Protein AF-A0A9D5TMD5-F1 (afdb_monomer)

Foldseek 3Di:
DDDDDDDPPVVVVVVVPPPPDDDDDDDDDDDDDDDDALPDPELVSQDWDDDQQFTAQQFDFPAFAQAAHPLRVVLQDDCRHPVNLLPWFADQALQCLCVTPSLVSVLCSQQVQQPDQAAQVRLLQLQLGLQNDNNRSQWGAAQLPRDIDGSDDPVQQFKDWAQLFDPVLAPNPRSSRQSLRIGIHGPVLRVVQPNWADDDDPRHDDSDLRCLLVSLLSLVLCCRNVVSSPQPDPRSHRYPDLVSSVVSCQSHPQGSSQSSSQSRSCSRRSGGRVCNQPVQSSQSSRVHQQPLPRRHNHNVSVPQPVLVLPAWDWDWAPAAQPGWIWTFIARPSRRDGPDIDIHDHPHFDDDPQAGPRPRDGNPPPDDDQAKWWKDLQVVQKTWFQDWDWDQDPVRDIEIFTAIFHWDAAPVRATDGPDPGGFIFRWDDDPQKIWGAGPVGWTFFDPQGYTHTDNDDDLRRIWGWDDDVPATWTWRDRDADVRPAIKTWFQDPRTIHIDGDDPVPCSRRGIHIHHHDDPPPDHDPDDDDDDDDDDDDDDDDDPDDFDWDADAVVQKTWFPDWDWDQDPVPRDIDIDTDIFGWHADPVRDIDGPDPGGRD

Radius of gyration: 32.37 Å; Cα contacts (8 Å, |Δi|>4): 1133; chains: 1; bounding box: 96×105×74 Å

pLDDT: mean 80.37, std 19.24, range [28.81, 98.75]

Mean predicted aligned error: 20.3 Å

Sequence (598 aa):
MKFSRTLSLLLVVAMLLTMLTGLSMTTSAASDITTPPTGYDDASDVAYKTYNGYTANWGARGEDCTFLSKYATSFYTGSYTYDTLSQKNGGSSQSNAHSSALYSSLKSLMSSKHNYETGYKETRDLYRITDCLKNDTNHISSFYSGTTLNGAWDGGSTWNREHTWPNSKGLGGADENDIMMLRPTSVSENSDRGNTAYGEASGYYDPGVSVRGDCARIVLYVYTRWGNTSYMWGKSGVMESMSILLKWMEEDPVDTWEMGRNDAVQSITGTRNVYVDYPEYAWLLFGKDIPSNMTTPSGEANGGNACAHTSTREERVEPTCTQDGSVTTICNTCGKSLNTTNLPAIGHNYVDGTCINCGNADINGGSSEVYYAIFNDANGKVMTTEVSEYTSSSGVTKKQLGSAPASLNSENKLQTSATNVALFKIETKNGVTSFITPEGKRLSCDGTDLTFVNYATDYTEFVLEEADGGYYIRLANYLYNNNKEQYLEFYRDIFTCYGLVESNAAIYTFSFREVAAPGETPSVEPTTESNAPETEEPTIPEEGYSAIFNAANGKVMTTEVSEYTSSSTGITKKQFVSAPASLNADGKLVTEASNVAL

Solvent-accessible surface area (backbone atoms only — not comparable to full-atom values): 34272 Å² total; per-residue (Å²): 136,85,88,75,100,79,75,78,66,70,69,62,60,67,76,70,71,78,82,83,82,88,78,84,89,74,93,72,78,94,74,78,90,78,73,78,78,89,77,60,85,44,49,87,59,57,77,80,44,72,56,97,79,23,37,23,5,52,25,45,83,90,42,74,26,67,44,52,42,66,60,53,58,71,68,44,52,81,86,51,24,66,81,55,44,74,73,34,53,29,8,92,35,89,92,40,20,87,76,16,60,27,35,52,50,54,20,47,52,37,50,76,37,47,78,45,86,50,49,71,78,51,49,54,68,47,36,22,26,37,36,13,52,57,51,35,49,62,32,18,39,21,61,64,81,58,47,81,37,73,24,68,81,69,87,54,72,67,40,39,79,32,48,77,62,32,68,98,63,54,82,84,53,75,66,76,25,37,63,86,44,44,39,49,21,39,49,64,60,42,63,73,50,62,70,56,8,33,33,86,56,95,85,39,41,67,68,46,74,92,38,35,13,58,53,36,38,41,48,50,38,44,35,45,57,73,54,52,63,90,34,41,54,31,78,89,11,50,28,50,38,71,67,58,37,54,49,26,43,64,76,22,50,48,21,28,28,57,52,21,22,38,45,13,41,22,56,67,21,51,26,60,52,62,43,58,51,40,45,58,51,58,29,40,30,44,57,41,83,60,55,59,79,44,71,32,17,65,55,74,37,44,62,70,65,82,63,82,63,83,48,66,45,76,49,73,45,78,44,37,50,86,41,61,15,33,43,30,36,23,23,71,85,76,66,47,75,76,47,74,46,79,35,73,40,69,42,78,51,68,57,97,59,26,19,79,85,75,66,50,62,64,87,61,88,83,72,81,92,68,53,27,28,52,27,28,73,81,76,32,35,28,40,25,70,48,79,46,79,49,67,46,100,87,72,51,72,33,39,21,23,29,52,38,68,35,46,68,50,100,84,62,25,34,45,58,88,64,90,48,60,36,44,21,39,74,48,73,58,95,74,38,31,34,44,28,30,93,89,57,29,25,47,29,43,78,64,58,35,23,51,77,39,81,53,91,50,57,38,29,32,23,30,76,40,87,45,92,88,31,23,35,44,27,48,61,70,52,42,46,95,78,76,34,62,32,21,46,30,52,59,95,76,28,35,37,50,42,62,86,52,76,98,54,44,61,42,33,32,31,35,78,31,40,70,57,64,95,83,77,69,85,84,73,87,78,85,82,89,81,93,80,80,88,81,78,78,91,75,82,80,94,77,82,80,64,64,59,64,43,81,94,78,31,35,27,44,26,70,50,75,44,78,48,63,40,89,88,75,70,50,71,43,80,43,68,40,72,40,67,32,47,65,49,99,85,71,46,82,46,62,88,63,92,50,62,38,85

Structure (mmCIF, N/CA/C/O backbone):
data_AF-A0A9D5TMD5-F1
#
_entry.id   AF-A0A9D5TMD5-F1
#
loop_
_atom_site.group_PDB
_atom_site.id
_atom_site.type_symbol
_atom_site.label_atom_id
_atom_site.label_alt_id
_atom_site.label_comp_id
_atom_site.label_asym_id
_atom_site.label_entity_id
_atom_site.label_seq_id
_atom_site.pdbx_PDB_ins_code
_atom_site.Cartn_x
_atom_site.Cartn_y
_atom_site.Cartn_z
_atom_site.occupancy
_atom_site.B_iso_or_equiv
_atom_site.auth_seq_id
_atom_site.auth_comp_id
_atom_site.auth_asym_id
_atom_site.auth_atom_id
_atom_site.pdbx_PDB_model_num
ATOM 1 N N . MET A 1 1 ? 41.448 -67.414 9.317 1.00 36.06 1 MET A N 1
ATOM 2 C CA . MET A 1 1 ? 41.815 -66.830 8.005 1.00 36.06 1 MET A CA 1
ATOM 3 C C . MET A 1 1 ? 40.581 -66.171 7.399 1.00 36.06 1 MET A C 1
ATOM 5 O O . MET A 1 1 ? 39.484 -66.630 7.669 1.00 36.06 1 MET A O 1
ATOM 9 N N . LYS A 1 2 ? 40.781 -65.053 6.692 1.00 43.84 2 LYS A N 1
ATOM 10 C CA . LYS A 1 2 ? 39.782 -64.115 6.143 1.00 43.84 2 LYS A CA 1
ATOM 11 C C . LYS A 1 2 ? 38.891 -64.696 5.016 1.00 43.84 2 LYS A C 1
ATOM 13 O O . LYS A 1 2 ? 39.281 -65.677 4.398 1.00 43.84 2 LYS A O 1
ATOM 18 N N . PHE A 1 3 ? 37.846 -63.913 4.684 1.00 38.66 3 PHE A N 1
ATOM 19 C CA . PHE A 1 3 ? 36.964 -63.884 3.486 1.00 38.66 3 PHE A CA 1
ATOM 20 C C . PHE A 1 3 ? 35.768 -64.858 3.485 1.00 38.66 3 PHE A C 1
ATOM 22 O O . PHE A 1 3 ? 35.914 -65.997 3.889 1.00 38.66 3 PHE A O 1
ATOM 29 N N . SER A 1 4 ? 34.559 -64.540 2.998 1.00 43.06 4 SER A N 1
ATOM 30 C CA . SER A 1 4 ? 33.894 -63.310 2.512 1.00 43.06 4 SER A CA 1
ATOM 31 C C . SER A 1 4 ? 32.466 -63.709 2.086 1.00 43.06 4 SER A C 1
ATOM 33 O O . SER A 1 4 ? 32.302 -64.584 1.243 1.00 43.06 4 SER A O 1
ATOM 35 N N . ARG A 1 5 ? 31.402 -63.211 2.727 1.00 50.31 5 ARG A N 1
ATOM 36 C CA . ARG A 1 5 ? 30.449 -62.219 2.171 1.00 50.31 5 ARG A CA 1
ATOM 37 C C . ARG A 1 5 ? 30.285 -62.228 0.635 1.00 50.31 5 ARG A C 1
ATOM 39 O O . ARG A 1 5 ? 30.556 -61.231 -0.017 1.00 50.31 5 ARG A O 1
ATOM 46 N N . THR A 1 6 ? 29.797 -63.327 0.056 1.00 51.22 6 THR A N 1
ATOM 47 C CA . THR A 1 6 ? 29.466 -63.413 -1.389 1.00 51.22 6 THR A CA 1
ATOM 48 C C . THR A 1 6 ? 28.178 -64.194 -1.697 1.00 51.22 6 THR A C 1
ATOM 50 O O . THR A 1 6 ? 28.057 -64.772 -2.769 1.00 51.22 6 THR A O 1
ATOM 53 N N . LEU A 1 7 ? 27.177 -64.202 -0.800 1.00 43.53 7 LEU A N 1
ATOM 54 C CA . LEU A 1 7 ? 25.905 -64.904 -1.075 1.00 43.53 7 LEU A CA 1
ATOM 55 C C . LEU A 1 7 ? 24.610 -64.104 -0.839 1.00 43.53 7 LEU A C 1
ATOM 57 O O . LEU A 1 7 ? 23.541 -64.581 -1.196 1.00 43.53 7 LEU A O 1
ATOM 61 N N . SER A 1 8 ? 24.670 -62.867 -0.334 1.00 48.75 8 SER A N 1
ATOM 62 C CA . SER A 1 8 ? 23.459 -62.041 -0.123 1.00 48.75 8 SER A CA 1
ATOM 63 C C . SER A 1 8 ? 23.203 -60.988 -1.208 1.00 48.75 8 SER A C 1
ATOM 65 O O . SER A 1 8 ? 22.207 -60.280 -1.129 1.00 48.75 8 SER A O 1
ATOM 67 N N . LEU A 1 9 ? 24.058 -60.887 -2.235 1.00 43.31 9 LEU A N 1
ATOM 68 C CA . LEU A 1 9 ? 23.882 -59.914 -3.325 1.00 43.31 9 LEU A CA 1
ATOM 69 C C . LEU A 1 9 ? 23.043 -60.463 -4.496 1.00 43.31 9 LEU A C 1
ATOM 71 O O . LEU A 1 9 ? 22.473 -59.689 -5.256 1.00 43.31 9 LEU A O 1
ATOM 75 N N . LEU A 1 10 ? 22.915 -61.789 -4.629 1.00 43.91 10 LEU A N 1
ATOM 76 C CA . LEU A 1 10 ? 22.222 -62.407 -5.768 1.00 43.91 10 LEU A CA 1
ATOM 77 C C . LEU A 1 10 ? 20.689 -62.427 -5.647 1.00 43.91 10 LEU A C 1
ATOM 79 O O . LEU A 1 10 ? 20.019 -62.540 -6.667 1.00 43.91 10 LEU A O 1
ATOM 83 N N . LEU A 1 11 ? 20.121 -62.258 -4.445 1.00 40.03 11 LEU A N 1
ATOM 84 C CA . LEU A 1 11 ? 18.661 -62.171 -4.279 1.00 40.03 11 LEU A CA 1
ATOM 85 C C . LEU A 1 11 ? 18.113 -60.743 -4.451 1.00 40.03 11 LEU A C 1
ATOM 87 O O . LEU A 1 11 ? 16.931 -60.574 -4.728 1.00 40.03 11 LEU A O 1
ATOM 91 N N . VAL A 1 12 ? 18.964 -59.718 -4.329 1.00 47.16 12 VAL A N 1
ATOM 92 C CA . VAL A 1 12 ? 18.551 -58.304 -4.431 1.00 47.16 12 VAL A CA 1
ATOM 93 C C . VAL A 1 12 ? 18.555 -57.814 -5.886 1.00 47.16 12 VAL A C 1
ATOM 95 O O . VAL A 1 12 ? 17.782 -56.932 -6.243 1.00 47.16 12 VAL A O 1
ATOM 98 N N . VAL A 1 13 ? 19.342 -58.439 -6.769 1.00 46.19 13 VAL A N 1
ATOM 99 C CA . VAL A 1 13 ? 19.405 -58.075 -8.199 1.00 46.19 13 VAL A CA 1
ATOM 100 C C . VAL A 1 13 ? 18.239 -58.669 -9.014 1.00 46.19 13 VAL A C 1
ATOM 102 O O . VAL A 1 13 ? 17.863 -58.110 -10.039 1.00 46.19 13 VAL A O 1
ATOM 105 N N . ALA A 1 14 ? 17.589 -59.739 -8.541 1.00 38.81 14 ALA A N 1
ATOM 106 C CA . ALA A 1 14 ? 16.466 -60.368 -9.249 1.00 38.81 14 ALA A CA 1
ATOM 107 C C . ALA A 1 14 ? 15.102 -59.675 -9.030 1.00 38.81 14 ALA A C 1
ATOM 109 O O . ALA A 1 14 ? 14.199 -59.863 -9.839 1.00 38.81 14 ALA A O 1
ATOM 110 N N . MET A 1 15 ? 14.947 -58.842 -7.991 1.00 36.41 15 MET A N 1
ATOM 111 C CA . MET A 1 15 ? 13.719 -58.052 -7.764 1.00 36.41 15 MET A CA 1
ATOM 112 C C . MET A 1 15 ? 13.726 -56.678 -8.454 1.00 36.41 15 MET A C 1
ATOM 114 O O . MET A 1 15 ? 12.694 -56.018 -8.502 1.00 36.41 15 MET A O 1
ATOM 118 N N . LEU A 1 16 ? 14.857 -56.258 -9.032 1.00 38.88 16 LEU A N 1
ATOM 119 C CA . LEU A 1 16 ? 14.994 -54.972 -9.728 1.00 38.88 16 LEU A CA 1
ATOM 120 C C . LEU A 1 16 ? 14.844 -55.067 -11.257 1.00 38.88 16 LEU A C 1
ATOM 122 O O . LEU A 1 16 ? 14.857 -54.038 -11.925 1.00 38.88 16 LEU A O 1
ATOM 126 N N . LEU A 1 17 ? 14.668 -56.271 -11.821 1.00 36.75 17 LEU A N 1
ATOM 127 C CA . LEU A 1 17 ? 14.680 -56.486 -13.277 1.00 36.75 17 LEU A CA 1
ATOM 128 C C . LEU A 1 17 ? 13.325 -56.846 -13.918 1.00 36.75 17 LEU A C 1
ATOM 130 O O . LEU A 1 17 ? 13.292 -57.169 -15.101 1.00 36.75 17 LEU A O 1
ATOM 134 N N . THR A 1 18 ? 12.204 -56.762 -13.194 1.00 40.75 18 THR A N 1
ATOM 135 C CA . THR A 1 18 ? 10.853 -57.029 -13.746 1.00 40.75 18 THR A CA 1
ATOM 136 C C . THR A 1 18 ? 9.917 -55.816 -13.776 1.00 40.75 18 THR A C 1
ATOM 138 O O . THR A 1 18 ? 8.745 -55.965 -14.101 1.00 40.75 18 THR A O 1
ATOM 141 N N . MET A 1 19 ? 10.419 -54.601 -13.529 1.00 38.34 19 MET A N 1
ATOM 142 C CA . MET A 1 19 ? 9.623 -53.358 -13.609 1.00 38.34 19 MET A CA 1
ATOM 143 C C . MET A 1 19 ? 9.899 -52.518 -14.876 1.00 38.34 19 MET A C 1
ATOM 145 O O . MET A 1 19 ? 9.379 -51.417 -15.008 1.00 38.34 19 MET A O 1
ATOM 149 N N . LEU A 1 20 ? 10.685 -53.025 -15.835 1.00 42.03 20 LEU A N 1
ATOM 150 C CA . LEU A 1 20 ? 10.984 -52.348 -17.106 1.00 42.03 20 LEU A CA 1
ATOM 151 C C . LEU A 1 20 ? 10.480 -53.156 -18.307 1.00 42.03 20 LEU A C 1
ATOM 153 O O . LEU A 1 20 ? 11.270 -53.730 -19.040 1.00 42.03 20 LEU A O 1
ATOM 157 N N . THR A 1 21 ? 9.168 -53.197 -18.533 1.00 41.62 21 THR A N 1
ATOM 158 C CA . THR A 1 21 ? 8.599 -53.365 -19.886 1.00 41.62 21 THR A CA 1
ATOM 159 C C . THR A 1 21 ? 7.170 -52.831 -19.891 1.00 41.62 21 THR A C 1
ATOM 161 O O . THR A 1 21 ? 6.244 -53.512 -19.469 1.00 41.62 21 THR A O 1
ATOM 164 N N . GLY A 1 22 ? 6.981 -51.594 -20.351 1.00 39.34 22 GLY A N 1
ATOM 165 C CA . GLY A 1 22 ? 5.629 -51.070 -20.525 1.00 39.34 22 GLY A CA 1
ATOM 166 C C . GLY A 1 22 ? 5.486 -49.559 -20.587 1.00 39.34 22 GLY A C 1
ATOM 167 O O . GLY A 1 22 ? 4.570 -49.049 -19.966 1.00 39.34 22 GLY A O 1
ATOM 168 N N . LEU A 1 23 ? 6.333 -48.837 -21.325 1.00 30.22 23 LEU A N 1
ATOM 169 C CA . LEU A 1 23 ? 5.943 -47.517 -21.832 1.00 30.22 23 LEU A CA 1
ATOM 170 C C . LEU A 1 23 ? 6.516 -47.311 -23.234 1.00 30.22 23 LEU A C 1
ATOM 172 O O . LEU A 1 23 ? 7.715 -47.130 -23.433 1.00 30.22 23 LEU A O 1
ATOM 176 N N . SER A 1 24 ? 5.622 -47.387 -24.215 1.00 34.31 24 SER A N 1
ATOM 177 C CA . SER A 1 24 ? 5.832 -46.899 -25.571 1.00 34.31 24 SER A CA 1
ATOM 178 C C . SER A 1 24 ? 6.042 -45.388 -25.539 1.00 34.31 24 SER A C 1
ATOM 180 O O . SER A 1 24 ? 5.225 -44.657 -24.981 1.00 34.31 24 SER A O 1
ATOM 182 N N . MET A 1 25 ? 7.126 -44.932 -26.160 1.00 35.03 25 MET A N 1
ATOM 183 C CA . MET A 1 25 ? 7.393 -43.519 -26.385 1.00 35.03 25 MET A CA 1
ATOM 184 C C . MET A 1 25 ? 6.433 -42.978 -27.447 1.00 35.03 25 MET A C 1
ATOM 186 O O . MET A 1 25 ? 6.465 -43.412 -28.597 1.00 35.03 25 MET A O 1
ATOM 190 N N . THR A 1 26 ? 5.634 -41.986 -27.074 1.00 31.91 26 THR A N 1
ATOM 191 C CA . THR A 1 26 ? 5.136 -40.972 -28.004 1.00 31.91 26 THR A CA 1
ATOM 192 C C . THR A 1 26 ? 5.624 -39.629 -27.494 1.00 31.91 26 THR A C 1
ATOM 194 O O . THR A 1 26 ? 5.330 -39.236 -26.370 1.00 31.91 26 THR A O 1
ATOM 197 N N . THR A 1 27 ? 6.429 -38.959 -28.308 1.00 37.72 27 THR A N 1
ATOM 198 C CA . THR A 1 27 ? 6.916 -37.604 -28.074 1.00 37.72 27 THR A CA 1
ATOM 199 C C . THR A 1 27 ? 5.747 -36.622 -28.088 1.00 37.72 27 THR A C 1
ATOM 201 O O . THR A 1 27 ? 5.111 -36.451 -29.128 1.00 37.72 27 THR A O 1
ATOM 204 N N . SER A 1 28 ? 5.501 -35.950 -26.967 1.00 28.81 28 SER A N 1
ATOM 205 C CA . SER A 1 28 ? 4.741 -34.701 -26.907 1.00 28.81 28 SER A CA 1
ATOM 206 C C . SER A 1 28 ? 5.637 -33.623 -26.304 1.00 28.81 28 SER A C 1
ATOM 208 O O . SER A 1 28 ? 6.394 -33.886 -25.371 1.00 28.81 28 SER A O 1
ATOM 210 N N . ALA A 1 29 ? 5.595 -32.442 -26.914 1.00 29.73 29 ALA A N 1
ATOM 211 C CA . ALA A 1 29 ? 6.354 -31.261 -26.533 1.00 29.73 29 ALA A CA 1
ATOM 212 C C . ALA A 1 29 ? 6.173 -30.903 -25.048 1.00 29.73 29 ALA A C 1
ATOM 214 O O . ALA A 1 29 ? 5.156 -31.236 -24.443 1.00 29.73 29 ALA A O 1
ATOM 215 N N . ALA A 1 30 ? 7.176 -30.223 -24.490 1.00 35.22 30 ALA A N 1
ATOM 216 C CA . ALA A 1 30 ? 7.135 -29.652 -23.153 1.00 35.22 30 ALA A CA 1
ATOM 217 C C . ALA A 1 30 ? 5.871 -28.794 -22.979 1.00 35.22 30 ALA A C 1
ATOM 219 O O . ALA A 1 30 ? 5.704 -27.798 -23.678 1.00 35.22 30 ALA A O 1
ATOM 220 N N . SER A 1 31 ? 4.992 -29.205 -22.069 1.00 29.52 31 SER A N 1
ATOM 221 C CA . SER A 1 31 ? 3.858 -28.418 -21.599 1.00 29.52 31 SER A CA 1
ATOM 222 C C . SER A 1 31 ? 4.066 -28.108 -20.121 1.00 29.52 31 SER A C 1
ATOM 224 O O . SER A 1 31 ? 4.099 -29.025 -19.301 1.00 29.52 31 SER A O 1
ATOM 226 N N . ASP A 1 32 ? 4.272 -26.819 -19.871 1.00 30.58 32 ASP A N 1
ATOM 227 C CA . ASP A 1 32 ? 3.933 -26.015 -18.698 1.00 30.58 32 ASP A CA 1
ATOM 228 C C . ASP A 1 32 ? 3.805 -26.665 -17.318 1.00 30.58 32 ASP A C 1
ATOM 230 O O . ASP A 1 32 ? 2.976 -27.537 -17.054 1.00 30.58 32 ASP A O 1
ATOM 234 N N . ILE A 1 33 ? 4.567 -26.087 -16.388 1.00 30.92 33 ILE A N 1
ATOM 235 C CA . ILE A 1 33 ? 4.318 -26.150 -14.951 1.00 30.92 33 ILE A CA 1
ATOM 236 C C . ILE A 1 33 ? 2.988 -25.436 -14.682 1.00 30.92 33 ILE A C 1
ATOM 238 O O . ILE A 1 33 ? 2.906 -24.217 -14.613 1.00 30.92 33 ILE A O 1
ATOM 242 N N . THR A 1 34 ? 1.925 -26.217 -14.526 1.00 30.00 34 THR A N 1
ATOM 243 C CA . THR A 1 34 ? 0.647 -25.755 -13.987 1.00 30.00 34 THR A CA 1
ATOM 244 C C . THR A 1 34 ? 0.749 -25.692 -12.462 1.00 30.00 34 THR A C 1
ATOM 246 O O . THR A 1 34 ? 0.551 -26.701 -11.776 1.00 30.00 34 THR A O 1
ATOM 249 N N . THR A 1 35 ? 1.063 -24.525 -11.900 1.00 37.62 35 THR A N 1
ATOM 250 C CA . THR A 1 35 ? 0.639 -24.214 -10.528 1.00 37.62 35 THR A CA 1
ATOM 251 C C . THR A 1 35 ? -0.890 -24.149 -10.496 1.00 37.62 35 THR A C 1
ATOM 253 O O . THR A 1 35 ? -1.482 -23.604 -11.425 1.00 37.62 35 THR A O 1
ATOM 256 N N . PRO A 1 36 ? -1.562 -24.714 -9.475 1.00 33.06 36 PRO A N 1
ATOM 257 C CA . PRO A 1 36 ? -3.014 -24.634 -9.398 1.00 33.06 36 PRO A CA 1
ATOM 258 C C . PRO A 1 36 ? -3.427 -23.158 -9.262 1.00 33.06 36 PRO A C 1
ATOM 260 O O . PRO A 1 36 ? -2.766 -22.446 -8.483 1.00 33.06 36 PRO A O 1
ATOM 263 N N . PRO A 1 37 ? -4.479 -22.715 -9.985 1.00 44.62 37 PRO A N 1
ATOM 264 C CA . PRO A 1 37 ? -5.016 -21.368 -9.837 1.00 44.62 37 PRO A CA 1
ATOM 265 C C . PRO A 1 37 ? -5.343 -21.146 -8.365 1.00 44.62 37 PRO A C 1
ATOM 267 O O . PRO A 1 37 ? -5.791 -22.063 -7.666 1.00 44.62 37 PRO A O 1
ATOM 270 N N . THR A 1 38 ? -5.033 -19.959 -7.862 1.00 53.62 38 THR A N 1
ATOM 271 C CA . THR A 1 38 ? -5.362 -19.587 -6.482 1.00 53.62 38 THR A CA 1
ATOM 272 C C . THR A 1 38 ? -6.867 -19.601 -6.230 1.00 53.62 38 THR A C 1
ATOM 274 O O . THR A 1 38 ? -7.275 -19.781 -5.084 1.00 53.62 38 THR A O 1
ATOM 277 N N . GLY A 1 39 ? -7.665 -19.518 -7.302 1.00 55.19 39 GLY A N 1
ATOM 278 C CA . GLY A 1 39 ? -9.122 -19.489 -7.246 1.00 55.19 39 GLY A CA 1
ATOM 279 C C . GLY A 1 39 ? -9.651 -18.132 -6.794 1.00 55.19 39 GLY A C 1
ATOM 280 O O . GLY A 1 39 ? -10.757 -18.082 -6.269 1.00 55.19 39 GLY A O 1
ATOM 281 N N . TYR A 1 40 ? -8.847 -17.070 -6.930 1.00 64.25 40 TYR A N 1
ATOM 282 C CA . TYR A 1 40 ? -9.257 -15.704 -6.626 1.00 64.25 40 TYR A CA 1
ATOM 283 C C . TYR A 1 40 ? -9.793 -15.050 -7.897 1.00 64.25 40 TYR A C 1
ATOM 285 O O . TYR A 1 40 ? -9.012 -14.664 -8.766 1.00 64.25 40 TYR A O 1
ATOM 293 N N . ASP A 1 41 ? -11.114 -14.933 -7.993 1.00 64.31 41 ASP A N 1
ATOM 294 C CA . ASP A 1 41 ? -11.767 -14.210 -9.085 1.00 64.31 41 ASP A CA 1
ATOM 295 C C . ASP A 1 41 ? -12.002 -12.735 -8.694 1.00 64.31 41 ASP A C 1
ATOM 297 O O . ASP A 1 41 ? -12.084 -11.864 -9.564 1.00 64.31 41 ASP A O 1
ATOM 301 N N . ASP A 1 42 ? -12.058 -12.441 -7.386 1.00 68.19 42 ASP A N 1
ATOM 302 C CA . ASP A 1 42 ? -12.269 -11.108 -6.819 1.00 68.19 42 ASP A CA 1
ATOM 303 C C . ASP A 1 42 ? -11.403 -10.827 -5.568 1.00 68.19 42 ASP A C 1
ATOM 305 O O . ASP A 1 42 ? -10.892 -11.721 -4.887 1.00 68.19 42 ASP A O 1
ATOM 309 N N . ALA A 1 43 ? -11.277 -9.545 -5.209 1.00 66.69 43 ALA A N 1
ATOM 310 C CA . ALA A 1 43 ? -10.571 -9.086 -4.014 1.00 66.69 43 ALA A CA 1
ATOM 311 C C . ALA A 1 43 ? -11.097 -9.692 -2.700 1.00 66.69 43 ALA A C 1
ATOM 313 O O . ALA A 1 43 ? -10.336 -9.823 -1.736 1.00 66.69 43 ALA A O 1
ATOM 314 N N . SER A 1 44 ? -12.389 -10.021 -2.644 1.00 66.69 44 SER A N 1
ATOM 315 C CA . SER A 1 44 ? -13.038 -10.659 -1.495 1.00 66.69 44 SER A CA 1
ATOM 316 C C . SER A 1 44 ? -12.634 -12.123 -1.301 1.00 66.69 44 SER A C 1
ATOM 318 O O . SER A 1 44 ? -12.664 -12.607 -0.167 1.00 66.69 44 SER A O 1
ATOM 320 N N . ASP A 1 45 ? -12.165 -12.794 -2.355 1.00 69.69 45 ASP A N 1
ATOM 321 C CA . ASP A 1 45 ? -11.725 -14.190 -2.291 1.00 69.69 45 ASP A CA 1
ATOM 322 C C . ASP A 1 45 ? -10.330 -14.331 -1.660 1.00 69.69 45 ASP A C 1
ATOM 324 O O . ASP A 1 45 ? -9.941 -15.415 -1.217 1.00 69.69 45 ASP A O 1
ATOM 328 N N . VAL A 1 46 ? -9.561 -13.237 -1.586 1.00 77.06 46 VAL A N 1
ATOM 329 C CA . VAL A 1 46 ? -8.159 -13.262 -1.158 1.00 77.06 46 VAL A CA 1
ATOM 330 C C . VAL A 1 46 ? -8.020 -13.651 0.318 1.00 77.06 46 VAL A C 1
ATOM 332 O O . VAL A 1 46 ? -8.369 -12.908 1.241 1.00 77.06 46 VAL A O 1
ATOM 335 N N . ALA A 1 47 ? -7.379 -14.797 0.560 1.00 80.00 47 ALA A N 1
ATOM 336 C CA . ALA A 1 47 ? -7.072 -15.291 1.898 1.00 80.00 47 ALA A CA 1
ATOM 337 C C . ALA A 1 47 ? -5.803 -14.636 2.477 1.00 80.00 47 ALA A C 1
ATOM 339 O O . ALA A 1 47 ? -4.718 -15.229 2.513 1.00 80.00 47 ALA A O 1
ATOM 340 N N . TYR A 1 48 ? -5.945 -13.402 2.958 1.00 84.00 48 TYR A N 1
ATOM 341 C CA . TYR A 1 48 ? -4.870 -12.665 3.621 1.00 84.00 48 TYR A CA 1
ATOM 342 C C . TYR A 1 48 ? -4.388 -13.369 4.896 1.00 84.00 48 TYR A C 1
ATOM 344 O O . TYR A 1 48 ? -5.173 -13.619 5.813 1.00 84.00 48 TYR A O 1
ATOM 352 N N . LYS A 1 49 ? -3.078 -13.619 5.001 1.00 85.06 49 LYS A N 1
ATOM 353 C CA . LYS A 1 49 ? -2.438 -14.022 6.260 1.00 85.06 49 LYS A CA 1
ATOM 354 C C . LYS A 1 49 ? -1.457 -12.961 6.717 1.00 85.06 49 LYS A C 1
ATOM 356 O O . LYS A 1 49 ? -0.826 -12.288 5.905 1.00 85.06 49 LYS A O 1
ATOM 361 N N . THR A 1 50 ? -1.312 -12.839 8.031 1.00 83.69 50 THR A N 1
ATOM 362 C CA . THR A 1 50 ? -0.358 -11.913 8.631 1.00 83.69 50 THR A CA 1
ATOM 363 C C . THR A 1 50 ? 0.808 -12.647 9.276 1.00 83.69 50 THR A C 1
ATOM 365 O O . THR A 1 50 ? 0.669 -13.743 9.820 1.00 83.69 50 THR A O 1
ATOM 368 N N . TYR A 1 51 ? 1.981 -12.029 9.211 1.00 79.81 51 TYR A N 1
ATOM 369 C CA . TYR A 1 51 ? 3.200 -12.477 9.862 1.00 79.81 51 TYR A CA 1
ATOM 370 C C . TYR A 1 51 ? 3.935 -11.255 10.411 1.00 79.81 51 TYR A C 1
ATOM 372 O O . TYR A 1 51 ? 4.193 -10.303 9.679 1.00 79.81 51 TYR A O 1
ATOM 380 N N . ASN A 1 52 ? 4.237 -11.261 11.712 1.00 80.44 52 ASN A N 1
ATOM 381 C CA . ASN A 1 52 ? 4.804 -10.110 12.427 1.00 80.44 52 ASN A CA 1
ATOM 382 C C . ASN A 1 52 ? 4.017 -8.799 12.212 1.00 80.44 52 ASN A C 1
ATOM 384 O O . ASN A 1 52 ? 4.606 -7.734 12.077 1.00 80.44 52 ASN A O 1
ATOM 388 N N . GLY A 1 53 ? 2.682 -8.879 12.149 1.00 79.62 53 GLY A N 1
ATOM 389 C CA . GLY A 1 53 ? 1.812 -7.713 11.937 1.00 79.62 53 GLY A CA 1
ATOM 390 C C . GLY A 1 53 ? 1.701 -7.237 10.483 1.00 79.62 53 GLY A C 1
ATOM 391 O O . GLY A 1 53 ? 0.867 -6.383 10.198 1.00 79.62 53 GLY A O 1
ATOM 392 N N . TYR A 1 54 ? 2.465 -7.822 9.560 1.00 90.06 54 TYR A N 1
ATOM 393 C CA . TYR A 1 54 ? 2.447 -7.488 8.137 1.00 90.06 54 TYR A CA 1
ATOM 394 C C . TYR A 1 54 ? 1.691 -8.526 7.321 1.00 90.06 54 TYR A C 1
ATOM 396 O O . TYR A 1 54 ? 1.621 -9.691 7.701 1.00 90.06 54 TYR A O 1
ATOM 404 N N . THR A 1 55 ? 1.134 -8.114 6.188 1.00 91.25 55 THR A N 1
ATOM 405 C CA . THR A 1 55 ? 0.452 -9.025 5.262 1.00 91.25 55 THR A CA 1
ATOM 406 C C . THR A 1 55 ? 1.481 -9.802 4.461 1.00 91.25 55 THR A C 1
ATOM 408 O O . THR A 1 55 ? 2.343 -9.206 3.826 1.00 91.25 55 THR A O 1
ATOM 411 N N . ALA A 1 56 ? 1.406 -11.129 4.500 1.00 93.75 56 ALA A N 1
ATOM 412 C CA . ALA A 1 56 ? 2.250 -11.991 3.688 1.00 93.75 56 ALA A CA 1
ATOM 413 C C . ALA A 1 56 ? 1.775 -11.986 2.227 1.00 93.75 56 ALA A C 1
ATOM 415 O O . ALA A 1 56 ? 0.584 -11.826 1.952 1.00 93.75 56 ALA A O 1
ATOM 416 N N . ASN A 1 57 ? 2.705 -12.168 1.290 1.00 97.00 57 ASN A N 1
ATOM 417 C CA . ASN A 1 57 ? 2.376 -12.298 -0.121 1.00 97.00 57 ASN A CA 1
ATOM 418 C C . ASN A 1 57 ? 1.478 -13.525 -0.339 1.00 97.00 57 ASN A C 1
ATOM 420 O O . ASN A 1 57 ? 1.881 -14.670 -0.123 1.00 97.00 57 ASN A O 1
ATOM 424 N N . TRP A 1 58 ? 0.245 -13.264 -0.753 1.00 93.81 58 TRP A N 1
ATOM 425 C CA . TRP A 1 58 ? -0.801 -14.262 -0.943 1.00 93.81 58 TRP A CA 1
ATOM 426 C C . TRP A 1 58 ? -0.843 -14.836 -2.365 1.00 93.81 58 TRP A C 1
ATOM 428 O O . TRP A 1 58 ? -1.507 -15.851 -2.585 1.00 93.81 58 TRP A O 1
ATOM 438 N N . GLY A 1 59 ? -0.154 -14.197 -3.310 1.00 90.75 59 GLY A N 1
ATOM 439 C CA . GLY A 1 59 ? -0.285 -14.445 -4.740 1.00 90.75 59 GLY A CA 1
ATOM 440 C C . GLY A 1 59 ? 0.516 -15.626 -5.282 1.00 90.75 59 GLY A C 1
ATOM 441 O O . GLY A 1 59 ? 1.306 -16.267 -4.580 1.00 90.75 59 GLY A O 1
ATOM 442 N N . ALA A 1 60 ? 0.310 -15.900 -6.569 1.00 87.06 60 ALA A N 1
ATOM 443 C CA . ALA A 1 60 ? 0.992 -16.930 -7.344 1.00 87.06 60 ALA A CA 1
ATOM 444 C C . ALA A 1 60 ? 1.602 -16.344 -8.614 1.00 87.06 60 ALA A C 1
ATOM 446 O O . ALA A 1 60 ? 1.027 -15.452 -9.231 1.00 87.06 60 ALA A O 1
ATOM 447 N N . ARG A 1 61 ? 2.766 -16.864 -9.013 1.00 85.38 61 ARG A N 1
ATOM 448 C CA . ARG A 1 61 ? 3.401 -16.433 -10.259 1.00 85.38 61 ARG A CA 1
ATOM 449 C C . ARG A 1 61 ? 2.635 -16.942 -11.474 1.00 85.38 61 ARG A C 1
ATOM 451 O O . ARG A 1 61 ? 2.200 -18.095 -11.466 1.00 85.38 61 ARG A O 1
ATOM 458 N N . GLY A 1 62 ? 2.550 -16.111 -12.510 1.00 84.06 62 GLY A N 1
ATOM 459 C CA . GLY A 1 62 ? 1.988 -16.471 -13.816 1.00 84.06 62 GLY A CA 1
ATOM 460 C C . GLY A 1 62 ? 0.465 -16.627 -13.846 1.00 84.06 62 GLY A C 1
ATOM 461 O O . GLY A 1 62 ? -0.073 -17.150 -14.818 1.00 84.06 62 GLY A O 1
ATOM 462 N N . GLU A 1 63 ? -0.230 -16.214 -12.786 1.00 88.00 63 GLU A N 1
ATOM 463 C CA . GLU A 1 63 ? -1.689 -16.099 -12.761 1.00 88.00 63 GLU A CA 1
ATOM 464 C C . GLU A 1 63 ? -2.049 -14.621 -12.894 1.00 88.00 63 GLU A C 1
ATOM 466 O O . GLU A 1 63 ? -1.892 -13.880 -11.923 1.00 88.00 63 GLU A O 1
ATOM 471 N N . ASP A 1 64 ? -2.490 -14.202 -14.084 1.00 88.75 64 ASP A N 1
ATOM 472 C CA . ASP A 1 64 ? -2.893 -12.821 -14.368 1.00 88.75 64 ASP A CA 1
ATOM 473 C C . ASP A 1 64 ? -3.858 -12.292 -13.297 1.00 88.75 64 ASP A C 1
ATOM 475 O O . ASP A 1 64 ? -4.846 -12.933 -12.937 1.00 88.75 64 ASP A O 1
ATOM 479 N N . CYS A 1 65 ? -3.583 -11.093 -12.796 1.00 91.00 65 CYS A N 1
ATOM 480 C CA . CYS A 1 65 ? -4.422 -10.410 -11.829 1.00 91.00 65 CYS A CA 1
ATOM 481 C C . CYS A 1 65 ? -5.424 -9.513 -12.560 1.00 91.00 65 CYS A C 1
ATOM 483 O O . CYS A 1 65 ? -5.048 -8.539 -13.215 1.00 91.00 65 CYS A O 1
ATOM 485 N N . THR A 1 66 ? -6.711 -9.822 -12.417 1.00 86.12 66 THR A N 1
ATOM 486 C CA . THR A 1 66 ? -7.816 -9.108 -13.080 1.00 86.12 66 THR A CA 1
ATOM 487 C C . THR A 1 66 ? -8.682 -8.297 -12.116 1.00 86.12 66 THR A C 1
ATOM 489 O O . THR A 1 66 ? -9.781 -7.886 -12.482 1.00 86.12 66 THR A O 1
ATOM 492 N N . PHE A 1 67 ? -8.212 -8.080 -10.884 1.00 83.31 67 PHE A N 1
ATOM 493 C CA . PHE A 1 67 ? -8.915 -7.301 -9.866 1.00 83.31 67 PHE A CA 1
ATOM 494 C C . PHE A 1 67 ? -7.945 -6.464 -9.021 1.00 83.31 67 PHE A C 1
ATOM 496 O O . PHE A 1 67 ? -6.808 -6.852 -8.752 1.00 83.31 67 PHE A O 1
ATOM 503 N N . LEU A 1 68 ? -8.407 -5.316 -8.528 1.00 88.50 68 LEU A N 1
ATOM 504 C CA . LEU A 1 68 ? -7.676 -4.544 -7.525 1.00 88.50 68 LEU A CA 1
ATOM 505 C C . LEU A 1 68 ? -7.868 -5.163 -6.146 1.00 88.50 68 LEU A C 1
ATOM 507 O O . LEU A 1 68 ? -8.994 -5.369 -5.706 1.00 88.50 68 LEU A O 1
ATOM 511 N N . SER A 1 69 ? -6.778 -5.377 -5.412 1.00 90.81 69 SER A N 1
ATOM 512 C CA . SER A 1 69 ? -6.867 -5.823 -4.021 1.00 90.81 69 SER A CA 1
ATOM 513 C C . SER A 1 69 ? -7.574 -4.784 -3.132 1.00 90.81 69 SER A C 1
ATOM 515 O O . SER A 1 69 ? -7.654 -3.591 -3.458 1.00 90.81 69 SER A O 1
ATOM 517 N N . LYS A 1 70 ? -8.035 -5.189 -1.939 1.00 86.00 70 LYS A N 1
ATOM 518 C CA . LYS A 1 70 ? -8.602 -4.234 -0.960 1.00 86.00 70 LYS A CA 1
ATOM 519 C C . LYS A 1 70 ? -7.590 -3.155 -0.552 1.00 86.00 70 LYS A C 1
ATOM 521 O O . LYS A 1 70 ? -7.947 -2.002 -0.307 1.00 86.00 70 LYS A O 1
ATOM 526 N N . TYR A 1 71 ? -6.313 -3.530 -0.516 1.00 90.75 71 TYR A N 1
ATOM 527 C CA . TYR A 1 71 ? -5.199 -2.642 -0.216 1.00 90.75 71 TYR A CA 1
ATOM 528 C C . TYR A 1 71 ? -5.013 -1.603 -1.320 1.00 90.75 71 TYR A C 1
ATOM 530 O O . TYR A 1 71 ? -4.970 -0.410 -1.012 1.00 90.75 71 TYR A O 1
ATOM 538 N N . ALA A 1 72 ? -5.000 -2.039 -2.585 1.00 93.31 72 ALA A N 1
ATOM 539 C CA . ALA A 1 72 ? -4.976 -1.148 -3.736 1.00 93.31 72 ALA A CA 1
ATOM 540 C C . ALA A 1 72 ? -6.177 -0.197 -3.696 1.00 93.31 72 ALA A C 1
ATOM 542 O O . ALA A 1 72 ? -5.987 1.011 -3.638 1.00 93.31 72 ALA A O 1
ATOM 543 N N . THR A 1 73 ? -7.404 -0.708 -3.590 1.00 86.56 73 THR A N 1
ATOM 544 C CA . THR A 1 73 ? -8.626 0.117 -3.566 1.00 86.56 73 THR A CA 1
ATOM 545 C C . THR A 1 73 ? -8.587 1.198 -2.476 1.00 86.56 73 THR A C 1
ATOM 547 O O . THR A 1 73 ? -8.880 2.362 -2.737 1.00 86.56 73 THR A O 1
ATOM 550 N N . SER A 1 74 ? -8.132 0.857 -1.265 1.00 85.31 74 SER A N 1
ATOM 551 C CA . SER A 1 74 ? -8.013 1.814 -0.151 1.00 85.31 74 SER A CA 1
ATOM 552 C C . SER A 1 74 ? -6.902 2.866 -0.318 1.00 85.31 74 SER A C 1
ATOM 554 O O . SER A 1 74 ? -6.904 3.900 0.357 1.00 85.31 74 SER A O 1
ATOM 556 N N . PHE A 1 75 ? -5.930 2.617 -1.199 1.00 92.06 75 PHE A N 1
ATOM 557 C CA . PHE A 1 75 ? -4.784 3.496 -1.417 1.00 92.06 75 PHE A CA 1
ATOM 558 C C . PHE A 1 75 ? -5.151 4.742 -2.241 1.00 92.06 75 PHE A C 1
ATOM 560 O O . PHE A 1 75 ? -4.629 5.831 -1.974 1.00 92.06 75 PHE A O 1
ATOM 567 N N . TYR A 1 76 ? -6.078 4.599 -3.195 1.00 89.50 76 TYR A N 1
ATOM 568 C CA . TYR A 1 76 ? -6.468 5.634 -4.159 1.00 89.50 76 TYR A CA 1
ATOM 569 C C . TYR A 1 76 ? -7.747 6.353 -3.727 1.00 89.50 76 TYR A C 1
ATOM 571 O O . TYR A 1 76 ? -8.857 5.961 -4.075 1.00 89.50 76 TYR A O 1
ATOM 579 N N . THR A 1 77 ? -7.597 7.448 -2.980 1.00 82.69 77 THR A N 1
ATOM 580 C CA . THR A 1 77 ? -8.731 8.237 -2.473 1.00 82.69 77 THR A CA 1
ATOM 581 C C . THR A 1 77 ? -8.629 9.716 -2.843 1.00 82.69 77 THR A C 1
ATOM 583 O O . THR A 1 77 ? -7.554 10.236 -3.158 1.00 82.69 77 THR A O 1
ATOM 586 N N . GLY A 1 78 ? -9.764 10.421 -2.812 1.00 85.88 78 GLY A N 1
ATOM 587 C CA . GLY A 1 78 ? -9.825 11.864 -3.057 1.00 85.88 78 GLY A CA 1
ATOM 588 C C . GLY A 1 78 ? -9.278 12.253 -4.433 1.00 85.88 78 GLY A C 1
ATOM 589 O O . GLY A 1 78 ? -9.707 11.732 -5.454 1.00 85.88 78 GLY A O 1
ATOM 590 N N . SER A 1 79 ? -8.296 13.157 -4.475 1.00 86.81 79 SER A N 1
ATOM 591 C CA . SER A 1 79 ? -7.676 13.616 -5.730 1.00 86.81 79 SER A CA 1
ATOM 592 C C . SER A 1 79 ? -6.765 12.584 -6.412 1.00 86.81 79 SER A C 1
ATOM 594 O O . SER A 1 79 ? -6.121 12.905 -7.412 1.00 86.81 79 SER A O 1
ATOM 596 N N . TYR A 1 80 ? -6.640 11.389 -5.834 1.00 90.75 80 TYR A N 1
ATOM 597 C CA . TYR A 1 80 ? -5.794 10.308 -6.328 1.00 90.75 80 TYR A CA 1
ATOM 598 C C . TYR A 1 80 ? -6.601 9.112 -6.839 1.00 90.75 80 TYR A C 1
ATOM 600 O O . TYR A 1 80 ? -6.028 8.048 -7.033 1.00 90.75 80 TYR A O 1
ATOM 608 N N . THR A 1 81 ? -7.911 9.256 -7.062 1.00 88.06 81 THR A N 1
ATOM 609 C CA . THR A 1 81 ? -8.699 8.218 -7.745 1.00 88.06 81 THR A CA 1
ATOM 610 C C . THR A 1 81 ? -8.223 8.018 -9.183 1.00 88.06 81 THR A C 1
ATOM 612 O O . THR A 1 81 ? -7.644 8.933 -9.781 1.00 88.06 81 THR A O 1
ATOM 615 N N . TYR A 1 82 ? -8.517 6.846 -9.758 1.00 86.94 82 TYR A N 1
ATOM 616 C CA . TYR A 1 82 ? -8.209 6.560 -11.159 1.00 86.94 82 TYR A CA 1
ATOM 617 C C . TYR A 1 82 ? -8.790 7.612 -12.102 1.00 86.94 82 TYR A C 1
ATOM 619 O O . TYR A 1 82 ? -8.039 8.207 -12.867 1.00 86.94 82 TYR A O 1
ATOM 627 N N . ASP A 1 83 ? -10.079 7.933 -11.972 1.00 82.19 83 ASP A N 1
ATOM 628 C CA . ASP A 1 83 ? -10.755 8.948 -12.793 1.00 82.19 83 ASP A CA 1
ATOM 629 C C . ASP A 1 83 ? -10.058 10.314 -12.752 1.00 82.19 83 ASP A C 1
ATOM 631 O O . ASP A 1 83 ? -10.034 11.041 -13.744 1.00 82.19 83 ASP A O 1
ATOM 635 N N . THR A 1 84 ? -9.465 10.672 -11.610 1.00 85.19 84 THR A N 1
ATOM 636 C CA . THR A 1 84 ? -8.742 11.941 -11.465 1.00 85.19 84 THR A CA 1
ATOM 637 C C . THR A 1 84 ? -7.343 11.868 -12.067 1.00 85.19 84 THR A C 1
ATOM 639 O O . THR A 1 84 ? -6.868 12.839 -12.662 1.00 85.19 84 THR A O 1
ATOM 642 N N . LEU A 1 85 ? -6.636 10.756 -11.863 1.00 91.75 85 LEU A N 1
ATOM 643 C CA . LEU A 1 85 ? -5.260 10.583 -12.319 1.00 91.75 85 LEU A CA 1
ATOM 644 C C . LEU A 1 85 ? -5.195 10.339 -13.827 1.00 91.75 85 LEU A C 1
ATOM 646 O O . LEU A 1 85 ? -4.376 10.970 -14.491 1.00 91.75 85 LEU A O 1
ATOM 650 N N . SER A 1 86 ? -6.082 9.513 -14.378 1.00 90.06 86 SER A N 1
ATOM 651 C CA . SER A 1 86 ? -6.112 9.159 -15.803 1.00 90.06 86 SER A CA 1
ATOM 652 C C . SER A 1 86 ? -6.359 10.363 -16.720 1.00 90.06 86 SER A C 1
ATOM 654 O O . SER A 1 86 ? -5.885 10.390 -17.852 1.00 90.06 86 SER A O 1
ATOM 656 N N . GLN A 1 87 ? -7.020 11.409 -16.215 1.00 85.88 87 GLN A N 1
ATOM 657 C CA . GLN A 1 87 ? -7.245 12.668 -16.936 1.00 85.88 87 GLN A CA 1
ATOM 658 C C . GLN A 1 87 ? -6.030 13.607 -16.950 1.00 85.88 87 GLN A C 1
ATOM 660 O O . GLN A 1 87 ? -6.039 14.634 -17.634 1.00 85.88 87 GLN A O 1
ATOM 665 N N . LYS A 1 88 ? -4.981 13.323 -16.170 1.00 88.25 88 LYS A N 1
ATOM 666 C CA . LYS A 1 88 ? -3.801 14.188 -16.117 1.00 88.25 88 LYS A CA 1
ATOM 667 C C . LYS A 1 88 ? -2.906 13.930 -17.318 1.00 88.25 88 LYS A C 1
ATOM 669 O O . LYS A 1 88 ? -2.552 12.799 -17.625 1.00 88.25 88 LYS A O 1
ATOM 674 N N . ASN A 1 89 ? -2.447 15.017 -17.929 1.00 89.56 89 ASN A N 1
ATOM 675 C CA . ASN A 1 89 ? -1.518 14.937 -19.048 1.00 89.56 89 ASN A CA 1
ATOM 676 C C . ASN A 1 89 ? -0.198 14.275 -18.624 1.00 89.56 89 ASN A C 1
ATOM 678 O O . ASN A 1 89 ? 0.446 14.721 -17.662 1.00 89.56 89 ASN A O 1
ATOM 682 N N . GLY A 1 90 ? 0.208 13.257 -19.383 1.00 94.38 90 GLY A N 1
ATOM 683 C CA . GLY A 1 90 ? 1.563 12.718 -19.391 1.00 94.38 90 GLY A CA 1
ATOM 684 C C . GLY A 1 90 ? 2.538 13.559 -20.215 1.00 94.38 90 GLY A C 1
ATOM 685 O O . GLY A 1 90 ? 2.252 14.691 -20.614 1.00 94.38 90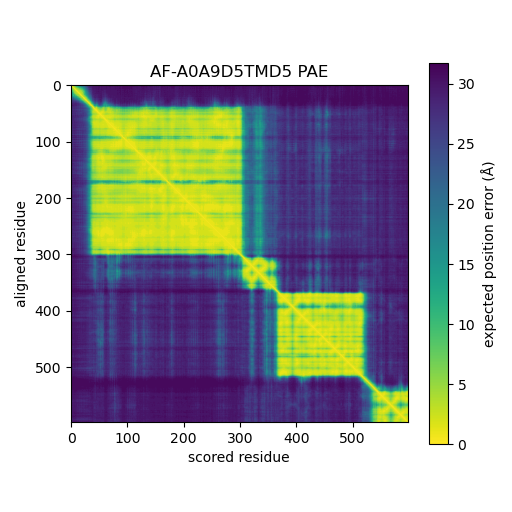 GLY A O 1
ATOM 686 N N . GLY A 1 91 ? 3.730 13.010 -20.442 1.00 90.25 91 GLY A N 1
ATOM 687 C CA . GLY A 1 91 ? 4.724 13.591 -21.339 1.00 90.25 91 GLY A CA 1
ATOM 688 C C . GLY A 1 91 ? 4.373 13.367 -22.808 1.00 90.25 91 GLY A C 1
ATOM 689 O O . GLY A 1 91 ? 3.698 12.409 -23.158 1.00 90.25 91 GLY A O 1
ATOM 690 N N . SER A 1 92 ? 4.876 14.229 -23.690 1.00 82.69 92 SER A N 1
ATOM 691 C CA . SER A 1 92 ? 4.798 14.031 -25.146 1.00 82.69 92 SER A CA 1
ATOM 692 C C . SER A 1 92 ? 5.972 13.223 -25.717 1.00 82.69 92 SER A C 1
ATOM 694 O O . SER A 1 92 ? 5.996 12.910 -26.908 1.00 82.69 92 SER A O 1
ATOM 696 N N . SER A 1 93 ? 6.970 12.894 -24.892 1.00 81.00 93 SER A N 1
ATOM 697 C CA . SER A 1 93 ? 8.120 12.075 -25.262 1.00 81.00 93 SER A CA 1
ATOM 698 C C . SER A 1 93 ? 8.756 11.390 -24.047 1.00 81.00 93 SER A C 1
ATOM 700 O O . SER A 1 93 ? 8.555 11.769 -22.891 1.00 81.00 93 SER A O 1
ATOM 702 N N . GLN A 1 94 ? 9.632 10.420 -24.318 1.00 86.31 94 GLN A N 1
ATOM 703 C CA . GLN A 1 94 ? 10.468 9.770 -23.304 1.00 86.31 94 GLN A CA 1
ATOM 704 C C . GLN A 1 94 ? 11.249 10.779 -22.433 1.00 86.31 94 GLN A C 1
ATOM 706 O O . GLN A 1 94 ? 11.466 10.550 -21.243 1.00 86.31 94 GLN A O 1
ATOM 711 N N . SER A 1 95 ? 11.684 11.901 -23.016 1.00 84.00 95 SER A N 1
ATOM 712 C CA . SER A 1 95 ? 12.542 12.880 -22.344 1.00 84.00 95 SER A CA 1
ATOM 713 C C . SER A 1 95 ? 11.786 13.876 -21.467 1.00 84.00 95 SER A C 1
ATOM 715 O O . SER A 1 95 ? 12.441 14.608 -20.737 1.00 84.00 95 SER A O 1
ATOM 717 N N . ASN A 1 96 ? 10.451 13.945 -21.524 1.00 87.75 96 ASN A N 1
ATOM 718 C CA . ASN A 1 96 ? 9.670 14.906 -20.733 1.00 87.75 96 ASN A CA 1
ATOM 719 C C . ASN A 1 96 ? 8.586 14.278 -19.844 1.00 87.75 96 ASN A C 1
ATOM 721 O O . ASN A 1 96 ? 7.940 15.008 -19.094 1.00 87.75 96 ASN A O 1
ATOM 725 N N . ALA A 1 97 ? 8.425 12.951 -19.856 1.00 93.62 97 ALA A N 1
ATOM 726 C CA . ALA A 1 97 ? 7.472 12.245 -18.996 1.00 93.62 97 ALA A CA 1
ATOM 727 C C . ALA A 1 97 ? 7.603 12.623 -17.507 1.00 93.62 97 ALA A C 1
ATOM 729 O O . ALA A 1 97 ? 6.599 12.907 -16.855 1.00 93.62 97 ALA A O 1
ATOM 730 N N . HIS A 1 98 ? 8.831 12.756 -16.995 1.00 94.31 98 HIS A N 1
ATOM 731 C CA . HIS A 1 98 ? 9.117 13.169 -15.613 1.00 94.31 98 HIS A CA 1
ATOM 732 C C . HIS A 1 98 ? 8.750 14.618 -15.256 1.00 94.31 98 HIS A C 1
ATOM 734 O O . HIS A 1 98 ? 8.841 15.007 -14.096 1.00 94.31 98 HIS A O 1
ATOM 740 N N . SER A 1 99 ? 8.379 15.438 -16.238 1.00 94.81 99 SER A N 1
ATOM 741 C CA . SER A 1 99 ? 7.928 16.820 -16.024 1.00 94.81 99 SER A CA 1
ATOM 742 C C . SER A 1 99 ? 6.406 16.963 -16.152 1.00 94.81 99 SER A C 1
ATOM 744 O O . SER A 1 99 ? 5.885 18.075 -16.130 1.00 94.81 99 SER A O 1
ATOM 746 N N . SER A 1 100 ? 5.685 15.853 -16.328 1.00 96.56 100 SER A N 1
ATOM 747 C CA . SER A 1 100 ? 4.244 15.859 -16.579 1.00 96.56 100 SER A CA 1
ATOM 748 C C . SER A 1 100 ? 3.399 16.028 -15.308 1.00 96.56 100 SER A C 1
ATOM 750 O O . SER A 1 100 ? 3.855 15.814 -14.176 1.00 96.56 100 SER A O 1
ATOM 752 N N . ALA A 1 101 ? 2.129 16.403 -15.498 1.00 96.19 101 ALA A N 1
ATOM 753 C CA . ALA A 1 101 ? 1.168 16.550 -14.406 1.00 96.19 101 ALA A CA 1
ATOM 754 C C . ALA A 1 101 ? 0.818 15.194 -13.775 1.00 96.19 101 ALA A C 1
ATOM 756 O O . ALA A 1 101 ? 0.691 15.096 -12.548 1.00 96.19 101 ALA A O 1
ATOM 757 N N . LEU A 1 102 ? 0.699 14.151 -14.607 1.00 97.62 102 LEU A N 1
ATOM 758 C CA . LEU A 1 102 ? 0.483 12.783 -14.147 1.00 97.62 102 LEU A CA 1
ATOM 759 C C . LEU A 1 102 ? 1.665 12.300 -13.305 1.00 97.62 102 LEU A C 1
ATOM 761 O O . LEU A 1 102 ? 1.464 11.914 -12.156 1.00 97.62 102 LEU A O 1
ATOM 765 N N . TYR A 1 103 ? 2.897 12.429 -13.812 1.00 98.25 103 TYR A N 1
ATOM 766 C CA . TYR A 1 103 ? 4.105 12.065 -13.065 1.00 98.25 103 TYR A CA 1
ATOM 767 C C . TYR A 1 103 ? 4.157 12.729 -11.689 1.00 98.25 103 TYR A C 1
ATOM 769 O O . TYR A 1 103 ? 4.377 12.059 -10.682 1.00 98.25 103 TYR A O 1
ATOM 777 N N . SER A 1 104 ? 3.924 14.044 -11.641 1.00 97.88 104 SER A N 1
ATOM 778 C CA . SER A 1 104 ? 3.974 14.809 -10.393 1.00 97.88 104 SER A CA 1
ATOM 779 C C . SER A 1 104 ? 2.935 14.302 -9.390 1.00 97.88 104 SER A C 1
ATOM 781 O O . SER A 1 104 ? 3.244 14.141 -8.214 1.00 97.88 104 SER A O 1
ATOM 783 N N . SER A 1 105 ? 1.728 13.975 -9.860 1.00 98.12 105 SER A N 1
ATOM 784 C CA . SER A 1 105 ? 0.646 13.473 -9.005 1.00 98.12 105 SER A CA 1
ATOM 785 C C . SER A 1 105 ? 0.910 12.052 -8.503 1.00 98.12 105 SER A C 1
ATOM 787 O O . SER A 1 105 ? 0.726 11.793 -7.316 1.00 98.12 105 SER A O 1
ATOM 789 N N . LEU A 1 106 ? 1.405 11.153 -9.362 1.00 98.44 106 LEU A N 1
ATOM 790 C CA . LEU A 1 106 ? 1.796 9.792 -8.969 1.00 98.44 106 LEU A CA 1
ATOM 791 C C . LEU A 1 106 ? 2.964 9.814 -7.975 1.00 98.44 106 LEU A C 1
ATOM 793 O O . LEU A 1 106 ? 2.937 9.116 -6.960 1.00 98.44 106 LEU A O 1
ATOM 797 N N . LYS A 1 107 ? 3.970 10.665 -8.216 1.00 97.94 107 LYS A N 1
ATOM 798 C CA . LYS A 1 107 ? 5.091 10.863 -7.290 1.00 97.94 107 LYS A CA 1
ATOM 799 C C . LYS A 1 107 ? 4.616 11.386 -5.936 1.00 97.94 107 LYS A C 1
ATOM 801 O O . LYS A 1 107 ? 5.077 10.881 -4.913 1.00 97.94 107 LYS A O 1
ATOM 806 N N . SER A 1 108 ? 3.711 12.365 -5.914 1.00 97.81 108 SER A N 1
ATOM 807 C CA . SER A 1 108 ? 3.130 12.898 -4.678 1.00 97.81 108 SER A CA 1
ATOM 808 C C . SER A 1 108 ? 2.315 11.849 -3.926 1.00 97.81 108 SER A C 1
ATOM 810 O O . SER A 1 108 ? 2.509 11.709 -2.720 1.00 97.81 108 SER A O 1
ATOM 812 N N . LEU A 1 109 ? 1.478 11.067 -4.615 1.00 98.00 109 LEU A N 1
ATOM 813 C CA . LEU A 1 109 ? 0.726 9.962 -4.018 1.00 98.00 109 LEU A CA 1
ATOM 814 C C . LEU A 1 109 ? 1.668 8.978 -3.315 1.00 98.00 109 LEU A C 1
ATOM 816 O O . LEU A 1 109 ? 1.591 8.814 -2.099 1.00 98.00 109 LEU A O 1
ATOM 820 N N . MET A 1 110 ? 2.609 8.391 -4.059 1.00 97.81 110 MET A N 1
ATOM 821 C CA . MET A 1 110 ? 3.507 7.374 -3.513 1.00 97.81 110 MET A CA 1
ATOM 822 C C . MET A 1 110 ? 4.441 7.933 -2.431 1.00 97.81 110 MET A C 1
ATOM 824 O O . MET A 1 110 ? 4.746 7.227 -1.475 1.00 97.81 110 MET A O 1
ATOM 828 N N . SER A 1 111 ? 4.894 9.187 -2.552 1.00 95.19 111 SER A N 1
ATOM 829 C CA . SER A 1 111 ? 5.734 9.836 -1.531 1.00 95.19 111 SER A CA 1
ATOM 830 C C . SER A 1 111 ? 4.961 10.149 -0.253 1.00 95.19 111 SER A C 1
ATOM 832 O O . SER A 1 111 ? 5.470 9.894 0.828 1.00 95.19 111 SER A O 1
ATOM 834 N N . SER A 1 112 ? 3.731 10.663 -0.359 1.00 94.69 112 SER A N 1
ATOM 835 C CA . SER A 1 112 ? 2.922 11.054 0.808 1.00 94.69 112 SER A CA 1
ATOM 836 C C . SER A 1 112 ? 2.456 9.872 1.658 1.00 94.69 112 SER A C 1
ATOM 838 O O . SER A 1 112 ? 2.180 10.038 2.843 1.00 94.69 112 SER A O 1
ATOM 840 N N . LYS A 1 113 ? 2.359 8.684 1.055 1.00 93.25 113 LYS A N 1
ATOM 841 C CA . LYS A 1 113 ? 1.935 7.448 1.721 1.00 93.25 113 LYS A CA 1
ATOM 842 C C . LYS A 1 113 ? 3.109 6.606 2.231 1.00 93.25 113 LYS A C 1
ATOM 844 O O . LYS A 1 113 ? 2.891 5.710 3.036 1.00 93.25 113 LYS A O 1
ATOM 849 N N . HIS A 1 114 ? 4.333 6.889 1.782 1.00 92.56 114 HIS A N 1
ATOM 850 C CA . HIS A 1 114 ? 5.533 6.192 2.238 1.00 92.56 114 HIS A CA 1
ATOM 851 C C . HIS A 1 114 ? 5.890 6.690 3.641 1.00 92.56 114 HIS A C 1
ATOM 853 O O . HIS A 1 114 ? 6.470 7.762 3.798 1.00 92.56 114 HIS A O 1
ATOM 859 N N . ASN A 1 115 ? 5.502 5.929 4.659 1.00 90.50 115 ASN A N 1
ATOM 860 C CA . ASN A 1 115 ? 5.651 6.305 6.064 1.00 90.50 115 ASN A CA 1
ATOM 861 C C . ASN A 1 115 ? 6.772 5.536 6.781 1.00 90.50 115 ASN A C 1
ATOM 863 O O . ASN A 1 115 ? 7.110 5.894 7.908 1.00 90.50 115 ASN A O 1
ATOM 867 N N . TYR A 1 116 ? 7.365 4.531 6.129 1.00 86.94 116 TYR A N 1
ATOM 868 C CA . TYR A 1 116 ? 8.475 3.756 6.672 1.00 86.94 116 TYR A CA 1
ATOM 869 C C . TYR A 1 116 ? 9.483 3.341 5.592 1.00 86.94 116 TYR A C 1
ATOM 871 O O . TYR A 1 116 ? 9.136 2.601 4.674 1.00 86.94 116 TYR A O 1
ATOM 879 N N . GLU A 1 117 ? 10.734 3.794 5.730 1.00 84.19 117 GLU A N 1
ATOM 880 C CA . GLU A 1 117 ? 11.862 3.387 4.883 1.00 84.19 117 GLU A CA 1
ATOM 881 C C . GLU A 1 117 ? 12.594 2.197 5.522 1.00 84.19 117 GLU A C 1
ATOM 883 O O . GLU A 1 117 ? 13.165 2.315 6.608 1.00 84.19 117 GLU A O 1
ATOM 888 N N . THR A 1 118 ? 12.594 1.047 4.845 1.00 88.44 118 THR A N 1
ATOM 889 C CA . THR A 1 118 ? 13.218 -0.185 5.352 1.00 88.44 118 THR A CA 1
ATOM 890 C C . THR A 1 118 ? 14.740 -0.102 5.366 1.00 88.44 118 THR A C 1
ATOM 892 O O . THR A 1 118 ? 15.356 0.424 4.448 1.00 88.44 118 THR A O 1
ATOM 895 N N . GLY A 1 119 ? 15.405 -0.700 6.351 1.00 86.94 119 GLY A N 1
ATOM 896 C CA . GLY A 1 119 ? 16.866 -0.801 6.322 1.00 86.94 119 GLY A CA 1
ATOM 897 C C . GLY A 1 119 ? 17.364 -1.885 5.355 1.00 86.94 119 GLY A C 1
ATOM 898 O O . GLY A 1 119 ? 16.862 -3.006 5.364 1.00 86.94 119 GLY A O 1
ATOM 899 N N . TYR A 1 120 ? 18.464 -1.661 4.623 1.00 81.62 120 TYR A N 1
ATOM 900 C CA . TYR A 1 120 ? 19.069 -2.695 3.754 1.00 81.62 120 TYR A CA 1
ATOM 901 C C . TYR A 1 120 ? 19.350 -4.043 4.457 1.00 81.62 120 TYR A C 1
ATOM 903 O O . TYR A 1 120 ? 19.344 -5.119 3.851 1.00 81.62 120 TYR A O 1
ATOM 911 N N . LYS A 1 121 ? 19.647 -4.011 5.761 1.00 86.31 121 LYS A N 1
ATOM 912 C CA . LYS A 1 121 ? 19.836 -5.213 6.590 1.00 86.31 121 LYS A CA 1
ATOM 913 C C . LYS A 1 121 ? 18.519 -5.846 7.029 1.00 86.31 121 LYS A C 1
ATOM 915 O O . LYS A 1 121 ? 18.506 -7.055 7.236 1.00 86.31 121 LYS A O 1
ATOM 920 N N . GLU A 1 122 ? 17.481 -5.053 7.193 1.00 89.88 122 GLU A N 1
ATOM 921 C CA . GLU A 1 122 ? 16.156 -5.478 7.627 1.00 89.88 122 GLU A CA 1
ATOM 922 C C . GLU A 1 122 ? 15.413 -6.217 6.510 1.00 89.88 122 GLU A C 1
ATOM 924 O O . GLU A 1 122 ? 14.772 -7.231 6.767 1.00 89.88 122 GLU A O 1
ATOM 929 N N . THR A 1 123 ? 15.588 -5.794 5.251 1.00 90.44 123 THR A N 1
ATOM 930 C CA . THR A 1 123 ? 14.897 -6.399 4.095 1.00 90.44 123 THR A CA 1
ATOM 931 C C . THR A 1 123 ? 15.082 -7.910 3.975 1.00 90.44 123 THR A C 1
ATOM 933 O O . THR A 1 123 ? 14.198 -8.598 3.479 1.00 90.44 123 THR A O 1
ATOM 936 N N . ARG A 1 124 ? 16.187 -8.455 4.500 1.00 91.50 124 ARG A N 1
ATOM 937 C CA . ARG A 1 124 ? 16.434 -9.905 4.551 1.00 91.50 124 ARG A CA 1
ATOM 938 C C . ARG A 1 124 ? 15.348 -10.665 5.308 1.00 91.50 124 ARG A C 1
ATOM 940 O O . ARG A 1 124 ? 14.961 -11.743 4.876 1.00 91.50 124 ARG A O 1
ATOM 947 N N . ASP A 1 125 ? 14.880 -10.109 6.419 1.00 91.62 125 ASP A N 1
ATOM 948 C CA . ASP A 1 125 ? 13.845 -10.737 7.235 1.00 91.62 125 ASP A CA 1
ATOM 949 C C . ASP A 1 125 ? 12.456 -10.481 6.634 1.00 91.62 125 ASP A C 1
ATOM 951 O O . ASP A 1 125 ? 11.584 -11.349 6.687 1.00 91.62 125 ASP A O 1
ATOM 955 N N . LEU A 1 126 ? 12.276 -9.325 5.987 1.00 95.88 126 LEU A N 1
ATOM 956 C CA . LEU A 1 126 ? 11.020 -8.924 5.355 1.00 95.88 126 LEU A CA 1
ATOM 957 C C . LEU A 1 126 ? 10.704 -9.685 4.058 1.00 95.88 126 LEU A C 1
ATOM 959 O O . LEU A 1 126 ? 9.532 -9.812 3.717 1.00 95.88 126 LEU A O 1
ATOM 963 N N . TYR A 1 127 ? 11.682 -10.276 3.365 1.00 97.12 127 TYR A N 1
ATOM 964 C CA . TYR A 1 127 ? 11.393 -11.116 2.189 1.00 97.12 127 TYR A CA 1
ATOM 965 C C . TYR A 1 127 ? 10.572 -12.360 2.504 1.00 97.12 127 TYR A C 1
ATOM 967 O O . TYR A 1 127 ? 9.833 -12.841 1.649 1.00 97.12 127 TYR A O 1
ATOM 975 N N . ARG A 1 128 ? 10.619 -12.835 3.751 1.00 95.56 128 ARG A N 1
ATOM 976 C CA . ARG A 1 128 ? 9.720 -13.885 4.248 1.00 95.56 128 ARG A CA 1
ATOM 977 C C . ARG A 1 128 ? 8.255 -13.450 4.285 1.00 95.56 128 ARG A C 1
ATOM 979 O O . ARG A 1 128 ? 7.392 -14.280 4.533 1.00 95.56 128 ARG A O 1
ATOM 986 N N . ILE A 1 129 ? 7.983 -12.168 4.072 1.00 97.06 129 ILE A N 1
ATOM 987 C CA . ILE A 1 129 ? 6.652 -11.576 3.986 1.00 97.06 129 ILE A CA 1
ATOM 988 C C . ILE A 1 129 ? 6.387 -11.184 2.528 1.00 97.06 129 ILE A C 1
ATOM 990 O O . ILE A 1 129 ? 5.438 -11.682 1.931 1.00 97.06 129 ILE A O 1
ATOM 994 N N . THR A 1 130 ? 7.241 -10.348 1.928 1.00 97.44 130 THR A N 1
ATOM 995 C CA . THR A 1 130 ? 6.994 -9.751 0.602 1.00 97.44 130 THR A CA 1
ATOM 996 C C . THR A 1 130 ? 7.182 -10.718 -0.561 1.00 97.44 130 THR A C 1
ATOM 998 O O . THR A 1 130 ? 6.520 -10.590 -1.586 1.00 97.44 130 THR A O 1
ATOM 1001 N N . ASP A 1 131 ? 8.065 -11.701 -0.419 1.00 97.62 131 ASP A N 1
ATOM 1002 C CA . ASP A 1 131 ? 8.465 -12.601 -1.500 1.00 97.62 131 ASP A CA 1
ATOM 1003 C C . ASP A 1 131 ? 8.212 -14.072 -1.125 1.00 97.62 131 ASP A C 1
ATOM 1005 O O . ASP A 1 131 ? 8.816 -14.975 -1.702 1.00 97.62 131 ASP A O 1
ATOM 1009 N N . CYS A 1 132 ? 7.325 -14.317 -0.152 1.00 94.81 132 CYS A N 1
ATOM 1010 C CA . CYS A 1 132 ? 6.955 -15.652 0.309 1.00 94.81 132 CYS A CA 1
ATOM 1011 C C . CYS A 1 132 ? 5.948 -16.358 -0.606 1.00 94.81 132 CYS A C 1
ATOM 1013 O O . CYS A 1 132 ? 5.132 -15.718 -1.264 1.00 94.81 132 CYS A O 1
ATOM 1015 N N . LEU A 1 133 ? 5.994 -17.691 -0.647 1.00 91.12 133 LEU A N 1
ATOM 1016 C CA . LEU A 1 133 ? 5.132 -18.483 -1.526 1.00 91.12 133 LEU A CA 1
ATOM 1017 C C . LEU A 1 133 ? 3.728 -18.664 -0.941 1.00 91.12 133 LEU A C 1
ATOM 1019 O O . LEU A 1 133 ? 3.561 -19.465 -0.028 1.00 91.12 133 LEU A O 1
ATOM 1023 N N . LYS A 1 134 ? 2.706 -17.985 -1.484 1.00 86.38 134 LYS A N 1
ATOM 1024 C CA . LYS A 1 134 ? 1.287 -18.165 -1.094 1.00 86.38 134 LYS A CA 1
ATOM 1025 C C . LYS A 1 134 ? 1.088 -18.186 0.432 1.00 86.38 134 LYS A C 1
ATOM 1027 O O . LYS A 1 134 ? 0.506 -19.116 0.996 1.00 86.38 134 LYS A O 1
ATOM 1032 N N . ASN A 1 135 ? 1.576 -17.149 1.108 1.00 86.00 135 ASN A N 1
ATOM 1033 C CA . ASN A 1 135 ? 1.600 -16.984 2.562 1.00 86.00 135 ASN A CA 1
ATOM 1034 C C . ASN A 1 135 ? 2.531 -17.938 3.351 1.00 86.00 135 ASN A C 1
ATOM 1036 O O . ASN A 1 135 ? 2.493 -17.935 4.585 1.00 86.00 135 ASN A O 1
ATOM 1040 N N . ASP A 1 136 ? 3.355 -18.765 2.700 1.00 89.56 136 ASP A N 1
ATOM 1041 C CA . ASP A 1 136 ? 4.352 -19.609 3.371 1.00 89.56 136 ASP A CA 1
ATOM 1042 C C . ASP A 1 136 ? 5.655 -18.846 3.624 1.00 89.56 136 ASP A C 1
ATOM 1044 O O . ASP A 1 136 ? 6.562 -18.809 2.793 1.00 89.56 136 ASP A O 1
ATOM 1048 N N . THR A 1 137 ? 5.785 -18.285 4.825 1.00 89.94 137 THR A N 1
ATOM 1049 C CA . THR A 1 137 ? 6.934 -17.454 5.219 1.00 89.94 137 THR A CA 1
ATOM 1050 C C . THR A 1 137 ? 8.244 -18.226 5.423 1.00 89.94 137 THR A C 1
ATOM 1052 O O . THR A 1 137 ? 9.270 -17.629 5.770 1.00 89.94 137 THR A O 1
ATOM 1055 N N . ASN A 1 138 ? 8.251 -19.549 5.229 1.00 91.94 138 ASN A N 1
ATOM 1056 C CA . ASN A 1 138 ? 9.474 -20.356 5.251 1.00 91.94 138 ASN A CA 1
ATOM 1057 C C . ASN A 1 138 ? 10.140 -20.457 3.880 1.00 91.94 138 ASN A C 1
ATOM 1059 O O . ASN A 1 138 ? 11.326 -20.784 3.807 1.00 91.94 138 ASN A O 1
ATOM 1063 N N . HIS A 1 139 ? 9.404 -20.163 2.810 1.00 93.81 139 HIS A N 1
ATOM 1064 C CA . HIS A 1 139 ? 9.876 -20.304 1.442 1.00 93.81 139 HIS A CA 1
ATOM 1065 C C . HIS A 1 139 ? 9.670 -19.003 0.681 1.00 93.81 139 HIS A C 1
ATOM 1067 O O . HIS A 1 139 ? 8.561 -18.478 0.628 1.00 93.81 139 HIS A O 1
ATOM 1073 N N . ILE A 1 140 ? 10.740 -18.498 0.073 1.00 96.88 140 ILE A N 1
ATOM 1074 C CA . ILE A 1 140 ? 10.699 -17.294 -0.760 1.00 96.88 140 ILE A CA 1
ATOM 1075 C C . ILE A 1 140 ? 10.968 -17.646 -2.222 1.00 96.88 140 ILE A C 1
ATOM 1077 O O . ILE A 1 140 ? 11.617 -18.650 -2.516 1.00 96.88 140 ILE A O 1
ATOM 1081 N N . SER A 1 141 ? 10.478 -16.830 -3.148 1.00 95.38 141 SER A N 1
ATOM 1082 C CA . SER A 1 141 ? 10.774 -16.968 -4.574 1.00 95.38 141 SER A CA 1
ATOM 1083 C C . SER A 1 141 ? 12.037 -16.191 -4.932 1.00 95.38 141 SER A C 1
ATOM 1085 O O . SER A 1 141 ? 12.110 -14.992 -4.680 1.00 95.38 141 SER A O 1
ATOM 1087 N N . SER A 1 142 ? 12.987 -16.823 -5.625 1.00 96.38 142 SER A N 1
ATOM 1088 C CA . SER A 1 142 ? 14.014 -16.082 -6.367 1.00 96.38 142 SER A CA 1
ATOM 1089 C C . SER A 1 142 ? 13.331 -15.190 -7.401 1.00 96.38 142 SER A C 1
ATOM 1091 O O . SER A 1 142 ? 12.369 -15.625 -8.046 1.00 96.38 142 SER A O 1
ATOM 1093 N N . PHE A 1 143 ? 13.772 -13.939 -7.531 1.00 97.31 143 PHE A N 1
ATOM 1094 C CA . PHE A 1 143 ? 13.045 -12.941 -8.308 1.00 97.31 143 PHE A CA 1
ATOM 1095 C C . PHE A 1 143 ? 12.957 -13.283 -9.793 1.00 97.31 143 PHE A C 1
ATOM 1097 O O . PHE A 1 143 ? 11.850 -13.265 -10.320 1.00 97.31 143 PHE A O 1
ATOM 1104 N N . TYR A 1 144 ? 14.080 -13.624 -10.431 1.00 95.56 144 TYR A N 1
ATOM 1105 C CA . TYR A 1 144 ? 14.123 -13.859 -11.875 1.00 95.56 144 TYR A CA 1
ATOM 1106 C C . TYR A 1 144 ? 13.637 -15.257 -12.253 1.00 95.56 144 TYR A C 1
ATOM 1108 O O . TYR A 1 144 ? 12.796 -15.406 -13.130 1.00 95.56 144 TYR A O 1
ATOM 1116 N N . SER A 1 145 ? 14.142 -16.296 -11.581 1.00 93.25 145 SER A N 1
ATOM 1117 C CA . SER A 1 145 ? 13.832 -17.681 -11.962 1.00 93.25 145 SER A CA 1
ATOM 1118 C C . SER A 1 145 ? 12.538 -18.234 -11.370 1.00 93.25 145 SER A C 1
ATOM 1120 O O . SER A 1 145 ? 12.113 -19.320 -11.757 1.00 93.25 145 SER A O 1
ATOM 1122 N N . GLY A 1 146 ? 11.954 -17.574 -10.365 1.00 92.69 146 GLY A N 1
ATOM 1123 C CA . GLY A 1 146 ? 10.845 -18.146 -9.599 1.00 92.69 146 GLY A CA 1
ATOM 1124 C C . GLY A 1 146 ? 11.249 -19.316 -8.688 1.00 92.69 146 GLY A C 1
ATOM 1125 O O . GLY A 1 146 ? 10.399 -19.881 -8.002 1.00 92.69 146 GLY A O 1
ATOM 1126 N N . THR A 1 147 ? 12.534 -19.696 -8.660 1.00 92.38 147 THR A N 1
ATOM 1127 C CA . THR A 1 147 ? 13.012 -20.855 -7.895 1.00 92.38 147 THR A CA 1
ATOM 1128 C C . THR A 1 147 ? 12.708 -20.680 -6.413 1.00 92.38 147 THR A C 1
ATOM 1130 O O . THR A 1 147 ? 12.995 -19.635 -5.832 1.00 92.38 147 THR A O 1
ATOM 1133 N N . THR A 1 148 ? 12.165 -21.720 -5.784 1.00 95.81 148 THR A N 1
ATOM 1134 C CA . THR A 1 148 ? 11.924 -21.736 -4.342 1.00 95.81 148 THR A CA 1
ATOM 1135 C C . THR A 1 148 ? 13.238 -21.761 -3.565 1.00 95.81 148 THR A C 1
ATOM 1137 O O . THR A 1 148 ? 14.074 -22.645 -3.748 1.00 95.81 148 THR A O 1
ATOM 1140 N N . LEU A 1 149 ? 13.393 -20.809 -2.653 1.00 94.69 149 LEU A N 1
ATOM 1141 C CA . LEU A 1 149 ? 14.533 -20.652 -1.759 1.00 94.69 149 LEU A CA 1
ATOM 1142 C C . LEU A 1 149 ? 14.064 -20.765 -0.305 1.00 94.69 149 LEU A C 1
ATOM 1144 O O . LEU A 1 149 ? 12.914 -20.469 0.020 1.00 94.69 149 LEU A O 1
ATOM 1148 N N . ASN A 1 150 ? 14.970 -21.152 0.594 1.00 95.31 150 ASN A N 1
ATOM 1149 C CA . ASN A 1 150 ? 14.702 -21.055 2.026 1.00 95.31 150 ASN A CA 1
ATOM 1150 C C . ASN A 1 150 ? 14.626 -19.574 2.431 1.00 95.31 150 ASN A C 1
ATOM 1152 O O . ASN A 1 150 ? 15.542 -18.805 2.140 1.00 95.31 150 ASN A O 1
ATOM 1156 N N . GLY A 1 151 ? 13.545 -19.180 3.101 1.00 91.75 151 GLY A N 1
ATOM 1157 C CA . GLY A 1 151 ? 13.311 -17.800 3.516 1.00 91.75 151 GLY A CA 1
ATOM 1158 C C . GLY A 1 151 ? 14.216 -17.321 4.651 1.00 91.75 151 GLY A C 1
ATOM 1159 O O . GLY A 1 151 ? 14.395 -16.118 4.822 1.00 91.75 151 GLY A O 1
ATOM 1160 N N . ALA A 1 152 ? 14.803 -18.227 5.436 1.00 92.31 152 ALA A N 1
ATOM 1161 C CA . ALA A 1 152 ? 15.739 -17.852 6.487 1.00 92.31 152 ALA A CA 1
ATOM 1162 C C . ALA A 1 152 ? 17.050 -17.318 5.889 1.00 92.31 152 ALA A C 1
ATOM 1164 O O . ALA A 1 152 ? 17.641 -17.926 4.995 1.00 92.31 152 ALA A O 1
ATOM 1165 N N . TRP A 1 153 ? 17.531 -16.190 6.415 1.00 93.62 153 TRP A N 1
ATOM 1166 C CA . TRP A 1 153 ? 18.814 -15.629 6.005 1.00 93.62 153 TRP A CA 1
ATOM 1167 C C . TRP A 1 153 ? 19.977 -16.517 6.463 1.00 93.62 153 TRP A C 1
ATOM 1169 O O . TRP A 1 153 ? 20.189 -16.723 7.657 1.00 93.62 153 TRP A O 1
ATOM 1179 N N . ASP A 1 154 ? 20.783 -16.980 5.512 1.00 93.38 154 ASP A N 1
ATOM 1180 C CA . ASP A 1 154 ? 21.890 -17.921 5.730 1.00 93.38 154 ASP A CA 1
ATOM 1181 C C . ASP A 1 154 ? 23.279 -17.267 5.601 1.00 93.38 154 ASP A C 1
ATOM 1183 O O . ASP A 1 154 ? 24.280 -17.918 5.288 1.00 93.38 154 ASP A O 1
ATOM 1187 N N . GLY A 1 155 ? 23.347 -15.948 5.800 1.00 93.50 155 GLY A N 1
ATOM 1188 C CA . GLY A 1 155 ? 24.579 -15.184 5.604 1.00 93.50 155 GLY A CA 1
ATOM 1189 C C . GLY A 1 155 ? 24.854 -14.787 4.152 1.00 93.50 155 GLY A C 1
ATOM 1190 O O . GLY A 1 155 ? 25.882 -14.163 3.903 1.00 93.50 155 GLY A O 1
ATOM 1191 N N . GLY A 1 156 ? 23.939 -15.071 3.222 1.00 93.88 156 GLY A N 1
ATOM 1192 C CA . GLY A 1 156 ? 24.100 -14.746 1.806 1.00 93.88 156 GLY A CA 1
ATOM 1193 C C . GLY A 1 156 ? 24.721 -15.881 1.003 1.00 93.88 156 GLY A C 1
ATOM 1194 O O . GLY A 1 156 ? 25.373 -15.626 -0.007 1.00 93.88 156 GLY A O 1
ATOM 1195 N N . SER A 1 157 ? 24.577 -17.113 1.495 1.00 94.81 157 SER A N 1
ATOM 1196 C CA . SER A 1 157 ? 25.174 -18.307 0.903 1.00 94.81 157 SER A CA 1
ATOM 1197 C C . SER A 1 157 ? 24.316 -18.828 -0.249 1.00 94.81 157 SER A C 1
ATOM 1199 O O . SER A 1 157 ? 24.844 -19.137 -1.314 1.00 94.81 157 SER A O 1
ATOM 1201 N N . THR A 1 158 ? 22.998 -18.898 -0.048 1.00 94.50 158 THR A N 1
ATOM 1202 C CA . THR A 1 158 ? 22.050 -19.412 -1.051 1.00 94.50 158 THR A CA 1
ATOM 1203 C C . THR A 1 158 ? 21.427 -18.290 -1.870 1.00 94.50 158 THR A C 1
ATOM 1205 O O . THR A 1 158 ? 21.265 -18.410 -3.086 1.00 94.50 158 THR A O 1
ATOM 1208 N N . TRP A 1 159 ? 21.098 -17.176 -1.221 1.00 97.44 159 TRP A N 1
ATOM 1209 C CA . TRP A 1 159 ? 20.442 -16.043 -1.858 1.00 97.44 159 TRP A CA 1
ATOM 1210 C C . TRP A 1 159 ? 20.977 -14.721 -1.330 1.00 97.44 159 TRP A C 1
ATOM 1212 O O . TRP A 1 159 ? 21.499 -14.634 -0.222 1.00 97.44 159 TRP A O 1
ATOM 1222 N N . ASN A 1 160 ? 20.863 -13.671 -2.129 1.00 96.00 160 ASN A N 1
ATOM 1223 C CA . ASN A 1 160 ? 21.240 -12.319 -1.749 1.00 96.00 160 ASN A CA 1
ATOM 1224 C C . ASN A 1 160 ? 20.193 -11.309 -2.257 1.00 96.00 160 ASN A C 1
ATOM 1226 O O . ASN A 1 160 ? 19.109 -11.675 -2.708 1.00 96.00 160 ASN A O 1
ATOM 1230 N N . ARG A 1 161 ? 20.485 -10.017 -2.082 1.00 93.69 161 ARG A N 1
ATOM 1231 C CA . ARG A 1 161 ? 19.580 -8.919 -2.438 1.00 93.69 161 ARG A CA 1
ATOM 1232 C C . ARG A 1 161 ? 19.953 -8.397 -3.810 1.00 93.69 161 ARG A C 1
ATOM 1234 O O . ARG A 1 161 ? 21.046 -7.853 -3.978 1.00 93.69 161 ARG A O 1
ATOM 1241 N N . GLU A 1 162 ? 19.038 -8.542 -4.748 1.00 95.06 162 GLU A N 1
ATOM 1242 C CA . GLU A 1 162 ? 19.112 -7.888 -6.038 1.00 95.06 162 GLU A CA 1
ATOM 1243 C C . GLU A 1 162 ? 18.591 -6.456 -5.930 1.00 95.06 162 GLU A C 1
ATOM 1245 O O . GLU A 1 162 ? 17.530 -6.198 -5.360 1.00 95.06 162 GLU A O 1
ATOM 1250 N N . HIS A 1 163 ? 19.347 -5.532 -6.511 1.00 94.06 163 HIS A N 1
ATOM 1251 C CA . HIS A 1 163 ? 18.920 -4.162 -6.740 1.00 94.06 163 HIS A CA 1
ATOM 1252 C C . HIS A 1 163 ? 18.384 -4.067 -8.165 1.00 94.06 163 HIS A C 1
ATOM 1254 O O . HIS A 1 163 ? 19.141 -3.805 -9.104 1.00 94.06 163 HIS A O 1
ATOM 1260 N N . THR A 1 164 ? 17.076 -4.260 -8.347 1.00 94.81 164 THR A N 1
ATOM 1261 C CA . THR A 1 164 ? 16.461 -4.207 -9.689 1.00 94.81 164 THR A CA 1
ATOM 1262 C C . THR A 1 164 ? 16.747 -2.880 -10.396 1.00 94.81 164 THR A C 1
ATOM 1264 O O . THR A 1 164 ? 16.994 -2.872 -11.600 1.00 94.81 164 THR A O 1
ATOM 1267 N N . TRP A 1 165 ? 16.865 -1.786 -9.642 1.00 94.62 165 TRP A N 1
ATOM 1268 C CA . TRP A 1 165 ? 17.610 -0.597 -10.040 1.00 94.62 165 TRP A CA 1
ATOM 1269 C C . TRP A 1 165 ? 19.026 -0.639 -9.438 1.00 94.62 165 TRP A C 1
ATOM 1271 O O . TRP A 1 165 ? 19.155 -0.437 -8.231 1.00 94.62 165 TRP A O 1
ATOM 1281 N N . PRO A 1 166 ? 20.102 -0.890 -10.216 1.00 93.06 166 PRO A N 1
ATOM 1282 C CA . PRO A 1 166 ? 21.440 -1.091 -9.663 1.00 93.06 166 PRO A CA 1
ATOM 1283 C C . PRO A 1 166 ? 21.912 0.099 -8.830 1.00 93.06 166 PRO A C 1
ATOM 1285 O O . PRO A 1 166 ? 21.823 1.239 -9.284 1.00 93.06 166 PRO A O 1
ATOM 1288 N N . ASN A 1 167 ? 22.533 -0.171 -7.679 1.00 90.25 167 ASN A N 1
ATOM 1289 C CA . ASN A 1 167 ? 23.086 0.868 -6.804 1.00 90.25 167 ASN A CA 1
ATOM 1290 C C . ASN A 1 167 ? 24.045 1.818 -7.561 1.00 90.25 167 ASN A C 1
ATOM 1292 O O . ASN A 1 167 ? 23.935 3.035 -7.469 1.00 90.25 167 ASN A O 1
ATOM 1296 N N . SER A 1 168 ? 24.892 1.293 -8.457 1.00 91.00 168 SER A N 1
ATOM 1297 C CA . SER A 1 168 ? 25.792 2.121 -9.283 1.00 91.00 168 SER A CA 1
ATOM 1298 C C . SER A 1 168 ? 25.082 3.149 -10.188 1.00 91.00 168 SER A C 1
ATOM 1300 O O . SER A 1 168 ? 25.753 3.941 -10.845 1.00 91.00 168 SER A O 1
ATOM 1302 N N . LYS A 1 169 ? 23.750 3.081 -10.292 1.00 90.94 169 LYS A N 1
ATOM 1303 C CA . LYS A 1 169 ? 22.862 3.950 -11.074 1.00 90.94 169 LYS A CA 1
ATOM 1304 C C . LYS A 1 169 ? 21.785 4.617 -10.192 1.00 90.94 169 LYS A C 1
ATOM 1306 O O . LYS A 1 169 ? 20.894 5.271 -10.732 1.00 90.94 169 LYS A O 1
ATOM 1311 N N . GLY A 1 170 ? 21.816 4.414 -8.873 1.00 83.94 170 GLY A N 1
ATOM 1312 C CA . GLY A 1 170 ? 20.847 4.920 -7.892 1.00 83.94 170 GLY A CA 1
ATOM 1313 C C . GLY A 1 170 ? 21.014 6.408 -7.559 1.00 83.94 170 GLY A C 1
ATOM 1314 O O . GLY A 1 170 ? 21.780 7.123 -8.208 1.00 83.94 170 GLY A O 1
ATOM 1315 N N . LEU A 1 171 ? 20.303 6.876 -6.531 1.00 81.06 171 LEU A N 1
ATOM 1316 C CA . LEU A 1 171 ? 20.379 8.244 -5.999 1.00 81.06 171 LEU A CA 1
ATOM 1317 C C . LEU A 1 171 ? 21.311 8.374 -4.781 1.00 81.06 171 LEU A C 1
ATOM 1319 O O . LEU A 1 171 ? 21.278 9.390 -4.087 1.00 81.06 171 LEU A O 1
ATOM 1323 N N . GLY A 1 172 ? 22.178 7.386 -4.546 1.00 74.50 172 GLY A N 1
ATOM 1324 C CA . GLY A 1 172 ? 23.221 7.452 -3.522 1.00 74.50 172 GLY A CA 1
ATOM 1325 C C . GLY A 1 172 ? 22.702 7.318 -2.089 1.00 74.50 172 GLY A C 1
ATOM 1326 O O . GLY A 1 172 ? 23.287 7.918 -1.183 1.00 74.50 172 GLY A O 1
ATOM 1327 N N . GLY A 1 173 ? 21.608 6.576 -1.879 1.00 75.06 173 GLY A N 1
ATOM 1328 C CA . GLY A 1 173 ? 21.285 6.038 -0.557 1.00 75.06 173 GLY A CA 1
ATOM 1329 C C . GLY A 1 173 ? 19.814 5.697 -0.321 1.00 75.06 173 GLY A C 1
ATOM 1330 O O . GLY A 1 173 ? 19.501 4.561 0.015 1.00 75.06 173 GLY A O 1
ATOM 1331 N N . ALA A 1 174 ? 18.905 6.671 -0.427 1.00 72.25 174 ALA A N 1
ATOM 1332 C CA . ALA A 1 174 ? 17.523 6.495 0.051 1.00 72.25 174 ALA A CA 1
ATOM 1333 C C . ALA A 1 174 ? 16.719 5.480 -0.783 1.00 72.25 174 ALA A C 1
ATOM 1335 O O . ALA A 1 174 ? 15.999 4.653 -0.232 1.00 72.25 174 ALA A O 1
ATOM 1336 N N . ASP A 1 175 ? 16.901 5.489 -2.103 1.00 78.19 175 ASP A N 1
ATOM 1337 C CA . ASP A 1 175 ? 16.302 4.511 -3.010 1.00 78.19 175 ASP A CA 1
ATOM 1338 C C . ASP A 1 175 ? 16.850 3.095 -2.776 1.00 78.19 175 ASP A C 1
ATOM 1340 O O . ASP A 1 175 ? 16.102 2.129 -2.872 1.00 78.19 175 ASP A O 1
ATOM 1344 N N . GLU A 1 176 ? 18.118 2.967 -2.369 1.00 80.44 176 GLU A N 1
ATOM 1345 C CA . GLU A 1 176 ? 18.807 1.690 -2.094 1.00 80.44 176 GLU A CA 1
ATOM 1346 C C . GLU A 1 176 ? 18.218 0.900 -0.920 1.00 80.44 176 GLU A C 1
ATOM 1348 O O . GLU A 1 176 ? 18.518 -0.279 -0.749 1.00 80.44 176 GLU A O 1
ATOM 1353 N N . ASN A 1 177 ? 17.388 1.548 -0.112 1.00 86.50 177 ASN A N 1
ATOM 1354 C CA . ASN A 1 177 ? 16.722 0.975 1.045 1.00 86.50 177 ASN A CA 1
ATOM 1355 C C . ASN A 1 177 ? 15.267 0.575 0.752 1.00 86.50 177 ASN A C 1
ATOM 1357 O O . ASN A 1 177 ? 14.628 -0.028 1.606 1.00 86.50 177 ASN A O 1
ATOM 1361 N N . ASP A 1 178 ? 14.735 0.864 -0.438 1.00 92.00 178 ASP A N 1
ATOM 1362 C CA . ASP A 1 178 ? 13.331 0.621 -0.767 1.00 92.00 178 ASP A CA 1
ATOM 1363 C C . ASP A 1 178 ? 13.068 -0.856 -1.114 1.00 92.00 178 ASP A C 1
ATOM 1365 O O . ASP A 1 178 ? 13.442 -1.361 -2.180 1.00 92.00 178 ASP A O 1
ATOM 1369 N N . ILE A 1 179 ? 12.370 -1.564 -0.221 1.00 95.31 179 ILE A N 1
ATOM 1370 C CA . ILE A 1 179 ? 11.997 -2.972 -0.411 1.00 95.31 179 ILE A CA 1
ATOM 1371 C C . ILE A 1 179 ? 11.105 -3.216 -1.642 1.00 95.31 179 ILE A C 1
ATOM 1373 O O . ILE A 1 179 ? 10.997 -4.349 -2.111 1.00 95.31 179 ILE A O 1
ATOM 1377 N N . MET A 1 180 ? 10.489 -2.183 -2.226 1.00 94.88 180 MET A N 1
ATOM 1378 C CA . MET A 1 180 ? 9.777 -2.330 -3.494 1.00 94.88 180 MET A CA 1
ATOM 1379 C C . MET A 1 180 ? 10.728 -2.749 -4.623 1.00 94.88 180 MET A C 1
ATOM 1381 O O . MET A 1 180 ? 10.385 -3.635 -5.411 1.00 94.88 180 MET A O 1
ATOM 1385 N N . MET A 1 181 ? 11.926 -2.150 -4.672 1.00 93.00 181 MET A N 1
ATOM 1386 C CA . MET A 1 181 ? 12.928 -2.413 -5.710 1.00 93.00 181 MET A CA 1
ATOM 1387 C C . MET A 1 181 ? 13.952 -3.483 -5.325 1.00 93.00 181 MET A C 1
ATOM 1389 O O . MET A 1 181 ? 14.563 -4.093 -6.207 1.00 93.00 181 MET A O 1
ATOM 1393 N N . LEU A 1 182 ? 14.163 -3.709 -4.029 1.00 95.19 182 LEU A N 1
ATOM 1394 C CA . LEU A 1 182 ? 15.033 -4.776 -3.560 1.00 95.19 182 LEU A CA 1
ATOM 1395 C C . LEU A 1 182 ? 14.292 -6.114 -3.625 1.00 95.19 182 LEU A C 1
ATOM 1397 O O . LEU A 1 182 ? 13.179 -6.243 -3.114 1.00 95.19 182 LEU A O 1
ATOM 1401 N N . ARG A 1 183 ? 14.904 -7.114 -4.261 1.00 96.38 183 ARG A N 1
ATOM 1402 C CA . ARG A 1 183 ? 14.301 -8.442 -4.440 1.00 96.38 183 ARG A CA 1
ATOM 1403 C C . ARG A 1 183 ? 15.260 -9.546 -3.983 1.00 96.38 183 ARG A C 1
ATOM 1405 O O . ARG A 1 183 ? 16.473 -9.391 -4.145 1.00 96.38 183 ARG A O 1
ATOM 1412 N N . PRO A 1 184 ? 14.784 -10.664 -3.415 1.00 97.44 184 PRO A N 1
ATOM 1413 C CA . PRO A 1 184 ? 15.640 -11.815 -3.158 1.00 97.44 184 PRO A CA 1
ATOM 1414 C C . PRO A 1 184 ? 15.961 -12.541 -4.469 1.00 97.44 184 PRO A C 1
ATOM 1416 O O . PRO A 1 184 ? 15.088 -12.759 -5.305 1.00 97.44 184 PRO A O 1
ATOM 1419 N N . THR A 1 185 ? 17.215 -12.940 -4.657 1.00 97.75 185 THR A N 1
ATOM 1420 C CA . THR A 1 185 ? 17.646 -13.759 -5.805 1.00 97.75 185 THR A CA 1
ATOM 1421 C C . THR A 1 185 ? 18.653 -14.806 -5.369 1.00 97.75 185 THR A C 1
ATOM 1423 O O . THR A 1 185 ? 19.369 -14.605 -4.385 1.00 97.75 185 THR A O 1
ATOM 1426 N N . SER A 1 186 ? 18.756 -15.910 -6.108 1.00 97.12 186 SER A N 1
ATOM 1427 C CA . SER A 1 186 ? 19.916 -16.789 -5.987 1.00 97.12 186 SER A CA 1
ATOM 1428 C C . SER A 1 186 ? 21.200 -15.988 -6.240 1.00 97.12 186 SER A C 1
ATOM 1430 O O . SER A 1 186 ? 21.230 -15.050 -7.042 1.00 97.12 186 SER A O 1
ATOM 1432 N N . VAL A 1 187 ? 22.284 -16.342 -5.544 1.00 97.38 187 VAL A N 1
ATOM 1433 C CA . VAL A 1 187 ? 23.553 -15.596 -5.651 1.00 97.38 187 VAL A CA 1
ATOM 1434 C C . VAL A 1 187 ? 24.072 -15.561 -7.096 1.00 97.38 187 VAL A C 1
ATOM 1436 O O . VAL A 1 187 ? 24.631 -14.547 -7.519 1.00 97.38 187 VAL A O 1
ATOM 1439 N N . SER A 1 188 ? 23.862 -16.642 -7.854 1.00 96.25 188 SER A N 1
ATOM 1440 C CA . SER A 1 188 ? 24.230 -16.735 -9.269 1.00 96.25 188 SER A CA 1
ATOM 1441 C C . SER A 1 188 ? 23.422 -15.784 -10.144 1.00 96.25 188 SER A C 1
ATOM 1443 O O . SER A 1 188 ? 24.018 -15.046 -10.914 1.00 96.25 188 SER A O 1
ATOM 1445 N N . GLU A 1 189 ? 22.097 -15.730 -9.979 1.00 96.19 189 GLU A N 1
ATOM 1446 C CA . GLU A 1 189 ? 21.236 -14.844 -10.774 1.00 96.19 189 GLU A CA 1
ATOM 1447 C C . GLU A 1 189 ? 21.618 -13.371 -10.601 1.00 96.19 189 GLU A C 1
ATOM 1449 O O . GLU A 1 189 ? 21.745 -12.638 -11.582 1.00 96.19 189 GLU A O 1
ATOM 1454 N N . ASN A 1 190 ? 21.867 -12.947 -9.359 1.00 96.38 190 ASN A N 1
ATOM 1455 C CA . ASN A 1 190 ? 22.328 -11.589 -9.080 1.00 96.38 190 ASN A CA 1
ATOM 1456 C C . ASN A 1 190 ? 23.688 -11.308 -9.736 1.00 96.38 190 ASN A C 1
ATOM 1458 O O . ASN A 1 190 ? 23.882 -10.283 -10.389 1.00 96.38 190 ASN A O 1
ATOM 1462 N N . SER A 1 191 ? 24.636 -12.242 -9.598 1.00 95.50 191 SER A N 1
ATOM 1463 C CA . SER A 1 191 ? 25.967 -12.102 -10.194 1.00 95.50 191 SER A CA 1
ATOM 1464 C C . SER A 1 191 ? 25.916 -12.034 -11.722 1.00 95.50 191 SER A C 1
ATOM 1466 O O . SER A 1 191 ? 26.660 -11.254 -12.314 1.00 95.50 191 SER A O 1
ATOM 1468 N N . ASP A 1 192 ? 25.058 -12.838 -12.351 1.00 95.12 192 ASP A N 1
ATOM 1469 C CA . ASP A 1 192 ? 24.901 -12.898 -13.804 1.00 95.12 192 ASP A CA 1
ATOM 1470 C C . ASP A 1 192 ? 24.284 -11.607 -14.352 1.00 95.12 192 ASP A C 1
ATOM 1472 O O . ASP A 1 192 ? 24.693 -11.112 -15.405 1.00 95.12 192 ASP A O 1
ATOM 1476 N N . ARG A 1 193 ? 23.333 -11.018 -13.618 1.00 95.06 193 ARG A N 1
ATOM 1477 C CA . ARG A 1 193 ? 22.724 -9.735 -13.978 1.00 95.06 193 ARG A CA 1
ATOM 1478 C C . ARG A 1 193 ? 23.715 -8.580 -13.816 1.00 95.06 193 ARG A C 1
ATOM 1480 O O . ARG A 1 193 ? 23.863 -7.738 -14.715 1.00 95.06 193 ARG A O 1
ATOM 1487 N N . GLY A 1 194 ? 24.380 -8.507 -12.662 1.00 94.56 194 GLY A N 1
ATOM 1488 C CA . GLY A 1 194 ? 25.280 -7.415 -12.303 1.00 94.56 194 GLY A CA 1
ATOM 1489 C C . GLY A 1 194 ? 24.568 -6.058 -12.318 1.00 94.56 194 GLY A C 1
ATOM 1490 O O . GLY A 1 194 ? 23.582 -5.850 -11.621 1.00 94.56 194 GLY A O 1
ATOM 1491 N N . ASN A 1 195 ? 25.059 -5.111 -13.121 1.00 95.25 195 ASN A N 1
ATOM 1492 C CA . ASN A 1 195 ? 24.398 -3.818 -13.329 1.00 95.25 195 ASN A CA 1
ATOM 1493 C C . ASN A 1 195 ? 23.925 -3.608 -14.774 1.00 95.25 195 ASN A C 1
ATOM 1495 O O . ASN A 1 195 ? 23.679 -2.465 -15.170 1.00 95.25 195 ASN A O 1
ATOM 1499 N N . THR A 1 196 ? 23.833 -4.673 -15.570 1.00 97.00 196 THR A N 1
ATOM 1500 C CA . THR A 1 196 ? 23.460 -4.592 -16.986 1.00 97.00 196 THR A CA 1
ATOM 1501 C C . THR A 1 196 ? 22.042 -4.035 -17.127 1.00 97.00 196 THR A C 1
ATOM 1503 O O . THR A 1 196 ? 21.143 -4.399 -16.369 1.00 97.00 196 THR A O 1
ATOM 1506 N N . ALA A 1 197 ? 21.849 -3.106 -18.069 1.00 97.88 197 ALA A N 1
ATOM 1507 C CA . ALA A 1 197 ? 20.529 -2.552 -18.359 1.00 97.88 197 ALA A CA 1
ATOM 1508 C C . ALA A 1 197 ? 19.598 -3.656 -18.875 1.00 97.88 197 ALA A C 1
ATOM 1510 O O . ALA A 1 197 ? 20.028 -4.491 -19.673 1.00 97.88 197 ALA A O 1
ATOM 1511 N N . TYR A 1 198 ? 18.336 -3.635 -18.462 1.00 98.56 198 TYR A N 1
ATOM 1512 C CA . TYR A 1 198 ? 17.327 -4.540 -18.992 1.00 98.56 198 TYR A CA 1
ATOM 1513 C C . TYR A 1 198 ? 17.032 -4.244 -20.462 1.00 98.56 198 TYR A C 1
ATOM 1515 O O . TYR A 1 198 ? 17.028 -3.080 -20.870 1.00 98.56 198 TYR A O 1
ATOM 1523 N N . GLY A 1 199 ? 16.787 -5.281 -21.254 1.00 97.94 199 GLY A N 1
ATOM 1524 C CA . GLY 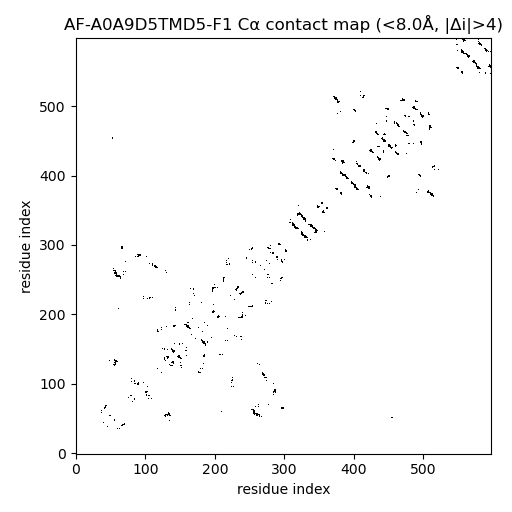A 1 199 ? 16.464 -5.149 -22.672 1.00 97.94 199 GLY A CA 1
ATOM 1525 C C . GLY A 1 199 ? 16.633 -6.452 -23.436 1.00 97.94 199 GLY A C 1
ATOM 1526 O O . GLY A 1 199 ? 17.084 -7.452 -22.886 1.00 97.94 199 GLY A O 1
ATOM 1527 N N . GLU A 1 200 ? 16.289 -6.427 -24.717 1.00 97.12 200 GLU A N 1
ATOM 1528 C CA . GLU A 1 200 ? 16.303 -7.609 -25.590 1.00 97.12 200 GLU A CA 1
ATOM 1529 C C . GLU A 1 200 ? 17.489 -7.601 -26.557 1.00 97.12 200 GLU A C 1
ATOM 1531 O O . GLU A 1 200 ? 17.906 -8.644 -27.066 1.00 97.12 200 GLU A O 1
ATOM 1536 N N . ALA A 1 201 ? 18.044 -6.421 -26.848 1.00 96.69 201 ALA A N 1
ATOM 1537 C CA . ALA A 1 201 ? 19.153 -6.309 -27.780 1.00 96.69 201 ALA A CA 1
ATOM 1538 C C . ALA A 1 201 ? 20.473 -6.845 -27.192 1.00 96.69 201 ALA A C 1
ATOM 1540 O O . ALA A 1 201 ? 20.690 -6.927 -25.983 1.00 96.69 201 ALA A O 1
ATOM 1541 N N . SER A 1 202 ? 21.434 -7.144 -28.071 1.00 95.62 202 SER A N 1
ATOM 1542 C CA . SER A 1 202 ? 22.767 -7.592 -27.652 1.00 95.62 202 SER A CA 1
ATOM 1543 C C . SER A 1 202 ? 23.447 -6.585 -26.710 1.00 95.62 202 SER A C 1
ATOM 1545 O O . SER A 1 202 ? 23.700 -5.424 -27.067 1.00 95.62 202 SER A O 1
ATOM 1547 N N . GLY A 1 203 ? 23.849 -7.072 -25.534 1.00 93.88 203 GLY A N 1
ATOM 1548 C CA . GLY A 1 203 ? 24.481 -6.277 -24.476 1.00 93.88 203 GLY A CA 1
ATOM 1549 C C . GLY A 1 203 ? 23.504 -5.688 -23.455 1.00 93.88 203 GLY A C 1
ATOM 1550 O O . GLY A 1 203 ? 23.932 -4.871 -22.642 1.00 93.88 203 GLY A O 1
ATOM 1551 N N . TYR A 1 204 ? 22.235 -6.087 -23.510 1.00 98.06 204 TYR A N 1
ATOM 1552 C CA . TYR A 1 204 ? 21.249 -5.900 -22.451 1.00 98.06 204 TYR A CA 1
ATOM 1553 C C . TYR A 1 204 ? 20.974 -7.232 -21.738 1.00 98.06 204 TYR A C 1
ATOM 1555 O O . TYR A 1 204 ? 21.371 -8.294 -22.222 1.00 98.06 204 TYR A O 1
ATOM 1563 N N . TYR A 1 205 ? 20.341 -7.158 -20.569 1.00 97.94 205 TYR A N 1
ATOM 1564 C CA . TYR A 1 205 ? 19.934 -8.309 -19.772 1.00 97.94 205 TYR A CA 1
ATOM 1565 C C . TYR A 1 205 ? 18.437 -8.564 -19.950 1.00 97.94 205 TYR A C 1
ATOM 1567 O O . TYR A 1 205 ? 17.610 -7.732 -19.575 1.00 97.94 205 TYR A O 1
ATOM 1575 N N . ASP A 1 206 ? 18.096 -9.720 -20.503 1.00 96.56 206 ASP A N 1
ATOM 1576 C CA . ASP A 1 206 ? 16.720 -10.195 -20.591 1.00 96.56 206 ASP A CA 1
ATOM 1577 C C . ASP A 1 206 ? 16.466 -11.158 -19.422 1.00 96.56 206 ASP A C 1
ATOM 1579 O O . ASP A 1 206 ? 17.086 -12.225 -19.382 1.00 96.56 206 ASP A O 1
ATOM 1583 N N . PRO A 1 207 ? 15.608 -10.795 -18.454 1.00 94.12 207 PRO A N 1
ATOM 1584 C CA . PRO A 1 207 ? 15.376 -11.608 -17.266 1.00 94.12 207 PRO A CA 1
ATOM 1585 C C . PRO A 1 207 ? 14.525 -12.859 -17.550 1.00 94.12 207 PRO A C 1
ATOM 1587 O O . PRO A 1 207 ? 14.420 -13.725 -16.685 1.00 94.12 207 PRO A O 1
ATOM 1590 N N . GLY A 1 208 ? 13.949 -12.978 -18.753 1.00 91.00 208 GLY A N 1
ATOM 1591 C CA . GLY A 1 208 ? 13.025 -14.044 -19.127 1.00 91.00 208 GLY A CA 1
ATOM 1592 C C . GLY A 1 208 ? 11.577 -13.561 -19.176 1.00 91.00 208 GLY A C 1
ATOM 1593 O O . GLY A 1 208 ? 11.170 -12.684 -18.421 1.00 91.00 208 GLY A O 1
ATOM 1594 N N . VAL A 1 209 ? 10.795 -14.143 -20.090 1.00 89.19 209 VAL A N 1
ATOM 1595 C CA . VAL A 1 209 ? 9.464 -13.639 -20.483 1.00 89.19 209 VAL A CA 1
ATOM 1596 C C . VAL A 1 209 ? 8.457 -13.504 -19.340 1.00 89.19 209 VAL A C 1
ATOM 1598 O O . VAL A 1 209 ? 7.599 -12.644 -19.430 1.00 89.19 209 VAL A O 1
ATOM 1601 N N . SER A 1 210 ? 8.583 -14.305 -18.282 1.00 88.06 210 SER A N 1
ATOM 1602 C CA . SER A 1 210 ? 7.645 -14.362 -17.152 1.00 88.06 210 SER A CA 1
ATOM 1603 C C . SER A 1 210 ? 7.917 -13.348 -16.032 1.00 88.06 210 SER A C 1
ATOM 1605 O O . SER A 1 210 ? 7.342 -13.478 -14.958 1.00 88.06 210 SER A O 1
ATOM 1607 N N . VAL A 1 211 ? 8.913 -12.472 -16.198 1.00 93.88 211 VAL A N 1
ATOM 1608 C CA . VAL A 1 211 ? 9.285 -11.436 -15.207 1.00 93.88 211 VAL A CA 1
ATOM 1609 C C . VAL A 1 211 ? 9.677 -10.107 -15.868 1.00 93.88 211 VAL A C 1
ATOM 1611 O O . VAL A 1 211 ? 10.204 -9.194 -15.224 1.00 93.88 211 VAL A O 1
ATOM 1614 N N . ARG A 1 212 ? 9.483 -9.989 -17.184 1.00 95.94 212 ARG A N 1
ATOM 1615 C CA . ARG A 1 212 ? 9.806 -8.779 -17.951 1.00 95.94 212 ARG A CA 1
ATOM 1616 C C . ARG A 1 212 ? 8.927 -7.614 -17.503 1.00 95.94 212 ARG A C 1
ATOM 1618 O O . ARG A 1 212 ? 9.431 -6.505 -17.298 1.00 95.94 212 ARG A O 1
ATOM 1625 N N . GLY A 1 213 ? 7.641 -7.874 -17.316 1.00 97.88 213 GLY A N 1
ATOM 1626 C CA . GLY A 1 213 ? 6.650 -6.941 -16.809 1.00 97.88 213 GLY A CA 1
ATOM 1627 C C . GLY A 1 213 ? 6.984 -6.505 -15.388 1.00 97.88 213 GLY A C 1
ATOM 1628 O O . GLY A 1 213 ? 7.037 -5.298 -15.136 1.00 97.88 213 GLY A O 1
ATOM 1629 N N . ASP A 1 214 ? 7.331 -7.449 -14.504 1.00 98.19 214 ASP A N 1
ATOM 1630 C CA . ASP A 1 214 ? 7.775 -7.160 -13.134 1.00 98.19 214 ASP A CA 1
ATOM 1631 C C . ASP A 1 214 ? 8.936 -6.164 -13.137 1.00 98.19 214 ASP A C 1
ATOM 1633 O O . ASP A 1 214 ? 8.896 -5.112 -12.490 1.00 98.19 214 ASP A O 1
ATOM 1637 N N . CYS A 1 215 ? 9.991 -6.474 -13.900 1.00 98.38 215 CYS A N 1
ATOM 1638 C CA . CYS A 1 215 ? 11.164 -5.619 -14.023 1.00 98.38 215 CYS A CA 1
ATOM 1639 C C . CYS A 1 215 ? 10.786 -4.225 -14.535 1.00 98.38 215 CYS A C 1
ATOM 1641 O O . CYS A 1 215 ? 11.214 -3.228 -13.947 1.00 98.38 215 CYS A O 1
ATOM 1643 N N . ALA A 1 216 ? 9.970 -4.149 -15.590 1.00 98.69 216 ALA A N 1
ATOM 1644 C CA . ALA A 1 216 ? 9.511 -2.901 -16.191 1.00 98.69 216 ALA A CA 1
ATOM 1645 C C . ALA A 1 216 ? 8.718 -2.028 -15.199 1.00 98.69 216 ALA A C 1
ATOM 1647 O O . ALA A 1 216 ? 9.015 -0.837 -15.045 1.00 98.69 216 ALA A O 1
ATOM 1648 N N . ARG A 1 217 ? 7.769 -2.622 -14.467 1.00 98.75 217 ARG A N 1
ATOM 1649 C CA . ARG A 1 217 ? 6.954 -1.945 -13.447 1.00 98.75 217 ARG A CA 1
ATOM 1650 C C . ARG A 1 217 ? 7.796 -1.446 -12.279 1.00 98.75 217 ARG A C 1
ATOM 1652 O O . ARG A 1 217 ? 7.568 -0.336 -11.794 1.00 98.75 217 ARG A O 1
ATOM 1659 N N . ILE A 1 218 ? 8.783 -2.221 -11.825 1.00 98.12 218 ILE A N 1
ATOM 1660 C CA . ILE A 1 218 ? 9.663 -1.820 -10.717 1.00 98.12 218 ILE A CA 1
ATOM 1661 C C . ILE A 1 218 ? 10.579 -0.661 -11.128 1.00 98.12 218 ILE A C 1
ATOM 1663 O O . ILE A 1 218 ? 10.697 0.318 -10.388 1.00 98.12 218 ILE A O 1
ATOM 1667 N N . VAL A 1 219 ? 11.208 -0.710 -12.310 1.00 97.38 219 VAL A N 1
ATOM 1668 C CA . VAL A 1 219 ? 12.071 0.404 -12.742 1.00 97.38 219 VAL A CA 1
ATOM 1669 C C . VAL A 1 219 ? 11.261 1.672 -13.012 1.00 97.38 219 VAL A C 1
ATOM 1671 O O . VAL A 1 219 ? 11.730 2.767 -12.699 1.00 97.38 219 VAL A O 1
ATOM 1674 N N . LEU A 1 220 ? 10.024 1.552 -13.510 1.00 98.19 220 LEU A N 1
ATOM 1675 C CA . LEU A 1 220 ? 9.140 2.704 -13.688 1.00 98.19 220 LEU A CA 1
ATOM 1676 C C . LEU A 1 220 ? 8.680 3.292 -12.345 1.00 98.19 220 LEU A C 1
ATOM 1678 O O . LEU A 1 220 ? 8.610 4.514 -12.195 1.00 98.19 220 LEU A O 1
ATOM 1682 N N . TYR A 1 221 ? 8.452 2.447 -11.337 1.00 98.19 221 TYR A N 1
ATOM 1683 C CA . TYR A 1 221 ? 8.232 2.897 -9.964 1.00 98.19 221 TYR A CA 1
ATOM 1684 C C . TYR A 1 221 ? 9.405 3.731 -9.450 1.00 98.19 221 TYR A C 1
ATOM 1686 O O . TYR A 1 221 ? 9.190 4.854 -8.996 1.00 98.19 221 TYR A O 1
ATOM 1694 N N . VAL A 1 222 ? 10.646 3.249 -9.577 1.00 95.81 222 VAL A N 1
ATOM 1695 C CA . VAL A 1 222 ? 11.833 3.995 -9.120 1.00 95.81 222 VAL A CA 1
ATOM 1696 C C . VAL A 1 222 ? 12.002 5.303 -9.904 1.00 95.81 222 VAL A C 1
ATOM 1698 O O . VAL A 1 222 ? 12.243 6.359 -9.308 1.00 95.81 222 VAL A O 1
ATOM 1701 N N . TYR A 1 223 ? 11.779 5.270 -11.223 1.00 95.88 223 TYR A N 1
ATOM 1702 C CA . TYR A 1 223 ? 11.759 6.461 -12.075 1.00 95.88 223 TYR A CA 1
ATOM 1703 C C . TYR A 1 223 ? 10.802 7.533 -11.539 1.00 95.88 223 TYR A C 1
ATOM 1705 O O . TYR A 1 223 ? 11.171 8.705 -11.482 1.00 95.88 223 TYR A O 1
ATOM 1713 N N . THR A 1 224 ? 9.599 7.150 -11.100 1.00 97.06 224 THR A N 1
ATOM 1714 C CA . THR A 1 224 ? 8.572 8.093 -10.634 1.00 97.06 224 THR A CA 1
ATOM 1715 C C . THR A 1 224 ? 8.689 8.459 -9.161 1.00 97.06 224 THR A C 1
ATOM 1717 O O . THR A 1 224 ? 8.765 9.643 -8.827 1.00 97.06 224 THR A O 1
ATOM 1720 N N . ARG A 1 225 ? 8.708 7.473 -8.261 1.00 95.50 225 ARG A N 1
ATOM 1721 C CA . ARG A 1 225 ? 8.705 7.688 -6.809 1.00 95.50 225 ARG A CA 1
ATOM 1722 C C . ARG A 1 225 ? 9.976 8.386 -6.341 1.00 95.50 225 ARG A C 1
ATOM 1724 O O . ARG A 1 225 ? 9.899 9.345 -5.570 1.00 95.50 225 ARG A O 1
ATOM 1731 N N . TRP A 1 226 ? 11.133 7.932 -6.811 1.00 93.50 226 TRP A N 1
ATOM 1732 C CA . TRP A 1 226 ? 12.427 8.480 -6.400 1.00 93.50 226 TRP A CA 1
ATOM 1733 C C . TRP A 1 226 ? 12.898 9.605 -7.324 1.00 93.50 226 TRP A C 1
ATOM 1735 O O . TRP A 1 226 ? 13.621 10.504 -6.902 1.00 93.50 226 TRP A O 1
ATOM 1745 N N . GLY A 1 227 ? 12.390 9.662 -8.556 1.00 91.69 227 GLY A N 1
ATOM 1746 C CA . GLY A 1 227 ? 12.787 10.676 -9.529 1.00 91.69 227 GLY A CA 1
ATOM 1747 C C . GLY A 1 227 ? 14.144 10.414 -10.166 1.00 91.69 227 GLY A C 1
ATOM 1748 O O . GLY A 1 227 ? 14.805 11.358 -10.604 1.00 91.69 227 GLY A O 1
ATOM 1749 N N . ASN A 1 228 ? 14.557 9.146 -10.228 1.00 87.94 228 ASN A N 1
ATOM 1750 C CA . ASN A 1 228 ? 15.810 8.742 -10.847 1.00 87.94 228 ASN A CA 1
ATOM 1751 C C . ASN A 1 228 ? 15.683 8.732 -12.382 1.00 87.94 228 ASN A C 1
ATOM 1753 O O . ASN A 1 228 ? 15.501 7.705 -13.025 1.00 87.94 228 ASN A O 1
ATOM 1757 N N . THR A 1 229 ? 15.708 9.918 -12.986 1.00 90.25 229 THR A N 1
ATOM 1758 C CA . THR A 1 229 ? 15.426 10.097 -14.422 1.00 90.25 229 THR A CA 1
ATOM 1759 C C . THR A 1 229 ? 16.674 9.982 -15.302 1.00 90.25 229 THR A C 1
ATOM 1761 O O . THR A 1 229 ? 16.572 9.574 -16.461 1.00 90.25 229 THR A O 1
ATOM 1764 N N . SER A 1 230 ? 17.854 10.290 -14.755 1.00 88.75 230 SER A N 1
ATOM 1765 C CA . SER A 1 230 ? 19.129 10.362 -15.487 1.00 88.75 230 SER A CA 1
ATOM 1766 C C . SER A 1 230 ? 19.653 9.006 -15.960 1.00 88.75 230 SER A C 1
ATOM 1768 O O . SER A 1 230 ? 20.318 8.939 -16.991 1.00 88.75 230 SER A O 1
ATOM 1770 N N . TYR A 1 231 ? 19.345 7.929 -15.232 1.00 91.81 231 TYR A N 1
ATOM 1771 C CA . TYR A 1 231 ? 19.799 6.571 -15.548 1.00 91.81 231 TYR A CA 1
ATOM 1772 C C . TYR A 1 231 ? 18.677 5.669 -16.053 1.00 91.81 231 TYR A C 1
ATOM 1774 O O . TYR A 1 231 ? 18.804 4.453 -16.002 1.00 91.81 231 TYR A O 1
ATOM 1782 N N . MET A 1 232 ? 17.581 6.223 -16.569 1.00 93.75 232 MET A N 1
ATOM 1783 C CA . MET A 1 232 ? 16.475 5.380 -17.018 1.00 93.75 232 MET A CA 1
ATOM 1784 C C . MET A 1 232 ? 16.815 4.596 -18.296 1.00 93.75 232 MET A C 1
ATOM 1786 O O . MET A 1 232 ? 16.533 3.406 -18.375 1.00 93.75 232 MET A O 1
ATOM 1790 N N . TRP A 1 233 ? 17.453 5.235 -19.283 1.00 95.25 233 TRP A N 1
ATOM 1791 C CA . TRP A 1 233 ? 17.464 4.732 -20.663 1.00 95.25 233 TRP A CA 1
ATOM 1792 C C . TRP A 1 233 ? 18.844 4.348 -21.210 1.00 95.25 233 TRP A C 1
ATOM 1794 O O . TRP A 1 233 ? 19.859 4.965 -20.884 1.00 95.25 233 TRP A O 1
ATOM 1804 N N . GLY A 1 234 ? 18.856 3.388 -22.137 1.00 95.81 234 GLY A N 1
ATOM 1805 C CA . GLY A 1 234 ? 20.034 2.974 -22.897 1.00 95.81 234 GLY A CA 1
ATOM 1806 C C . GLY A 1 234 ? 21.002 2.088 -22.107 1.00 95.81 234 GLY A C 1
ATOM 1807 O O . GLY A 1 234 ? 20.776 1.759 -20.948 1.00 95.81 234 GLY A O 1
ATOM 1808 N N . LYS A 1 235 ? 22.120 1.701 -22.736 1.00 94.00 235 LYS A N 1
ATOM 1809 C CA . LYS A 1 235 ? 23.107 0.768 -22.145 1.00 94.00 235 LYS A CA 1
ATOM 1810 C C . LYS A 1 235 ? 23.692 1.239 -20.809 1.00 94.00 235 LYS A C 1
ATOM 1812 O O . LYS A 1 235 ? 24.019 0.423 -19.953 1.00 94.00 235 LYS A O 1
ATOM 1817 N N . SER A 1 236 ? 23.840 2.551 -20.632 1.00 93.06 236 SER A N 1
ATOM 1818 C CA . SER A 1 236 ? 24.299 3.154 -19.375 1.00 93.06 236 SER A CA 1
ATOM 1819 C C . SER A 1 236 ? 23.187 3.311 -18.335 1.00 93.06 236 SER A C 1
ATOM 1821 O O . SER A 1 236 ? 23.494 3.553 -17.171 1.00 93.06 236 SER A O 1
ATOM 1823 N N . GLY A 1 237 ? 21.921 3.195 -18.740 1.00 95.06 237 GLY A N 1
ATOM 1824 C CA . GLY A 1 237 ? 20.752 3.298 -17.874 1.00 95.06 237 GLY A CA 1
ATOM 1825 C C . GLY A 1 237 ? 20.299 1.950 -17.319 1.00 95.06 237 GLY A C 1
ATOM 1826 O O . GLY A 1 237 ? 21.088 1.011 -17.242 1.00 95.06 237 GLY A O 1
ATOM 1827 N N . VAL A 1 238 ? 19.041 1.848 -16.904 1.00 96.31 238 VAL A N 1
ATOM 1828 C CA . VAL A 1 238 ? 18.459 0.619 -16.345 1.00 96.31 238 VAL A CA 1
ATOM 1829 C C . VAL A 1 238 ? 17.552 -0.111 -17.321 1.00 96.31 238 VAL A C 1
ATOM 1831 O O . VAL A 1 238 ? 17.370 -1.311 -17.162 1.00 96.31 238 VAL A O 1
ATOM 1834 N N . MET A 1 239 ? 17.037 0.579 -18.338 1.00 97.75 239 MET A N 1
ATOM 1835 C CA . MET A 1 239 ? 16.122 0.025 -19.324 1.00 97.75 239 MET A CA 1
ATOM 1836 C C . MET A 1 239 ? 16.530 0.423 -20.739 1.00 97.75 239 MET A C 1
ATOM 1838 O O . MET A 1 239 ? 16.942 1.555 -20.987 1.00 97.75 239 MET A O 1
ATOM 1842 N N . GLU A 1 240 ? 16.405 -0.492 -21.695 1.00 97.94 240 GLU A N 1
ATOM 1843 C CA . GLU A 1 240 ? 16.819 -0.271 -23.080 1.00 97.94 240 GLU A CA 1
ATOM 1844 C C . GLU A 1 240 ? 16.151 0.962 -23.690 1.00 97.94 240 GLU A C 1
ATOM 1846 O O . GLU A 1 240 ? 16.836 1.852 -24.203 1.00 97.94 240 GLU A O 1
ATOM 1851 N N . SER A 1 241 ? 14.824 1.037 -23.602 1.00 96.81 241 SER A N 1
ATOM 1852 C CA . SER A 1 241 ? 14.023 2.137 -24.139 1.00 96.81 241 SER A CA 1
ATOM 1853 C C . SER A 1 241 ? 12.603 2.125 -23.572 1.00 96.81 241 SER A C 1
ATOM 1855 O O . SER A 1 241 ? 12.140 1.103 -23.067 1.00 96.81 241 SER A O 1
ATOM 1857 N N . MET A 1 242 ? 11.880 3.240 -23.725 1.00 96.25 242 MET A N 1
ATOM 1858 C CA . MET A 1 242 ? 10.446 3.320 -23.415 1.00 96.25 242 MET A CA 1
ATOM 1859 C C . MET A 1 242 ? 9.632 2.289 -24.209 1.00 96.25 242 MET A C 1
ATOM 1861 O O . MET A 1 242 ? 8.693 1.714 -23.673 1.00 96.25 242 MET A O 1
ATOM 1865 N N . SER A 1 243 ? 9.993 2.027 -25.470 1.00 95.50 243 SER A N 1
ATOM 1866 C CA . SER A 1 243 ? 9.297 1.034 -26.296 1.00 95.50 243 SER A CA 1
ATOM 1867 C C . SER A 1 243 ? 9.453 -0.386 -25.764 1.00 95.50 243 SER A C 1
ATOM 1869 O O . SER A 1 243 ? 8.466 -1.107 -25.723 1.00 95.50 243 SER A O 1
ATOM 1871 N N . ILE A 1 244 ? 10.655 -0.777 -25.324 1.00 98.06 244 ILE A N 1
ATOM 1872 C CA . ILE A 1 244 ? 10.859 -2.103 -24.722 1.00 98.06 244 ILE A CA 1
ATOM 1873 C C . ILE A 1 244 ? 10.165 -2.182 -23.359 1.00 98.06 244 ILE A C 1
ATOM 1875 O O . ILE A 1 244 ? 9.586 -3.209 -23.041 1.00 98.06 244 ILE A O 1
ATOM 1879 N N . LEU A 1 245 ? 10.138 -1.086 -22.591 1.00 98.38 245 LEU A N 1
ATOM 1880 C CA . LEU A 1 245 ? 9.429 -1.039 -21.311 1.00 98.38 245 LEU A CA 1
ATOM 1881 C C . LEU A 1 245 ? 7.931 -1.289 -21.471 1.00 98.38 245 LEU A C 1
ATOM 1883 O O . LEU A 1 245 ? 7.390 -2.156 -20.796 1.00 98.38 245 LEU A O 1
ATOM 1887 N N . LEU A 1 246 ? 7.276 -0.556 -22.373 1.00 96.06 246 LEU A N 1
ATOM 1888 C CA . LEU A 1 246 ? 5.843 -0.727 -22.615 1.00 96.06 246 LEU A CA 1
ATOM 1889 C C . LEU A 1 246 ? 5.537 -2.097 -23.228 1.00 96.06 246 LEU A C 1
ATOM 1891 O O . LEU A 1 246 ? 4.587 -2.740 -22.802 1.00 96.06 246 LEU A O 1
ATOM 1895 N N . LYS A 1 247 ? 6.384 -2.578 -24.149 1.00 95.69 247 LYS A N 1
ATOM 1896 C CA . LYS A 1 247 ? 6.278 -3.932 -24.709 1.00 95.69 247 LYS A CA 1
ATOM 1897 C C . LYS A 1 247 ? 6.306 -4.995 -23.608 1.00 95.69 247 LYS A C 1
ATOM 1899 O O . LYS A 1 247 ? 5.459 -5.874 -23.593 1.00 95.69 247 LYS A O 1
ATOM 1904 N N . TRP A 1 248 ? 7.255 -4.908 -22.679 1.00 97.75 248 TRP A N 1
ATOM 1905 C CA . TRP A 1 248 ? 7.370 -5.861 -21.575 1.00 97.75 248 TRP A CA 1
ATOM 1906 C C . TRP A 1 248 ? 6.162 -5.830 -20.641 1.00 97.75 248 TRP A C 1
ATOM 1908 O O . TRP A 1 248 ? 5.709 -6.883 -20.222 1.00 97.75 248 TRP A O 1
ATOM 1918 N N . MET A 1 249 ? 5.609 -4.648 -20.353 1.00 96.19 249 MET A N 1
ATOM 1919 C CA . MET A 1 249 ? 4.391 -4.532 -19.540 1.00 96.19 249 MET A CA 1
ATOM 1920 C C . MET A 1 249 ? 3.132 -5.058 -20.245 1.00 96.19 249 MET A C 1
ATOM 1922 O O . MET A 1 249 ? 2.164 -5.380 -19.565 1.00 96.19 249 MET A O 1
ATOM 1926 N N . GLU A 1 250 ? 3.125 -5.103 -21.579 1.00 91.06 250 GLU A N 1
ATOM 1927 C CA . GLU A 1 250 ? 2.031 -5.661 -22.384 1.00 91.06 250 GLU A CA 1
ATOM 1928 C C . GLU A 1 250 ? 2.150 -7.185 -22.547 1.00 91.06 250 GLU A C 1
ATOM 1930 O O . GLU A 1 250 ? 1.148 -7.886 -22.454 1.00 91.06 250 GLU A O 1
ATOM 1935 N N . GLU A 1 251 ? 3.362 -7.698 -22.784 1.00 89.38 251 GLU A N 1
ATOM 1936 C CA . GLU A 1 251 ? 3.628 -9.135 -22.971 1.00 89.38 251 GLU A CA 1
ATOM 1937 C C . GLU A 1 251 ? 3.592 -9.937 -21.664 1.00 89.38 251 GLU A C 1
ATOM 1939 O O . GLU A 1 251 ? 3.333 -11.137 -21.702 1.00 89.38 251 GLU A O 1
ATOM 1944 N N . ASP A 1 252 ? 3.861 -9.281 -20.535 1.00 94.00 252 ASP A N 1
ATOM 1945 C CA . ASP A 1 252 ? 3.869 -9.862 -19.193 1.00 94.00 252 ASP A CA 1
ATOM 1946 C C . ASP A 1 252 ? 2.970 -9.004 -18.278 1.00 94.00 252 ASP A C 1
ATOM 1948 O O . ASP A 1 252 ? 3.442 -8.046 -17.638 1.00 94.00 252 ASP A O 1
ATOM 1952 N N . PRO A 1 253 ? 1.644 -9.257 -18.299 1.00 93.81 253 PRO A N 1
ATOM 1953 C CA . PRO A 1 253 ? 0.669 -8.553 -17.475 1.00 93.81 253 PRO A CA 1
ATOM 1954 C C . PRO A 1 253 ? 0.976 -8.653 -15.981 1.00 93.81 253 PRO A C 1
ATOM 1956 O O . PRO A 1 253 ? 1.867 -9.375 -15.545 1.00 93.81 253 PRO A O 1
ATOM 1959 N N . VAL A 1 254 ? 0.249 -7.882 -15.177 1.00 97.19 254 VAL A N 1
ATOM 1960 C CA . VAL A 1 254 ? 0.375 -7.993 -13.720 1.00 97.19 254 VAL A CA 1
ATOM 1961 C C . VAL A 1 254 ? -0.205 -9.327 -13.280 1.00 97.19 254 VAL A C 1
ATOM 1963 O O . VAL A 1 254 ? -1.360 -9.609 -13.592 1.00 97.19 254 VAL A O 1
ATOM 1966 N N . ASP A 1 255 ? 0.554 -10.103 -12.514 1.00 94.06 255 ASP A N 1
ATOM 1967 C CA . ASP A 1 255 ? 0.083 -11.355 -11.928 1.00 94.06 255 ASP A CA 1
ATOM 1968 C C . ASP A 1 255 ? -0.326 -11.191 -10.449 1.00 94.06 255 ASP A C 1
ATOM 1970 O O . ASP A 1 255 ? -0.108 -10.160 -9.794 1.00 94.06 255 ASP A O 1
ATOM 1974 N N . THR A 1 256 ? -0.992 -12.206 -9.894 1.00 94.56 256 THR A N 1
ATOM 1975 C CA . THR A 1 256 ? -1.424 -12.184 -8.490 1.00 94.56 256 THR A CA 1
ATOM 1976 C C . THR A 1 256 ? -0.231 -12.143 -7.536 1.00 94.56 256 THR A C 1
ATOM 1978 O O . THR A 1 256 ? -0.351 -11.577 -6.447 1.00 94.56 256 THR A O 1
ATOM 1981 N N . TRP A 1 257 ? 0.931 -12.686 -7.923 1.00 95.44 257 TRP A N 1
ATOM 1982 C CA . TRP A 1 257 ? 2.172 -12.592 -7.151 1.00 95.44 257 TRP A CA 1
ATOM 1983 C C . TRP A 1 257 ? 2.624 -11.149 -6.955 1.00 95.44 257 TRP A C 1
ATOM 1985 O O . TRP A 1 257 ? 2.966 -10.761 -5.835 1.00 95.44 257 TRP A O 1
ATOM 1995 N N . GLU A 1 258 ? 2.625 -10.345 -8.013 1.00 97.94 258 GLU A N 1
ATOM 1996 C CA . GLU A 1 258 ? 2.957 -8.931 -7.936 1.00 97.94 258 GLU A CA 1
ATOM 1997 C C . GLU A 1 258 ? 1.945 -8.154 -7.108 1.00 97.94 258 GLU A C 1
ATOM 1999 O O . GLU A 1 258 ? 2.359 -7.368 -6.254 1.00 97.94 258 GLU A O 1
ATOM 2004 N N . MET A 1 259 ? 0.643 -8.390 -7.303 1.00 97.88 259 MET A N 1
ATOM 2005 C CA . MET A 1 259 ? -0.400 -7.737 -6.506 1.00 97.88 259 MET A CA 1
ATOM 2006 C C . MET A 1 259 ? -0.256 -8.081 -5.016 1.00 97.88 259 MET A C 1
ATOM 2008 O O . MET A 1 259 ? -0.255 -7.189 -4.164 1.00 97.88 259 MET A O 1
ATOM 2012 N N . GLY A 1 260 ? -0.050 -9.361 -4.694 1.00 97.56 260 GLY A N 1
ATOM 2013 C CA . GLY A 1 260 ? 0.150 -9.824 -3.324 1.00 97.56 260 GLY A CA 1
ATOM 2014 C C . GLY A 1 260 ? 1.446 -9.320 -2.698 1.00 97.56 260 GLY A C 1
ATOM 2015 O O . GLY A 1 260 ? 1.463 -8.934 -1.526 1.00 97.56 260 GLY A O 1
ATOM 2016 N N . ARG A 1 261 ? 2.522 -9.215 -3.481 1.00 98.25 261 ARG A N 1
ATOM 2017 C CA . ARG A 1 261 ? 3.752 -8.551 -3.043 1.00 98.25 261 ARG A CA 1
ATOM 2018 C C . ARG A 1 261 ? 3.526 -7.063 -2.797 1.00 98.25 261 ARG A C 1
ATOM 2020 O O . ARG A 1 261 ? 4.061 -6.529 -1.829 1.00 98.25 261 ARG A O 1
ATOM 2027 N N . ASN A 1 262 ? 2.764 -6.384 -3.650 1.00 98.56 262 ASN A N 1
ATOM 2028 C CA . ASN A 1 262 ? 2.473 -4.959 -3.513 1.00 98.56 262 ASN A CA 1
ATOM 2029 C C . ASN A 1 262 ? 1.652 -4.685 -2.237 1.00 98.56 262 ASN A C 1
ATOM 2031 O O . ASN A 1 262 ? 1.963 -3.753 -1.497 1.00 98.56 262 ASN A O 1
ATOM 2035 N N . ASP A 1 263 ? 0.689 -5.560 -1.916 1.00 98.31 263 ASP A N 1
ATOM 2036 C CA . ASP A 1 263 ? -0.036 -5.575 -0.634 1.00 98.31 263 ASP A CA 1
ATOM 2037 C C . ASP A 1 263 ? 0.907 -5.762 0.557 1.00 98.31 263 ASP A C 1
ATOM 2039 O O . ASP A 1 263 ? 0.857 -4.998 1.527 1.00 98.31 263 ASP A O 1
ATOM 2043 N N . ALA A 1 264 ? 1.801 -6.748 0.471 1.00 98.00 264 ALA A N 1
ATOM 2044 C CA . ALA A 1 264 ? 2.773 -7.027 1.517 1.00 98.00 264 ALA A CA 1
ATOM 2045 C C . ALA A 1 264 ? 3.702 -5.830 1.768 1.00 98.00 264 ALA A C 1
ATOM 2047 O O . ALA A 1 264 ? 3.873 -5.409 2.914 1.00 98.00 264 ALA A O 1
ATOM 2048 N N . VAL A 1 265 ? 4.242 -5.224 0.706 1.00 98.25 265 VAL A N 1
ATOM 2049 C CA . VAL A 1 265 ? 5.103 -4.040 0.816 1.00 98.25 265 VAL A CA 1
ATOM 2050 C C . VAL A 1 265 ? 4.338 -2.849 1.388 1.00 98.25 265 VAL A C 1
ATOM 2052 O O . VAL A 1 265 ? 4.869 -2.192 2.280 1.00 98.25 265 VAL A O 1
ATOM 2055 N N . GLN A 1 266 ? 3.095 -2.593 0.968 1.00 97.94 266 GLN A N 1
ATOM 2056 C CA . GLN A 1 266 ? 2.290 -1.512 1.549 1.00 97.94 266 GLN A CA 1
ATOM 2057 C C . GLN A 1 266 ? 2.047 -1.713 3.037 1.00 97.94 266 GLN A C 1
ATOM 2059 O O . GLN A 1 266 ? 2.074 -0.744 3.793 1.00 97.94 266 GLN A O 1
ATOM 2064 N N . SER A 1 267 ? 1.817 -2.953 3.471 1.00 96.00 267 SER A N 1
ATOM 2065 C CA . SER A 1 267 ? 1.620 -3.230 4.893 1.00 96.00 267 SER A CA 1
ATOM 2066 C C . SER A 1 267 ? 2.847 -2.863 5.739 1.00 96.00 267 SER A C 1
ATOM 2068 O O . SER A 1 267 ? 2.684 -2.549 6.914 1.00 96.00 267 SER A O 1
ATOM 2070 N N . ILE A 1 268 ? 4.042 -2.841 5.133 1.00 95.19 268 ILE A N 1
ATOM 2071 C CA . ILE A 1 268 ? 5.316 -2.479 5.769 1.00 95.19 268 ILE A CA 1
ATOM 2072 C C . ILE A 1 268 ? 5.618 -0.981 5.626 1.00 95.19 268 ILE A C 1
ATOM 2074 O O . ILE A 1 268 ? 5.927 -0.320 6.609 1.00 95.19 268 ILE A O 1
ATOM 2078 N N . THR A 1 269 ? 5.562 -0.442 4.405 1.00 94.62 269 THR A N 1
ATOM 2079 C CA . THR A 1 269 ? 6.089 0.899 4.073 1.00 94.62 269 THR A CA 1
ATOM 2080 C C . THR A 1 269 ? 5.015 1.977 3.945 1.00 94.62 269 THR A C 1
ATOM 2082 O O . THR A 1 269 ? 5.326 3.158 3.767 1.00 94.62 269 THR A O 1
ATOM 2085 N N . GLY A 1 270 ? 3.743 1.573 3.945 1.00 95.06 270 GLY A N 1
ATOM 2086 C CA . GLY A 1 270 ? 2.589 2.423 3.664 1.00 95.06 270 GLY A CA 1
ATOM 2087 C C . GLY A 1 270 ? 2.390 2.765 2.183 1.00 95.06 270 GLY A C 1
ATOM 2088 O O . GLY A 1 270 ? 1.326 3.276 1.827 1.00 95.06 270 GLY A O 1
ATOM 2089 N N . THR A 1 271 ? 3.358 2.466 1.304 1.00 96.00 271 THR A N 1
ATOM 2090 C CA . THR A 1 271 ? 3.306 2.810 -0.127 1.00 96.00 271 THR A CA 1
ATOM 2091 C C . THR A 1 271 ? 3.199 1.596 -1.048 1.00 96.00 271 THR A C 1
ATOM 2093 O O . THR A 1 271 ? 3.441 0.462 -0.646 1.00 96.00 271 THR A O 1
ATOM 2096 N N . ARG A 1 272 ? 2.831 1.849 -2.306 1.00 97.44 272 ARG A N 1
ATOM 2097 C CA . ARG A 1 272 ? 2.606 0.843 -3.350 1.00 97.44 272 ARG A CA 1
ATOM 2098 C C . ARG A 1 272 ? 3.284 1.233 -4.653 1.00 97.44 272 ARG A C 1
ATOM 2100 O O . ARG A 1 272 ? 3.503 2.415 -4.925 1.00 97.44 272 ARG A O 1
ATOM 2107 N N . ASN A 1 273 ? 3.532 0.240 -5.497 1.00 98.56 273 ASN A N 1
ATOM 2108 C CA . ASN A 1 273 ? 3.844 0.455 -6.895 1.00 98.56 273 ASN A CA 1
ATOM 2109 C C . ASN A 1 273 ? 2.543 0.688 -7.668 1.00 98.56 273 ASN A C 1
ATOM 2111 O O . ASN A 1 273 ? 1.789 -0.247 -7.932 1.00 98.56 273 ASN A O 1
ATOM 2115 N N . VAL A 1 274 ? 2.306 1.939 -8.062 1.00 98.56 274 VAL A N 1
ATOM 2116 C CA . VAL A 1 274 ? 1.102 2.327 -8.814 1.00 98.56 274 VAL A CA 1
ATOM 2117 C C . VAL A 1 274 ? 0.993 1.654 -10.181 1.00 98.56 274 VAL A C 1
ATOM 2119 O O . VAL A 1 274 ? -0.107 1.535 -10.703 1.00 98.56 274 VAL A O 1
ATOM 2122 N N . TYR A 1 275 ? 2.110 1.192 -10.747 1.00 98.69 275 TYR A N 1
ATOM 2123 C CA . TYR A 1 275 ? 2.146 0.492 -12.032 1.00 98.69 275 TYR A CA 1
ATOM 2124 C C . TYR A 1 275 ? 1.861 -1.008 -11.908 1.00 98.69 275 TYR A C 1
ATOM 2126 O O . TYR A 1 275 ? 1.729 -1.667 -12.930 1.00 98.69 275 TYR A O 1
ATOM 2134 N N . VAL A 1 276 ? 1.780 -1.543 -10.685 1.00 98.56 276 VAL A N 1
ATOM 2135 C CA . VAL A 1 276 ? 1.206 -2.873 -10.424 1.00 98.56 276 VAL A CA 1
ATOM 2136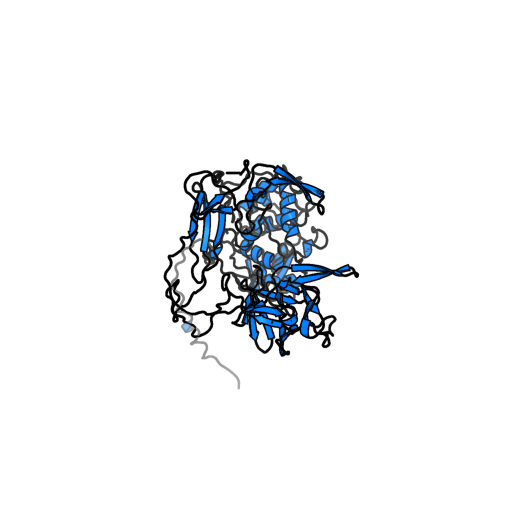 C C . VAL A 1 276 ? -0.310 -2.756 -10.291 1.00 98.56 276 VAL A C 1
ATOM 2138 O O . VAL A 1 276 ? -1.030 -3.562 -10.854 1.00 98.56 276 VAL A O 1
ATOM 2141 N N . ASP A 1 277 ? -0.813 -1.732 -9.598 1.00 97.94 277 ASP A N 1
ATOM 2142 C CA . ASP A 1 277 ? -2.263 -1.572 -9.429 1.00 97.94 277 ASP A CA 1
ATOM 2143 C C . ASP A 1 277 ? -2.949 -1.118 -10.736 1.00 97.94 277 ASP A C 1
ATOM 2145 O O . ASP A 1 277 ? -3.974 -1.666 -11.128 1.00 97.94 277 ASP A O 1
ATOM 2149 N N . TYR A 1 278 ? -2.359 -0.135 -11.424 1.00 97.06 278 TYR A N 1
ATOM 2150 C CA . TYR A 1 278 ? -2.867 0.465 -12.663 1.00 97.06 278 TYR A CA 1
ATOM 2151 C C . TYR A 1 278 ? -1.740 0.543 -13.712 1.00 97.06 278 TYR A C 1
ATOM 2153 O O . TYR A 1 278 ? -1.157 1.616 -13.939 1.00 97.06 278 TYR A O 1
ATOM 2161 N N . PRO A 1 279 ? -1.361 -0.584 -14.339 1.00 96.94 279 PRO A N 1
ATOM 2162 C CA . PRO A 1 279 ? -0.261 -0.631 -15.306 1.00 96.94 279 PRO A CA 1
ATOM 2163 C C . PRO A 1 279 ? -0.487 0.279 -16.530 1.00 96.94 279 PRO A C 1
ATOM 2165 O O . PRO A 1 279 ? 0.477 0.782 -17.112 1.00 96.94 279 PRO A O 1
ATOM 2168 N N . GLU A 1 280 ? -1.735 0.597 -16.874 1.00 94.44 280 GLU A N 1
ATOM 2169 C CA . GLU A 1 280 ? -2.109 1.549 -17.922 1.00 94.44 280 GLU A CA 1
ATOM 2170 C C . GLU A 1 280 ? -1.599 2.981 -17.670 1.00 94.44 280 GLU A C 1
ATOM 2172 O O . GLU A 1 280 ? -1.403 3.746 -18.622 1.00 94.44 280 GLU A O 1
ATOM 2177 N N . TYR A 1 281 ? -1.277 3.348 -16.420 1.00 97.25 281 TYR A N 1
ATOM 2178 C CA . TYR A 1 281 ? -0.607 4.619 -16.134 1.00 97.25 281 TYR A CA 1
ATOM 2179 C C . TYR A 1 281 ? 0.743 4.743 -16.837 1.00 97.25 281 TYR A C 1
ATOM 2181 O O . TYR A 1 281 ? 1.174 5.868 -17.084 1.00 97.25 281 TYR A O 1
ATOM 2189 N N . ALA A 1 282 ? 1.407 3.639 -17.195 1.00 97.06 282 ALA A N 1
ATOM 2190 C CA . ALA A 1 282 ? 2.640 3.698 -17.971 1.00 97.06 282 ALA A CA 1
ATOM 2191 C C . ALA A 1 282 ? 2.400 4.321 -19.357 1.00 97.06 282 ALA A C 1
ATOM 2193 O O . ALA A 1 282 ? 3.135 5.223 -19.764 1.00 97.06 282 ALA A O 1
ATOM 2194 N N . TRP A 1 283 ? 1.334 3.920 -20.056 1.00 94.62 283 TRP A N 1
ATOM 2195 C CA . TRP A 1 283 ? 0.974 4.492 -21.356 1.00 94.62 283 TRP A CA 1
ATOM 2196 C C . TRP A 1 283 ? 0.585 5.959 -21.227 1.00 94.62 283 TRP A C 1
ATOM 2198 O O . TRP A 1 283 ? 1.140 6.804 -21.934 1.00 94.62 283 TRP A O 1
ATOM 2208 N N . LEU A 1 284 ? -0.278 6.279 -20.260 1.00 95.00 284 LEU A N 1
ATOM 2209 C CA . LEU A 1 284 ? -0.702 7.657 -20.013 1.00 95.00 284 LEU A CA 1
ATOM 2210 C C . LEU A 1 284 ? 0.481 8.561 -19.653 1.00 95.00 284 LEU A C 1
ATOM 2212 O O . LEU A 1 284 ? 0.590 9.666 -20.183 1.00 95.00 284 LEU A O 1
ATOM 2216 N N . LEU A 1 285 ? 1.416 8.085 -18.823 1.00 97.31 285 LEU A N 1
ATOM 2217 C CA . LEU A 1 285 ? 2.621 8.818 -18.427 1.00 97.31 285 LEU A CA 1
ATOM 2218 C C . LEU A 1 285 ? 3.482 9.211 -19.631 1.00 97.31 285 LEU A C 1
ATOM 2220 O O . LEU A 1 285 ? 4.034 10.314 -19.653 1.00 97.31 285 LEU A O 1
ATOM 2224 N N . PHE A 1 286 ? 3.597 8.330 -20.623 1.00 94.81 286 PHE A N 1
ATOM 2225 C CA . PHE A 1 286 ? 4.371 8.566 -21.842 1.00 94.81 286 PHE A CA 1
ATOM 2226 C C . PHE A 1 286 ? 3.545 9.156 -22.999 1.00 94.81 286 PHE A C 1
ATOM 2228 O O . PHE A 1 286 ? 4.055 9.241 -24.122 1.00 94.81 286 PHE A O 1
ATOM 2235 N N . GLY A 1 287 ? 2.294 9.559 -22.740 1.00 89.12 287 GLY A N 1
ATOM 2236 C CA . GLY A 1 287 ? 1.400 10.144 -23.742 1.00 89.12 287 GLY A CA 1
ATOM 2237 C C . GLY A 1 287 ? 1.101 9.181 -24.890 1.00 89.12 287 GLY A C 1
ATOM 2238 O O . GLY A 1 287 ? 1.126 9.579 -26.057 1.00 89.12 287 GLY A O 1
ATOM 2239 N N . LYS A 1 288 ? 0.920 7.898 -24.565 1.00 88.00 288 LYS A N 1
ATOM 2240 C CA . LYS A 1 288 ? 0.584 6.821 -25.497 1.00 88.00 288 LYS A CA 1
ATOM 2241 C C . LYS A 1 288 ? -0.848 6.359 -25.289 1.00 88.00 288 LYS A C 1
ATOM 2243 O O . LYS A 1 288 ? -1.371 6.427 -24.180 1.00 88.00 288 LYS A O 1
ATOM 2248 N N . ASP A 1 289 ? -1.435 5.856 -26.365 1.00 85.94 289 ASP A N 1
ATOM 2249 C CA . ASP A 1 289 ? -2.733 5.198 -26.314 1.00 85.94 289 ASP A CA 1
ATOM 2250 C C . ASP A 1 289 ? -2.593 3.865 -25.581 1.00 85.94 289 ASP A C 1
ATOM 2252 O O . ASP A 1 289 ? -1.668 3.098 -25.857 1.00 85.94 289 ASP A O 1
ATOM 2256 N N . ILE A 1 290 ? -3.503 3.608 -24.646 1.00 87.31 290 ILE A N 1
ATOM 2257 C CA . ILE A 1 290 ? -3.555 2.346 -23.908 1.00 87.31 290 ILE A CA 1
ATOM 2258 C C . ILE A 1 290 ? -3.963 1.223 -24.886 1.00 87.31 290 ILE A C 1
ATOM 2260 O O . ILE A 1 290 ? -4.905 1.428 -25.660 1.00 87.31 290 ILE A O 1
ATOM 2264 N N . PRO A 1 291 ? -3.302 0.048 -24.885 1.00 82.69 291 PRO A N 1
ATOM 2265 C CA . PRO A 1 291 ? -3.692 -1.060 -25.748 1.00 82.69 291 PRO A CA 1
ATOM 2266 C C . PRO A 1 291 ? -5.083 -1.571 -25.359 1.00 82.69 291 PRO A C 1
ATOM 2268 O O . PRO A 1 291 ? -5.357 -1.847 -24.195 1.00 82.69 291 PRO A O 1
ATOM 2271 N N . SER A 1 292 ? -5.965 -1.723 -26.347 1.00 73.50 292 SER A N 1
ATOM 2272 C CA . SER A 1 292 ? -7.395 -2.010 -26.142 1.00 73.50 292 SER A CA 1
ATOM 2273 C C . SER A 1 292 ? -7.715 -3.373 -25.524 1.00 73.50 292 SER A C 1
ATOM 2275 O O . SER A 1 292 ? -8.864 -3.620 -25.180 1.00 73.50 292 SER A O 1
ATOM 2277 N N . ASN A 1 293 ? -6.738 -4.275 -25.476 1.00 76.56 293 ASN A N 1
ATOM 2278 C CA . ASN A 1 293 ? -6.844 -5.645 -24.973 1.00 76.56 293 ASN A CA 1
ATOM 2279 C C . ASN A 1 293 ? -5.853 -5.914 -23.830 1.00 76.56 293 ASN A C 1
ATOM 2281 O O . ASN A 1 293 ? -5.534 -7.071 -23.559 1.00 76.56 293 ASN A O 1
ATOM 2285 N N . MET A 1 294 ? -5.292 -4.860 -23.236 1.00 81.75 294 MET A N 1
ATOM 2286 C CA . MET A 1 294 ? -4.338 -4.998 -22.147 1.00 81.75 294 MET A CA 1
ATOM 2287 C C . MET A 1 294 ? -5.059 -5.527 -20.902 1.00 81.75 294 MET A C 1
ATOM 2289 O O . MET A 1 294 ? -5.988 -4.898 -20.394 1.00 81.75 294 MET A O 1
ATOM 2293 N N . THR A 1 295 ? -4.613 -6.677 -20.399 1.00 85.00 295 THR A N 1
ATOM 2294 C CA . THR A 1 295 ? -5.068 -7.215 -19.115 1.00 85.00 295 THR A CA 1
ATOM 2295 C C . THR A 1 295 ? -4.548 -6.325 -17.993 1.00 85.00 295 THR A C 1
ATOM 2297 O O . THR A 1 295 ? -3.338 -6.121 -17.868 1.00 85.00 295 THR A O 1
ATOM 2300 N N . THR A 1 296 ? -5.449 -5.781 -17.175 1.00 88.50 296 THR A N 1
ATOM 2301 C CA . THR A 1 296 ? -5.081 -4.968 -16.012 1.00 88.50 296 THR A CA 1
ATOM 2302 C C . THR A 1 296 ? -5.888 -5.383 -14.789 1.00 88.50 296 THR A C 1
ATOM 2304 O O . THR A 1 296 ? -7.061 -5.739 -14.936 1.00 88.50 296 THR A O 1
ATOM 2307 N N . PRO A 1 297 ? -5.319 -5.262 -13.577 1.00 91.12 297 PRO A N 1
ATOM 2308 C CA . PRO A 1 297 ? -6.073 -5.490 -12.346 1.00 91.12 297 PRO A CA 1
ATOM 2309 C C . PRO A 1 297 ? -7.279 -4.557 -12.205 1.00 91.12 297 PRO A C 1
ATOM 2311 O O . PRO A 1 297 ? -8.295 -4.908 -11.621 1.00 91.12 297 PRO A O 1
ATOM 2314 N N . SER A 1 298 ? -7.176 -3.348 -12.754 1.00 84.00 298 SER A N 1
ATOM 2315 C CA . SER A 1 298 ? -8.237 -2.344 -12.734 1.00 84.00 298 SER A CA 1
ATOM 2316 C C . SER A 1 298 ? -9.384 -2.630 -13.717 1.00 84.00 298 SER A C 1
ATOM 2318 O O . SER A 1 298 ? -10.488 -2.120 -13.539 1.00 84.00 298 SER A O 1
ATOM 2320 N N . GLY A 1 299 ? -9.124 -3.391 -14.786 1.00 81.31 299 GLY A N 1
ATOM 2321 C CA . GLY A 1 299 ? -10.028 -3.556 -15.927 1.00 81.31 299 GLY A CA 1
ATOM 2322 C C . GLY A 1 299 ? -10.183 -2.317 -16.828 1.00 81.31 299 GLY A C 1
ATOM 2323 O O . GLY A 1 299 ? -10.919 -2.370 -17.814 1.00 81.31 299 GLY A O 1
ATOM 2324 N N . GLU A 1 300 ? -9.501 -1.203 -16.540 1.00 74.00 300 GLU A N 1
ATOM 2325 C CA . GLU A 1 300 ? -9.734 0.091 -17.209 1.00 74.00 300 GLU A CA 1
ATOM 2326 C C . GLU A 1 300 ? -9.114 0.189 -18.609 1.00 74.00 300 GLU A C 1
ATOM 2328 O O . GLU A 1 300 ? -9.509 1.037 -19.411 1.00 74.00 300 GLU A O 1
ATOM 2333 N N . ALA A 1 301 ? -8.146 -0.671 -18.936 1.00 66.19 301 ALA A N 1
ATOM 2334 C CA . ALA A 1 301 ? -7.458 -0.624 -20.224 1.00 66.19 301 ALA A CA 1
ATOM 2335 C C . ALA A 1 301 ? -8.286 -1.180 -21.397 1.00 66.19 301 ALA A C 1
ATOM 2337 O O . ALA A 1 301 ? -8.056 -0.807 -22.548 1.00 66.19 301 ALA A O 1
ATOM 2338 N N . ASN A 1 302 ? -9.294 -2.014 -21.121 1.00 55.47 302 ASN A N 1
ATOM 2339 C CA . ASN A 1 302 ? -10.049 -2.771 -22.128 1.00 55.47 302 ASN A CA 1
ATOM 2340 C C . ASN A 1 302 ? -11.074 -1.956 -22.935 1.00 55.47 302 ASN A C 1
ATOM 2342 O O . ASN A 1 302 ? -12.059 -2.504 -23.432 1.00 55.47 302 ASN A O 1
ATOM 2346 N N . GLY A 1 303 ? -10.875 -0.640 -23.075 1.00 48.16 303 GLY A N 1
ATOM 2347 C CA . GLY A 1 303 ? -11.682 0.195 -23.964 1.00 48.16 303 GLY A CA 1
ATOM 2348 C C . GLY A 1 303 ? -13.184 0.001 -23.764 1.00 48.16 303 GLY A C 1
ATOM 2349 O O . GLY A 1 303 ? -13.929 0.003 -24.745 1.00 48.16 303 GLY A O 1
ATOM 2350 N N . GLY A 1 304 ? -13.622 -0.198 -22.514 1.00 40.47 304 GLY A N 1
ATOM 2351 C CA . GLY A 1 304 ? -15.018 -0.365 -22.127 1.00 40.47 304 GLY A CA 1
ATOM 2352 C C . GLY A 1 304 ? -15.779 0.936 -22.336 1.00 40.47 304 GLY A C 1
ATOM 2353 O O . GLY A 1 304 ? -16.126 1.606 -21.372 1.00 40.47 304 GLY A O 1
ATOM 2354 N N . ASN A 1 305 ? -15.955 1.302 -23.610 1.00 40.91 305 ASN A N 1
ATOM 2355 C CA . ASN A 1 305 ? -16.780 2.358 -24.162 1.00 40.91 305 ASN A CA 1
ATOM 2356 C C . ASN A 1 305 ? -17.027 3.467 -23.156 1.00 40.91 305 ASN A C 1
ATOM 2358 O O . ASN A 1 305 ? -18.135 3.447 -22.638 1.00 40.91 305 ASN A O 1
ATOM 2362 N N . ALA A 1 306 ? -16.017 4.306 -22.846 1.00 45.44 306 ALA A N 1
ATOM 2363 C CA . ALA A 1 306 ? -16.054 5.388 -21.848 1.00 45.44 306 ALA A CA 1
ATOM 2364 C C . ALA A 1 306 ? -17.450 5.507 -21.225 1.00 45.44 306 ALA A C 1
ATOM 2366 O O . ALA A 1 306 ? -18.264 6.301 -21.712 1.00 45.44 306 ALA A O 1
ATOM 2367 N N . CYS A 1 307 ? -17.806 4.590 -20.300 1.00 49.34 307 CYS A N 1
ATOM 2368 C CA . CYS A 1 307 ? -19.186 4.560 -19.822 1.00 49.34 307 CYS A CA 1
ATOM 2369 C C . CYS A 1 307 ? -19.268 5.891 -19.105 1.00 49.34 307 CYS A C 1
ATOM 2371 O O . CYS A 1 307 ? -18.568 6.098 -18.125 1.00 49.34 307 CYS A O 1
ATOM 2373 N N . ALA A 1 308 ? -20.092 6.818 -19.592 1.00 58.00 308 ALA A N 1
ATOM 2374 C CA . ALA A 1 308 ? -20.241 8.120 -18.948 1.00 58.00 308 ALA A CA 1
ATOM 2375 C C . ALA A 1 308 ? -20.763 7.983 -17.503 1.00 58.00 308 ALA A C 1
ATOM 2377 O O . ALA A 1 308 ? -20.935 8.981 -16.812 1.00 58.00 308 ALA A O 1
ATOM 2378 N N . HIS A 1 309 ? -21.069 6.744 -17.085 1.00 61.09 309 HIS A N 1
ATOM 2379 C CA . HIS A 1 309 ? -21.559 6.344 -15.780 1.00 61.09 309 HIS A CA 1
ATOM 2380 C C . HIS A 1 309 ? -22.824 7.119 -15.390 1.00 61.09 309 HIS A C 1
ATOM 2382 O O . HIS A 1 309 ? -23.171 7.240 -14.224 1.00 61.09 309 HIS A O 1
ATOM 2388 N N . THR A 1 310 ? -23.550 7.599 -16.406 1.00 65.19 310 THR A N 1
ATOM 2389 C CA . THR A 1 310 ? -24.794 8.360 -16.277 1.00 65.19 310 THR A CA 1
ATOM 2390 C C . THR A 1 310 ? -25.998 7.472 -15.993 1.00 65.19 310 THR A C 1
ATOM 2392 O O . THR A 1 310 ? -27.015 7.967 -15.520 1.00 65.19 310 THR A O 1
ATOM 2395 N N . SER A 1 311 ? -25.904 6.170 -16.286 1.00 78.19 311 SER A N 1
ATOM 2396 C CA . SER A 1 311 ? -26.929 5.178 -15.959 1.00 78.19 311 SER A CA 1
ATOM 2397 C C . SER A 1 311 ? -26.356 4.133 -15.014 1.00 78.19 311 SER A C 1
ATOM 2399 O O . SER A 1 311 ? -25.474 3.357 -15.397 1.00 78.19 311 SER A O 1
ATOM 2401 N N . THR A 1 312 ? -26.873 4.105 -13.789 1.00 81.81 312 THR A N 1
ATOM 2402 C CA . THR A 1 312 ? -26.420 3.213 -12.722 1.00 81.81 312 THR A CA 1
ATOM 2403 C C . THR A 1 312 ? -27.579 2.436 -12.107 1.00 81.81 312 THR A C 1
ATOM 2405 O O . THR A 1 312 ? -28.745 2.821 -12.219 1.00 81.81 312 THR A O 1
ATOM 2408 N N . ARG A 1 313 ? -27.257 1.303 -11.489 1.00 83.38 313 ARG A N 1
ATOM 2409 C CA . ARG A 1 313 ? -28.117 0.589 -10.542 1.00 83.38 313 ARG A CA 1
ATOM 2410 C C . ARG A 1 313 ? -27.353 0.375 -9.247 1.00 83.38 313 ARG A C 1
ATOM 2412 O O . ARG A 1 313 ? -26.129 0.457 -9.242 1.00 83.38 313 ARG A O 1
ATOM 2419 N N . GLU A 1 314 ? -28.065 0.058 -8.182 1.00 86.12 314 GLU A N 1
ATOM 2420 C CA . GLU A 1 314 ? -27.450 -0.430 -6.954 1.00 86.12 314 GLU A CA 1
ATOM 2421 C C . GLU A 1 314 ? -27.657 -1.937 -6.862 1.00 86.12 314 GLU A C 1
ATOM 2423 O O . GLU A 1 314 ? -28.771 -2.431 -7.038 1.00 86.12 314 GLU A O 1
ATOM 2428 N N . GLU A 1 315 ? -26.576 -2.659 -6.601 1.00 80.62 315 GLU A N 1
ATOM 2429 C CA . GLU A 1 315 ? -26.639 -4.027 -6.111 1.00 80.62 315 GLU A CA 1
ATOM 2430 C C . GLU A 1 315 ? -26.349 -4.012 -4.619 1.00 80.62 315 GLU A C 1
ATOM 2432 O O . GLU A 1 315 ? -25.419 -3.352 -4.149 1.00 80.62 315 GLU A O 1
ATOM 2437 N N . ARG A 1 316 ? -27.206 -4.700 -3.871 1.00 86.88 316 ARG A N 1
ATOM 2438 C CA . ARG A 1 316 ? -27.160 -4.743 -2.420 1.00 86.88 316 ARG A CA 1
ATOM 2439 C C . ARG A 1 316 ? -26.945 -6.173 -1.973 1.00 86.88 316 ARG A C 1
ATOM 2441 O O . ARG A 1 316 ? -27.737 -7.053 -2.306 1.00 86.88 316 ARG A O 1
ATOM 2448 N N . VAL A 1 317 ? -25.902 -6.367 -1.183 1.00 76.00 317 VAL A N 1
ATOM 2449 C CA . VAL A 1 317 ? -25.729 -7.556 -0.360 1.00 76.00 317 VAL A CA 1
ATOM 2450 C C . VAL A 1 317 ? -26.096 -7.142 1.052 1.00 76.00 317 VAL A C 1
ATOM 2452 O O . VAL A 1 317 ? -25.465 -6.254 1.623 1.00 76.00 317 VAL A O 1
ATOM 2455 N N . GLU A 1 318 ? -27.151 -7.734 1.603 1.00 73.00 318 GLU A N 1
ATOM 2456 C CA . GLU A 1 318 ? -27.526 -7.440 2.983 1.00 73.00 318 GLU A CA 1
ATOM 2457 C C . GLU A 1 318 ? -26.447 -7.973 3.933 1.00 73.00 318 GLU A C 1
ATOM 2459 O O . GLU A 1 318 ? -25.982 -9.105 3.751 1.00 73.00 318 GLU A O 1
ATOM 2464 N N . PRO A 1 319 ? -26.038 -7.194 4.947 1.00 58.28 319 PRO A N 1
ATOM 2465 C CA . PRO A 1 319 ? -25.144 -7.699 5.971 1.00 58.28 319 PRO A CA 1
ATOM 2466 C C . PRO A 1 319 ? -25.804 -8.874 6.691 1.00 58.28 319 PRO A C 1
ATOM 2468 O O . PRO A 1 319 ? -27.016 -8.915 6.900 1.00 58.28 319 PRO A O 1
ATOM 2471 N N . THR A 1 320 ? -24.997 -9.844 7.099 1.00 69.00 320 THR A N 1
ATOM 2472 C CA . THR A 1 320 ? -25.443 -10.942 7.962 1.00 69.00 320 THR A CA 1
ATOM 2473 C C . THR A 1 320 ? -24.917 -10.724 9.375 1.00 69.00 320 THR A C 1
ATOM 2475 O O . THR A 1 320 ? -24.212 -9.756 9.654 1.00 69.00 320 THR A O 1
ATOM 2478 N N . CYS A 1 321 ? -25.221 -11.636 10.297 1.00 52.72 321 CYS A N 1
ATOM 2479 C CA . CYS A 1 321 ? -24.675 -11.569 11.651 1.00 52.72 321 CYS A CA 1
ATOM 2480 C C . CYS A 1 321 ? -23.141 -11.622 11.710 1.00 52.72 321 CYS A C 1
ATOM 2482 O O . CYS A 1 321 ? -22.570 -11.173 12.698 1.00 52.72 321 CYS A O 1
ATOM 2484 N N . THR A 1 322 ? -22.482 -12.184 10.694 1.00 52.41 322 THR A N 1
ATOM 2485 C CA . THR A 1 322 ? -21.036 -12.468 10.720 1.00 52.41 322 THR A CA 1
ATOM 2486 C C . THR A 1 322 ? -20.274 -11.949 9.508 1.00 52.41 322 THR A C 1
ATOM 2488 O O . THR A 1 322 ? -19.049 -11.996 9.507 1.00 52.41 322 THR A O 1
ATOM 2491 N N . GLN A 1 323 ? -20.969 -11.521 8.457 1.00 50.88 323 GLN A N 1
ATOM 2492 C CA . GLN A 1 323 ? -20.358 -11.008 7.233 1.00 50.88 323 GLN A CA 1
ATOM 2493 C C . GLN A 1 323 ? -20.946 -9.637 6.930 1.00 50.88 323 GLN A C 1
ATOM 2495 O O . GLN A 1 323 ? -22.168 -9.469 6.992 1.00 50.88 323 GLN A O 1
ATOM 2500 N N . ASP A 1 324 ? -20.072 -8.686 6.613 1.00 59.06 324 ASP A N 1
ATOM 2501 C CA . ASP A 1 324 ? -20.464 -7.374 6.114 1.00 59.06 324 ASP A CA 1
ATOM 2502 C C . ASP A 1 324 ? -21.320 -7.528 4.853 1.00 59.06 324 ASP A C 1
ATOM 2504 O O . ASP A 1 324 ? -21.138 -8.442 4.047 1.00 59.06 324 ASP A O 1
ATOM 2508 N N . GLY A 1 325 ? -22.263 -6.613 4.700 1.00 64.56 325 GLY A N 1
ATOM 2509 C CA . GLY A 1 325 ? -22.988 -6.398 3.465 1.00 64.56 325 GLY A CA 1
ATOM 2510 C C . GLY A 1 325 ? -22.328 -5.295 2.653 1.00 64.56 325 GLY A C 1
ATOM 2511 O O . GLY A 1 325 ? -21.331 -4.683 3.046 1.00 64.56 325 GLY A O 1
ATOM 2512 N N . SER A 1 326 ? -22.928 -4.970 1.523 1.00 69.75 326 SER A N 1
ATOM 2513 C CA . SER A 1 326 ? -22.450 -3.892 0.675 1.00 69.75 326 SER A CA 1
ATOM 2514 C C . SER A 1 326 ? -23.585 -3.272 -0.120 1.00 69.75 326 SER A C 1
ATOM 2516 O O . SER A 1 326 ? -24.583 -3.914 -0.448 1.00 69.75 326 SER A O 1
ATOM 2518 N N . VAL A 1 327 ? -23.417 -1.992 -0.434 1.00 70.06 327 VAL A N 1
ATOM 2519 C CA . VAL A 1 327 ? -24.168 -1.324 -1.494 1.00 70.06 327 VAL A CA 1
ATOM 2520 C C . VAL A 1 327 ? -23.171 -0.928 -2.559 1.00 70.06 327 VAL A C 1
ATOM 2522 O O . VAL A 1 327 ? -22.318 -0.069 -2.325 1.00 70.06 327 VAL A O 1
ATOM 2525 N N . THR A 1 328 ? -23.278 -1.550 -3.723 1.00 67.31 328 THR A N 1
ATOM 2526 C CA . THR A 1 328 ? -22.415 -1.280 -4.864 1.00 67.31 328 THR A CA 1
ATOM 2527 C C . THR A 1 328 ? -23.214 -0.585 -5.953 1.00 67.31 328 THR A C 1
ATOM 2529 O O . THR A 1 328 ? -24.178 -1.125 -6.489 1.00 67.31 328 THR A O 1
ATOM 2532 N N . THR A 1 329 ? -22.807 0.628 -6.313 1.00 73.25 329 THR A N 1
ATOM 2533 C CA . THR A 1 329 ? -23.326 1.326 -7.489 1.00 73.25 329 THR A CA 1
ATOM 2534 C C . THR A 1 329 ? -22.648 0.764 -8.733 1.00 73.25 329 THR A C 1
ATOM 2536 O O . THR A 1 329 ? -21.430 0.840 -8.853 1.00 73.25 329 THR A O 1
ATOM 2539 N N . ILE A 1 330 ? -23.420 0.248 -9.685 1.00 70.81 330 ILE A N 1
ATOM 2540 C CA . ILE A 1 330 ? -22.934 -0.402 -10.905 1.00 70.81 330 ILE A CA 1
ATOM 2541 C C . ILE A 1 330 ? -23.421 0.365 -12.137 1.00 70.81 330 ILE A C 1
ATOM 2543 O O . ILE A 1 330 ? -24.609 0.662 -12.244 1.00 70.81 330 ILE A O 1
ATOM 2547 N N . CYS A 1 331 ? -22.546 0.661 -13.106 1.00 70.19 331 CYS A N 1
ATOM 2548 C CA . CYS A 1 331 ? -22.972 1.200 -14.407 1.00 70.19 331 CYS A CA 1
ATOM 2549 C C . CYS A 1 331 ? -23.817 0.143 -15.143 1.00 70.19 331 CYS A C 1
ATOM 2551 O O . CYS A 1 331 ? -23.344 -0.953 -15.436 1.00 70.19 331 CYS A O 1
ATOM 2553 N N . ASN A 1 332 ? -25.059 0.474 -15.506 1.00 67.81 332 ASN A N 1
ATOM 2554 C CA . ASN A 1 332 ? -25.936 -0.443 -16.249 1.00 67.81 332 ASN A CA 1
ATOM 2555 C C . ASN A 1 332 ? -25.413 -0.761 -17.651 1.00 67.81 332 ASN A C 1
ATOM 2557 O O . ASN A 1 332 ? -25.726 -1.808 -18.207 1.00 67.81 332 ASN A O 1
ATOM 2561 N N . THR A 1 333 ? -24.621 0.146 -18.217 1.00 58.34 333 THR A N 1
ATOM 2562 C CA . THR A 1 333 ? -24.103 0.029 -19.580 1.00 58.34 333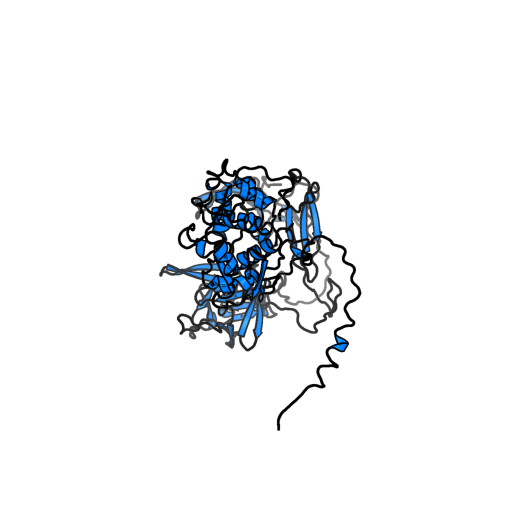 THR A CA 1
ATOM 2563 C C . THR A 1 333 ? -22.890 -0.894 -19.676 1.00 58.34 333 THR A C 1
ATOM 2565 O O . THR A 1 333 ? -22.774 -1.619 -20.657 1.00 58.34 333 THR A O 1
ATOM 2568 N N . CYS A 1 334 ? -21.981 -0.872 -18.695 1.00 64.06 334 CYS A N 1
ATOM 2569 C CA . CYS A 1 334 ? -20.737 -1.652 -18.743 1.00 64.06 334 CYS A CA 1
ATOM 2570 C C . CYS A 1 334 ? -20.570 -2.658 -17.599 1.00 64.06 334 CYS A C 1
ATOM 2572 O O . CYS A 1 334 ? -19.612 -3.417 -17.616 1.00 64.06 334 CYS A O 1
ATOM 2574 N N . GLY A 1 335 ? -21.465 -2.677 -16.609 1.00 56.12 335 GLY A N 1
ATOM 2575 C CA . GLY A 1 335 ? -21.389 -3.601 -15.473 1.00 56.12 335 GLY A CA 1
ATOM 2576 C C . GLY A 1 335 ? -20.312 -3.264 -14.438 1.00 56.12 335 GLY A C 1
ATOM 2577 O O . GLY A 1 335 ? -20.166 -4.002 -13.474 1.00 56.12 335 GLY A O 1
ATOM 2578 N N . LYS A 1 336 ? -19.585 -2.151 -14.600 1.00 55.16 336 LYS A N 1
ATOM 2579 C CA . LYS A 1 336 ? -18.526 -1.719 -13.680 1.00 55.16 336 LYS A CA 1
ATOM 2580 C C . LYS A 1 336 ? -19.093 -1.196 -12.360 1.00 55.16 336 LYS A C 1
ATOM 2582 O O . LYS A 1 336 ? -19.960 -0.318 -12.378 1.00 55.16 336 LYS A O 1
ATOM 2587 N N . SER A 1 337 ? -18.540 -1.666 -11.248 1.00 67.88 337 SER A N 1
ATOM 2588 C CA . SER A 1 337 ? -18.743 -1.115 -9.905 1.00 67.88 337 SER A CA 1
ATOM 2589 C C . SER A 1 337 ? -18.040 0.238 -9.777 1.00 67.88 337 SER A C 1
ATOM 2591 O O . SER A 1 337 ? -16.829 0.339 -9.941 1.00 67.88 337 SER A O 1
ATOM 2593 N N . LEU A 1 338 ? -18.806 1.294 -9.527 1.00 59.03 338 LEU A N 1
ATOM 2594 C CA . LEU A 1 338 ? -18.334 2.681 -9.481 1.00 59.03 338 LEU A CA 1
ATOM 2595 C C . LEU A 1 338 ? -18.015 3.135 -8.064 1.00 59.03 338 LEU A C 1
ATOM 2597 O O . LEU A 1 338 ? -17.105 3.927 -7.842 1.00 59.03 338 LEU A O 1
ATOM 2601 N N . ASN A 1 339 ? -18.807 2.657 -7.112 1.00 67.19 339 ASN A N 1
ATOM 2602 C CA . ASN A 1 339 ? -18.643 2.942 -5.702 1.00 67.19 339 ASN A CA 1
ATOM 2603 C C . ASN A 1 339 ? -19.217 1.776 -4.904 1.00 67.19 339 ASN A C 1
ATOM 2605 O O . ASN A 1 339 ? -20.300 1.294 -5.231 1.00 67.19 339 ASN A O 1
ATOM 2609 N N . THR A 1 340 ? -18.521 1.367 -3.850 1.00 69.00 340 THR A N 1
ATOM 2610 C CA . THR A 1 340 ? -19.004 0.352 -2.915 1.00 69.00 340 THR A CA 1
ATOM 2611 C C . THR A 1 340 ? -18.963 0.933 -1.515 1.00 69.00 340 THR A C 1
ATOM 2613 O O . THR A 1 340 ? -17.908 1.322 -1.020 1.00 69.00 340 THR A O 1
ATOM 2616 N N . THR A 1 341 ? -20.127 0.998 -0.881 1.00 73.06 341 THR A N 1
ATOM 2617 C CA . THR A 1 341 ? -20.259 1.348 0.530 1.00 73.06 341 THR A CA 1
ATOM 2618 C C . THR A 1 341 ? -20.401 0.059 1.322 1.00 73.06 341 THR A C 1
ATOM 2620 O O . THR A 1 341 ? -21.346 -0.697 1.096 1.00 73.06 341 THR A O 1
ATOM 2623 N N . ASN A 1 342 ? -19.478 -0.193 2.248 1.00 67.25 342 ASN A N 1
ATOM 2624 C CA . ASN A 1 342 ? -19.589 -1.337 3.148 1.00 67.25 342 ASN A CA 1
ATOM 2625 C C . ASN A 1 342 ? -20.720 -1.100 4.150 1.00 67.25 342 ASN A C 1
ATOM 2627 O O . ASN A 1 342 ? -20.803 -0.036 4.767 1.00 67.25 342 ASN A O 1
ATOM 2631 N N . LEU A 1 343 ? -21.569 -2.109 4.315 1.00 59.94 343 LEU A N 1
ATOM 2632 C CA . LEU A 1 343 ? -22.557 -2.180 5.379 1.00 59.94 343 LEU A CA 1
ATOM 2633 C C . LEU A 1 343 ? -21.976 -3.104 6.452 1.00 59.94 343 LEU A C 1
ATOM 2635 O O . LEU A 1 343 ? -21.797 -4.286 6.169 1.00 59.94 343 LEU A O 1
ATOM 2639 N N . PRO A 1 344 ? -21.648 -2.609 7.653 1.00 56.22 344 PRO A N 1
ATOM 2640 C CA . PRO A 1 344 ? -21.110 -3.464 8.703 1.00 56.22 344 PRO A CA 1
ATOM 2641 C C . PRO A 1 344 ? -22.023 -4.662 8.983 1.00 56.22 344 PRO A C 1
ATOM 2643 O O . PRO A 1 344 ? -23.251 -4.528 8.932 1.00 56.22 344 PRO A O 1
ATOM 2646 N N . ALA A 1 345 ? -21.432 -5.819 9.291 1.00 60.38 345 ALA A N 1
ATOM 2647 C CA . ALA A 1 345 ? -22.159 -6.995 9.747 1.00 60.38 345 ALA A CA 1
ATOM 2648 C C . ALA A 1 345 ? -23.133 -6.611 10.873 1.00 60.38 345 ALA A C 1
ATOM 2650 O O . ALA A 1 345 ? -22.791 -5.849 11.778 1.00 60.38 345 ALA A O 1
ATOM 2651 N N . ILE A 1 346 ? -24.345 -7.171 10.837 1.00 70.56 346 ILE A N 1
ATOM 2652 C CA . ILE A 1 346 ? -25.420 -6.866 11.799 1.00 70.56 346 ILE A CA 1
ATOM 2653 C C . ILE A 1 346 ? -25.003 -7.259 13.224 1.00 70.56 346 ILE A C 1
ATOM 2655 O O . ILE A 1 346 ? -25.509 -6.722 14.209 1.00 70.56 346 ILE A O 1
ATOM 2659 N N . GLY A 1 347 ? -24.091 -8.226 13.336 1.00 52.75 347 GLY A N 1
ATOM 2660 C CA . GLY A 1 347 ? -23.828 -8.920 14.582 1.00 52.75 347 GLY A CA 1
ATOM 2661 C C . GLY A 1 347 ? -24.947 -9.909 14.913 1.00 52.75 347 GLY A C 1
ATOM 2662 O O . GLY A 1 347 ? -26.047 -9.907 14.340 1.00 52.75 347 GLY A O 1
ATOM 2663 N N . HIS A 1 348 ? -24.661 -10.810 15.845 1.00 55.16 348 HIS A N 1
ATOM 2664 C CA . HIS A 1 348 ? -25.693 -11.667 16.403 1.00 55.16 348 HIS A CA 1
ATOM 2665 C C . HIS A 1 348 ? -26.457 -10.936 17.507 1.00 55.16 348 HIS A C 1
ATOM 2667 O O . HIS A 1 348 ? -25.859 -10.449 18.461 1.00 55.16 348 HIS A O 1
ATOM 2673 N N . ASN A 1 349 ? -27.785 -10.936 17.409 1.00 58.81 349 ASN A N 1
ATOM 2674 C CA . ASN A 1 349 ? -28.678 -10.559 18.501 1.00 58.81 349 ASN A CA 1
ATOM 2675 C C . ASN A 1 349 ? -29.376 -11.825 19.019 1.00 58.81 349 ASN A C 1
ATOM 2677 O O . ASN A 1 349 ? -30.194 -12.398 18.298 1.00 58.81 349 ASN A O 1
ATOM 2681 N N . TYR A 1 350 ? -28.997 -12.314 20.202 1.00 49.34 350 TYR A N 1
ATOM 2682 C CA . TYR A 1 350 ? -29.502 -13.565 20.778 1.00 49.34 350 TYR A CA 1
ATOM 2683 C C . TYR A 1 350 ? -30.610 -13.299 21.800 1.00 49.34 350 TYR A C 1
ATOM 2685 O O . TYR A 1 350 ? -30.401 -12.573 22.767 1.00 49.34 350 TYR A O 1
ATOM 2693 N N . VAL A 1 351 ? -31.758 -13.956 21.622 1.00 50.31 351 VAL A N 1
ATOM 2694 C CA . VAL A 1 351 ? -32.850 -14.014 22.605 1.00 50.31 351 VAL A CA 1
ATOM 2695 C C . VAL A 1 351 ? -33.090 -15.488 22.924 1.00 50.31 351 VAL A C 1
ATOM 2697 O O . VAL A 1 351 ? -33.215 -16.308 22.017 1.00 50.31 351 VAL A O 1
ATOM 2700 N N . ASP A 1 352 ? -33.067 -15.846 24.209 1.00 61.38 352 ASP A N 1
ATOM 2701 C CA . ASP A 1 352 ? -33.234 -17.227 24.694 1.00 61.38 352 ASP A CA 1
ATOM 2702 C C . ASP A 1 352 ? -32.302 -18.260 24.019 1.00 61.38 352 ASP A C 1
ATOM 2704 O O . ASP A 1 352 ? -32.685 -19.392 23.723 1.00 61.38 352 ASP A O 1
ATOM 2708 N N . GLY A 1 353 ? -31.049 -17.869 23.754 1.00 53.12 353 GLY A N 1
ATOM 2709 C CA . GLY A 1 353 ? -30.024 -18.750 23.172 1.00 53.12 353 GLY A CA 1
ATOM 2710 C C . GLY A 1 353 ? -30.154 -18.986 21.662 1.00 53.12 353 GLY A C 1
ATOM 2711 O O . GLY A 1 353 ? -29.424 -19.809 21.110 1.00 53.12 353 GLY A O 1
ATOM 2712 N N . THR A 1 354 ? -31.051 -18.264 20.985 1.00 47.34 354 THR A N 1
ATOM 2713 C CA . THR A 1 354 ? -31.224 -18.312 19.526 1.00 47.34 354 THR A CA 1
ATOM 2714 C C . THR A 1 354 ? -31.100 -16.909 18.942 1.00 47.34 354 THR A C 1
ATOM 2716 O O . THR A 1 354 ? -31.692 -15.958 19.449 1.00 47.34 354 THR A O 1
ATOM 2719 N N . CYS A 1 355 ? -30.304 -16.745 17.883 1.00 55.16 355 CYS A N 1
ATOM 2720 C CA . CYS A 1 355 ? -30.166 -15.441 17.244 1.00 55.16 355 CYS A CA 1
ATOM 2721 C C . CYS A 1 355 ? 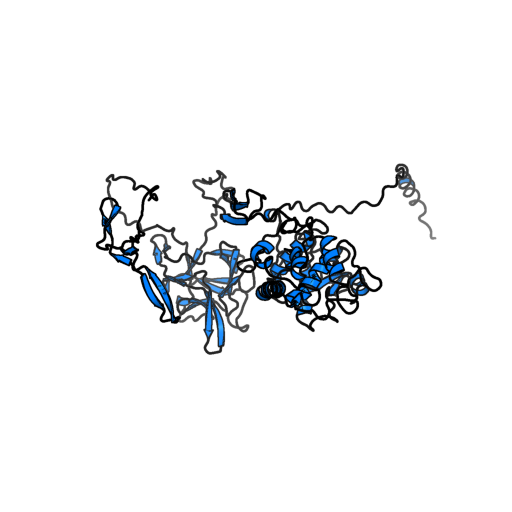-31.461 -15.077 16.513 1.00 55.16 355 CYS A C 1
ATOM 2723 O O . CYS A 1 355 ? -31.864 -15.798 15.604 1.00 55.16 355 CYS A O 1
ATOM 2725 N N . ILE A 1 356 ? -32.088 -13.947 16.846 1.00 67.00 356 ILE A N 1
ATOM 2726 C CA . ILE A 1 356 ? -33.343 -13.524 16.204 1.00 67.00 356 ILE A CA 1
ATOM 2727 C C . ILE A 1 356 ? -33.154 -13.127 14.732 1.00 67.00 356 ILE A C 1
ATOM 2729 O O . ILE A 1 356 ? -34.111 -13.154 13.965 1.00 67.00 356 ILE A O 1
ATOM 2733 N N . ASN A 1 357 ? -31.919 -12.809 14.329 1.00 63.44 357 ASN A N 1
ATOM 2734 C CA . ASN A 1 357 ? -31.591 -12.390 12.965 1.00 63.44 357 ASN A CA 1
ATOM 2735 C C . ASN A 1 357 ? -31.301 -13.577 12.026 1.00 63.44 357 ASN A C 1
ATOM 2737 O O . ASN A 1 357 ? -31.583 -13.488 10.836 1.00 63.44 357 ASN A O 1
ATOM 2741 N N . CYS A 1 358 ? -30.734 -14.686 12.525 1.00 64.44 358 CYS A N 1
ATOM 2742 C CA . CYS A 1 358 ? -30.317 -15.817 11.675 1.00 64.44 358 CYS A CA 1
ATOM 2743 C C . CYS A 1 358 ? -30.764 -17.206 12.153 1.00 64.44 358 CYS A C 1
ATOM 2745 O O . CYS A 1 358 ? -30.510 -18.193 11.469 1.00 64.44 358 CYS A O 1
ATOM 2747 N N . GLY A 1 359 ? -31.418 -17.314 13.311 1.00 58.44 359 GLY A N 1
ATOM 2748 C CA . GLY A 1 359 ? -31.925 -18.577 13.856 1.00 58.44 359 GLY A CA 1
ATOM 2749 C C . GLY A 1 359 ? -30.852 -19.539 14.373 1.00 58.44 359 GLY A C 1
ATOM 2750 O O . GLY A 1 359 ? -31.191 -20.624 14.843 1.00 58.44 359 GLY A O 1
ATOM 2751 N N . ASN A 1 360 ? -29.569 -19.167 14.311 1.00 55.44 360 ASN A N 1
ATOM 2752 C CA . ASN A 1 360 ? -28.490 -20.003 14.826 1.00 55.44 360 ASN A CA 1
ATOM 2753 C C . ASN A 1 360 ? -28.557 -20.080 16.354 1.00 55.44 360 ASN A C 1
ATOM 2755 O O . ASN A 1 360 ? -28.687 -19.060 17.038 1.00 55.44 360 ASN A O 1
ATOM 2759 N N . ALA A 1 361 ? -28.454 -21.306 16.866 1.00 44.41 361 ALA A N 1
ATOM 2760 C CA . ALA A 1 361 ? -28.291 -21.572 18.285 1.00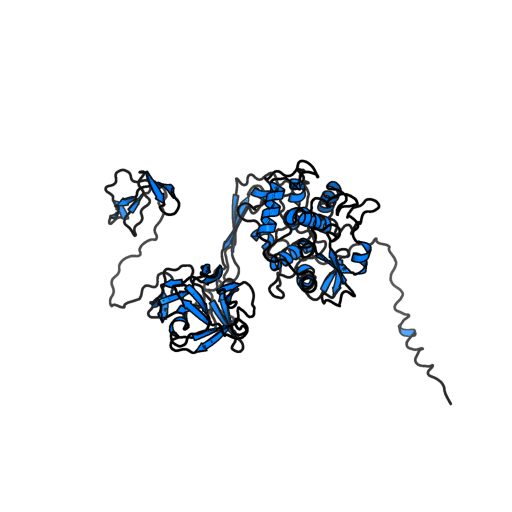 44.41 361 ALA A CA 1
ATOM 2761 C C . ALA A 1 361 ? -26.896 -21.127 18.739 1.00 44.41 361 ALA A C 1
ATOM 2763 O O . ALA A 1 361 ? -25.919 -21.279 18.001 1.00 44.41 361 ALA A O 1
ATOM 2764 N N . ASP A 1 362 ? -26.809 -20.608 19.958 1.00 44.84 362 ASP A N 1
ATOM 2765 C CA . ASP A 1 362 ? -25.537 -20.288 20.595 1.00 44.84 362 ASP A CA 1
ATOM 2766 C C . ASP A 1 362 ? -24.701 -21.571 20.794 1.00 44.84 362 ASP A C 1
ATOM 2768 O O . ASP A 1 362 ? -24.976 -22.401 21.662 1.00 44.84 362 ASP A O 1
ATOM 2772 N N . ILE A 1 363 ? -23.695 -21.768 19.935 1.00 40.44 363 ILE A N 1
ATOM 2773 C CA . ILE A 1 363 ? -22.786 -22.929 19.954 1.00 40.44 363 ILE A CA 1
ATOM 2774 C C . ILE A 1 363 ? -21.660 -22.794 20.986 1.00 40.44 363 ILE A C 1
ATOM 2776 O O . ILE A 1 363 ? -20.925 -23.755 21.215 1.00 40.44 363 ILE A O 1
ATOM 2780 N N . ASN A 1 364 ? -21.537 -21.634 21.630 1.00 40.72 364 ASN A N 1
ATOM 2781 C CA . ASN A 1 364 ? -20.525 -21.350 22.633 1.00 40.72 364 ASN A CA 1
ATOM 2782 C C . ASN A 1 364 ? -21.235 -20.909 23.903 1.00 40.72 364 ASN A C 1
ATOM 2784 O O . ASN A 1 364 ? -21.273 -19.720 24.193 1.00 40.72 364 ASN A O 1
ATOM 2788 N N . GLY A 1 365 ? -21.788 -21.860 24.660 1.00 35.28 365 GLY A N 1
ATOM 2789 C CA . GLY A 1 365 ? -22.423 -21.556 25.940 1.00 35.28 365 GLY A CA 1
ATOM 2790 C C . GLY A 1 365 ? -21.574 -20.591 26.783 1.00 35.28 365 GLY A C 1
ATOM 2791 O O . GLY A 1 365 ? -20.588 -21.007 27.389 1.00 35.28 365 GLY A O 1
ATOM 2792 N N . GLY A 1 366 ? -21.998 -19.320 26.795 1.00 36.12 366 GLY A N 1
ATOM 2793 C CA . GLY A 1 366 ? -21.483 -18.213 27.599 1.00 36.12 366 GLY A CA 1
ATOM 2794 C C . GLY A 1 366 ? -20.276 -17.442 27.042 1.00 36.12 366 GLY A C 1
ATOM 2795 O O . GLY A 1 366 ? -19.155 -17.705 27.465 1.00 36.12 366 GLY A O 1
ATOM 2796 N N . SER A 1 367 ? -20.515 -16.417 26.206 1.00 34.38 367 SER A N 1
ATOM 2797 C CA . SER A 1 367 ? -19.920 -15.062 26.323 1.00 34.38 367 SER A CA 1
ATOM 2798 C C . SER A 1 367 ? -20.224 -14.213 25.076 1.00 34.38 367 SER A C 1
ATOM 2800 O O . SER A 1 367 ? -19.529 -14.312 24.067 1.00 34.38 367 SER A O 1
ATOM 2802 N N . SER A 1 368 ? -21.205 -13.313 25.166 1.00 39.62 368 SER A N 1
ATOM 2803 C CA . SER A 1 368 ? -21.266 -12.096 24.343 1.00 39.62 368 SER A CA 1
ATOM 2804 C C . SER A 1 368 ? -19.943 -11.333 24.469 1.00 39.62 368 SER A C 1
ATOM 2806 O O . SER A 1 368 ? -19.505 -11.092 25.593 1.00 39.62 368 SER A O 1
ATOM 2808 N N . GLU A 1 369 ? -19.281 -10.955 23.375 1.00 48.44 369 GLU A N 1
ATOM 2809 C CA . GLU A 1 369 ? -18.116 -10.066 23.480 1.00 48.44 369 GLU A CA 1
ATOM 2810 C C . GLU A 1 369 ? -18.582 -8.688 23.977 1.00 48.44 369 GLU A C 1
ATOM 2812 O O . GLU A 1 369 ? -19.230 -7.934 23.254 1.00 48.44 369 GLU A O 1
ATOM 2817 N N . VAL A 1 370 ? -18.301 -8.388 25.248 1.00 59.16 370 VAL A N 1
ATOM 2818 C CA . VAL A 1 370 ? -18.605 -7.101 25.885 1.00 59.16 370 VAL A CA 1
ATOM 2819 C C . VAL A 1 370 ? -17.419 -6.160 25.682 1.00 59.16 370 VAL A C 1
ATOM 2821 O O . VAL A 1 370 ? -16.275 -6.522 25.967 1.00 59.16 370 VAL A O 1
ATOM 2824 N N . TYR A 1 371 ? -17.696 -4.946 25.206 1.00 75.62 371 TYR A N 1
ATOM 2825 C CA . TYR A 1 371 ? -16.712 -3.873 25.090 1.00 75.62 371 TYR A CA 1
ATOM 2826 C C . TYR A 1 371 ? -16.883 -2.870 26.230 1.00 75.62 371 TYR A C 1
ATOM 2828 O O . TYR A 1 371 ? -17.999 -2.490 26.581 1.00 75.62 371 TYR A O 1
ATOM 2836 N N . TYR A 1 372 ? -15.765 -2.388 26.759 1.00 85.50 372 TYR A N 1
ATOM 2837 C CA . TYR A 1 372 ? -15.726 -1.420 27.847 1.00 85.50 372 TYR A CA 1
ATOM 2838 C C . TYR A 1 372 ? -15.019 -0.141 27.413 1.00 85.50 372 TYR A C 1
ATOM 2840 O O . TYR A 1 372 ? -14.025 -0.182 26.691 1.00 85.50 372 TYR A O 1
ATOM 2848 N N . ALA A 1 373 ? -15.491 1.000 27.896 1.00 91.25 373 ALA A N 1
ATOM 2849 C CA . ALA A 1 373 ? -14.762 2.254 27.828 1.00 91.25 373 ALA A CA 1
ATOM 2850 C C . ALA A 1 373 ? -13.861 2.421 29.058 1.00 91.25 373 ALA A C 1
ATOM 2852 O O . ALA A 1 373 ? -14.188 1.952 30.152 1.00 91.25 373 ALA A O 1
ATOM 2853 N N . ILE A 1 374 ? -12.751 3.138 28.883 1.00 97.56 374 ILE A N 1
ATOM 2854 C CA . ILE A 1 374 ? -11.872 3.549 29.983 1.00 97.56 374 ILE A CA 1
ATOM 2855 C C . ILE A 1 374 ? -12.394 4.875 30.545 1.00 97.56 374 ILE A C 1
ATOM 2857 O O . ILE A 1 374 ? -12.450 5.884 29.833 1.00 97.56 374 ILE A O 1
ATOM 2861 N N . PHE A 1 375 ? -12.776 4.870 31.820 1.00 97.12 375 PHE A N 1
ATOM 2862 C CA . PHE A 1 375 ? -13.405 5.997 32.502 1.00 97.12 375 PHE A CA 1
ATOM 2863 C C . PHE A 1 375 ? -12.572 6.462 33.692 1.00 97.12 375 PHE A C 1
ATOM 2865 O O . PHE A 1 375 ? -12.151 5.654 34.512 1.00 97.12 375 PHE A O 1
ATOM 2872 N N . ASN A 1 376 ? -12.343 7.771 33.798 1.00 97.56 376 ASN A N 1
ATOM 2873 C CA . ASN A 1 376 ? -11.793 8.380 35.000 1.00 97.56 376 ASN A CA 1
ATOM 2874 C C . ASN A 1 376 ? -12.943 8.915 35.865 1.00 97.56 376 ASN A C 1
ATOM 2876 O O . ASN A 1 376 ? -13.461 10.011 35.626 1.00 97.56 376 ASN A O 1
ATOM 2880 N N . ASP A 1 377 ? -13.335 8.133 36.873 1.00 93.31 377 ASP A N 1
ATOM 2881 C CA . ASP A 1 377 ? -14.480 8.426 37.740 1.00 93.31 377 ASP A CA 1
ATOM 2882 C C . ASP A 1 377 ? -14.315 9.759 38.489 1.00 93.31 377 ASP A C 1
ATOM 2884 O O . ASP A 1 377 ? -15.273 10.518 38.621 1.00 93.31 377 ASP A O 1
ATOM 2888 N N . ALA A 1 378 ? -13.092 10.093 38.917 1.00 93.31 378 ALA A N 1
ATOM 2889 C CA . ALA A 1 378 ? -12.810 11.307 39.685 1.00 93.31 378 ALA A CA 1
ATOM 2890 C C . ALA A 1 378 ? -13.091 12.605 38.909 1.00 93.31 378 ALA A C 1
ATOM 2892 O O . ALA A 1 378 ? -13.470 13.611 39.509 1.00 93.31 378 ALA A O 1
ATOM 2893 N N . ASN A 1 379 ? -12.908 12.589 37.586 1.00 95.00 379 ASN A N 1
ATOM 2894 C CA . ASN A 1 379 ? -13.123 13.753 36.728 1.00 95.00 379 ASN A CA 1
ATOM 2895 C C . ASN A 1 379 ? -14.412 13.665 35.895 1.00 95.00 379 ASN A C 1
ATOM 2897 O O . ASN A 1 379 ? -14.763 14.641 35.233 1.00 95.00 379 ASN A O 1
ATOM 2901 N N . GLY A 1 380 ? -15.124 12.531 35.918 1.00 95.94 380 GLY A N 1
ATOM 2902 C CA . GLY A 1 380 ? -16.329 12.323 35.108 1.00 95.94 380 GLY A CA 1
ATOM 2903 C C . GLY A 1 380 ? -16.028 12.323 33.608 1.00 95.94 380 GLY A C 1
ATOM 2904 O O . GLY A 1 380 ? -16.753 12.940 32.823 1.00 95.94 380 GLY A O 1
ATOM 2905 N N . LYS A 1 381 ? -14.907 11.708 33.211 1.00 97.62 381 LYS A N 1
ATOM 2906 C CA . LYS A 1 381 ? -14.362 11.800 31.848 1.00 97.62 381 LYS A CA 1
ATOM 2907 C C . LYS A 1 381 ? -14.066 10.425 31.266 1.00 97.62 381 LYS A C 1
ATOM 2909 O O . LYS A 1 381 ? -13.377 9.619 31.885 1.00 97.62 381 LYS A O 1
ATOM 2914 N N . VAL A 1 382 ? -14.578 10.171 30.064 1.00 96.88 382 VAL A N 1
ATOM 2915 C CA . VAL A 1 382 ? -14.340 8.943 29.292 1.00 96.88 382 VAL A CA 1
ATOM 2916 C C . VAL A 1 382 ? -13.366 9.214 28.148 1.00 96.88 382 VAL A C 1
ATOM 2918 O O . VAL A 1 382 ? -13.380 10.304 27.574 1.00 96.88 382 VAL A O 1
ATOM 2921 N N . MET A 1 383 ? -12.516 8.238 27.825 1.00 97.62 383 MET A N 1
ATOM 2922 C CA . MET A 1 383 ? -11.591 8.313 26.690 1.00 97.62 383 MET A CA 1
ATOM 2923 C C . MET A 1 383 ? -12.347 8.317 25.355 1.00 97.62 383 MET A C 1
ATOM 2925 O O . MET A 1 383 ? -13.288 7.544 25.164 1.00 97.62 383 MET A O 1
ATOM 2929 N N . THR A 1 384 ? -11.915 9.155 24.412 1.00 94.88 384 THR A N 1
ATOM 2930 C CA . THR A 1 384 ? -12.434 9.175 23.036 1.00 94.88 384 THR A CA 1
ATOM 2931 C C . THR A 1 384 ? -11.374 8.740 22.029 1.00 94.88 384 THR A C 1
ATOM 2933 O O . THR A 1 384 ? -10.190 8.622 22.348 1.00 94.88 384 THR A O 1
ATOM 2936 N N . THR A 1 385 ? -11.797 8.476 20.793 1.00 86.25 385 THR A N 1
ATOM 2937 C CA . THR A 1 385 ? -10.905 8.060 19.702 1.00 86.25 385 THR A CA 1
ATOM 2938 C C . THR A 1 385 ? -10.167 9.220 19.026 1.00 86.25 385 THR A C 1
ATOM 2940 O O . THR A 1 385 ? -9.339 8.997 18.143 1.00 86.25 385 THR A O 1
ATOM 2943 N N . GLU A 1 386 ? -10.452 10.464 19.422 1.00 89.44 386 GLU A N 1
ATOM 2944 C CA . GLU A 1 386 ? -9.809 11.655 18.870 1.00 89.44 386 GLU A CA 1
ATOM 2945 C C . GLU A 1 386 ? -8.345 11.743 19.319 1.00 89.44 386 GLU A C 1
ATOM 2947 O O . GLU A 1 386 ? -8.044 11.605 20.501 1.00 89.44 386 GLU A O 1
ATOM 2952 N N . VAL A 1 387 ? -7.427 11.994 18.383 1.00 87.50 387 VAL A N 1
ATOM 2953 C CA . VAL A 1 387 ? -6.003 12.191 18.684 1.00 87.50 387 VAL A CA 1
ATOM 2954 C C . VAL A 1 387 ? -5.689 13.681 18.621 1.00 87.50 387 VAL A C 1
ATOM 2956 O O . VAL A 1 387 ? -5.927 14.331 17.605 1.00 87.50 387 VAL A O 1
ATOM 2959 N N . SER A 1 388 ? -5.114 14.206 19.697 1.00 83.88 388 SER A N 1
ATOM 2960 C CA . SER A 1 388 ? -4.618 15.577 19.800 1.00 83.88 388 SER A CA 1
ATOM 2961 C C . SER A 1 388 ? -3.092 15.599 19.873 1.00 83.88 388 SER A C 1
ATOM 2963 O O . SER A 1 388 ? -2.473 14.664 20.384 1.00 83.88 388 SER A O 1
ATOM 2965 N N . GLU A 1 389 ? -2.481 16.670 19.370 1.00 86.62 389 GLU A N 1
ATOM 2966 C CA . GLU A 1 389 ? -1.039 16.899 19.466 1.00 86.62 389 GLU A CA 1
ATOM 2967 C C . GLU A 1 389 ? -0.744 18.073 20.404 1.00 86.62 389 GLU A C 1
AT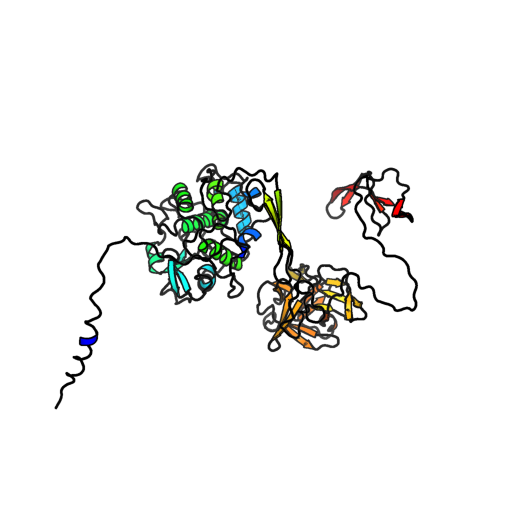OM 2969 O O . GLU A 1 389 ? -1.329 19.151 20.289 1.00 86.62 389 GLU A O 1
ATOM 2974 N N . TYR A 1 390 ? 0.196 17.872 21.325 1.00 78.81 390 TYR A N 1
ATOM 2975 C CA . TYR A 1 390 ? 0.682 18.902 22.236 1.00 78.81 390 TYR A CA 1
ATOM 2976 C C . TYR A 1 390 ? 2.186 19.086 22.065 1.00 78.81 390 TYR A C 1
ATOM 2978 O O . TYR A 1 390 ? 2.962 18.172 22.341 1.00 78.81 390 TYR A O 1
ATOM 2986 N N . THR A 1 391 ? 2.611 20.290 21.688 1.00 79.75 391 THR A N 1
ATOM 2987 C CA . THR A 1 391 ? 4.027 20.675 21.688 1.00 79.75 391 THR A CA 1
ATOM 2988 C C . THR A 1 391 ? 4.377 21.378 22.994 1.00 79.75 391 THR A C 1
ATOM 2990 O O . THR A 1 391 ? 3.814 22.420 23.334 1.00 79.75 391 THR A O 1
ATOM 2993 N N . SER A 1 392 ? 5.322 20.815 23.747 1.00 75.00 392 SER A N 1
ATOM 2994 C CA . SER A 1 392 ? 5.821 21.421 24.978 1.00 75.00 392 SER A CA 1
ATOM 2995 C C . SER A 1 392 ? 6.622 22.699 24.702 1.00 75.00 392 SER A C 1
ATOM 2997 O O . SER A 1 392 ? 7.107 22.945 23.597 1.00 75.00 392 SER A O 1
ATOM 2999 N N . SER A 1 393 ? 6.866 23.490 25.749 1.00 74.06 393 SER A N 1
ATOM 3000 C CA . SER A 1 393 ? 7.767 24.650 25.686 1.00 74.06 393 SER A CA 1
ATOM 3001 C C . SER A 1 393 ? 9.217 24.295 25.324 1.00 74.06 393 SER A C 1
ATOM 3003 O O . SER A 1 393 ? 9.982 25.187 24.966 1.00 74.06 393 SER A O 1
ATOM 3005 N N . SER A 1 394 ? 9.601 23.014 25.395 1.00 71.75 394 SER A N 1
ATOM 3006 C CA . SER A 1 394 ? 10.903 22.508 24.945 1.00 71.75 394 SER A CA 1
ATOM 3007 C C . SER A 1 394 ? 10.908 22.047 23.480 1.00 71.75 394 SER A C 1
ATOM 3009 O O . SER A 1 394 ? 11.915 21.509 23.031 1.00 71.75 394 SER A O 1
ATOM 3011 N N . GLY A 1 395 ? 9.805 22.232 22.742 1.00 73.94 395 GLY A N 1
ATOM 3012 C CA . GLY A 1 395 ? 9.684 21.886 21.322 1.00 73.94 395 GLY A CA 1
ATOM 3013 C C . GLY A 1 395 ? 9.400 20.409 21.034 1.00 73.94 395 GLY A C 1
ATOM 3014 O O . GLY A 1 395 ? 9.488 19.997 19.883 1.00 73.94 395 GLY A O 1
ATOM 3015 N N . VAL A 1 396 ? 9.071 19.609 22.054 1.00 74.44 396 VAL A N 1
ATOM 3016 C CA . VAL A 1 396 ? 8.726 18.187 21.890 1.00 74.44 396 VAL A CA 1
ATOM 3017 C C . VAL A 1 396 ? 7.221 18.069 21.688 1.00 74.44 396 VAL A C 1
ATOM 3019 O O . VAL A 1 396 ? 6.459 18.489 22.559 1.00 74.44 396 VAL A O 1
ATOM 3022 N N . THR A 1 397 ? 6.799 17.511 20.555 1.00 81.00 397 THR A N 1
ATOM 3023 C CA . THR A 1 397 ? 5.391 17.198 20.274 1.00 81.00 397 THR A CA 1
ATOM 3024 C C . THR A 1 397 ? 5.065 15.793 20.757 1.00 81.00 397 THR A C 1
ATOM 3026 O O . THR A 1 397 ? 5.839 14.877 20.498 1.00 81.00 397 THR A O 1
ATOM 3029 N N . LYS A 1 398 ? 3.927 15.642 21.437 1.00 87.62 398 LYS A N 1
ATOM 3030 C CA . LYS A 1 398 ? 3.361 14.352 21.838 1.00 87.62 398 LYS A CA 1
ATOM 3031 C C . LYS A 1 398 ? 1.920 14.193 21.364 1.00 87.62 398 LYS A C 1
ATOM 3033 O O . LYS A 1 398 ? 1.189 15.184 21.314 1.00 87.62 398 LYS A O 1
ATOM 3038 N N . LYS A 1 399 ? 1.513 12.962 21.069 1.00 91.31 399 LYS A N 1
ATOM 3039 C CA . LYS A 1 399 ? 0.140 12.569 20.721 1.00 91.31 399 LYS A CA 1
ATOM 3040 C C . LYS A 1 399 ? -0.605 12.049 21.943 1.00 91.31 399 LYS A C 1
ATOM 3042 O O . LYS A 1 399 ? -0.050 11.311 22.752 1.00 91.31 399 LYS A O 1
ATOM 3047 N N . GLN A 1 400 ? -1.853 12.466 22.102 1.00 94.38 400 GLN A N 1
ATOM 3048 C CA . GLN A 1 400 ? -2.669 12.196 23.285 1.00 94.38 400 GLN A CA 1
ATOM 3049 C C . GLN A 1 400 ? -4.123 11.956 22.871 1.00 94.38 400 GLN A C 1
ATOM 3051 O O . GLN A 1 400 ? -4.572 12.511 21.866 1.00 94.38 400 GLN A O 1
ATOM 3056 N N . LEU A 1 401 ? -4.872 11.167 23.641 1.00 96.50 401 LEU A N 1
ATOM 3057 C CA . LEU A 1 401 ? -6.255 10.815 23.310 1.00 96.50 401 LEU A CA 1
ATOM 3058 C C . LEU A 1 401 ? -7.265 11.751 23.970 1.00 96.50 401 LEU A C 1
ATOM 3060 O O . LEU A 1 401 ? -7.135 12.107 25.140 1.00 96.50 401 LEU A O 1
ATOM 3064 N N . GLY A 1 402 ? -8.287 12.124 23.209 1.00 95.25 402 GLY A N 1
ATOM 3065 C CA . GLY A 1 402 ? -9.385 12.985 23.619 1.00 95.25 402 GLY A CA 1
ATOM 3066 C C . GLY A 1 402 ? -10.149 12.469 24.837 1.00 95.25 402 GLY A C 1
ATOM 3067 O O . GLY A 1 402 ? -10.057 11.302 25.231 1.00 95.25 402 GLY A O 1
ATOM 3068 N N . SER A 1 403 ? -10.944 13.357 25.428 1.00 96.69 403 SER A N 1
ATOM 3069 C CA . SER A 1 403 ? -11.884 12.999 26.483 1.00 96.69 403 SER A CA 1
ATOM 3070 C C . SER A 1 403 ? -13.260 13.612 26.248 1.00 96.69 403 SER A C 1
ATOM 3072 O O . SER A 1 403 ? -13.397 14.650 25.601 1.00 96.69 403 SER A O 1
ATOM 3074 N N . ALA A 1 404 ? -14.288 12.975 26.800 1.00 93.81 404 ALA A N 1
ATOM 3075 C CA . ALA A 1 404 ? -15.651 13.485 26.799 1.00 93.81 404 ALA A CA 1
ATOM 3076 C C . ALA A 1 404 ? -16.265 13.423 28.203 1.00 93.81 404 ALA A C 1
ATOM 3078 O O . ALA A 1 404 ? -15.963 12.494 28.957 1.00 93.81 404 ALA A O 1
ATOM 3079 N N . PRO A 1 405 ? -17.133 14.383 28.583 1.00 95.81 405 PRO A N 1
ATOM 3080 C CA . PRO A 1 405 ? -17.924 14.274 29.804 1.00 95.81 405 PRO A CA 1
ATOM 3081 C C . PRO A 1 405 ? -18.795 13.016 29.777 1.00 95.81 405 PRO A C 1
ATOM 3083 O O . PRO A 1 405 ? -19.470 12.750 28.779 1.00 95.81 405 PRO A O 1
ATOM 3086 N N . ALA A 1 406 ? -18.807 12.267 30.872 1.00 93.19 406 ALA A N 1
ATOM 3087 C CA . ALA A 1 406 ? -19.678 11.115 31.046 1.00 93.19 406 ALA A CA 1
ATOM 3088 C C . ALA A 1 406 ? -20.082 10.952 32.516 1.00 93.19 406 ALA A C 1
ATOM 3090 O O . ALA A 1 406 ? -19.350 11.341 33.427 1.00 93.19 406 ALA A O 1
ATOM 3091 N N . SER A 1 407 ? -21.248 10.359 32.745 1.00 91.75 407 SER A N 1
ATOM 3092 C CA . SER A 1 407 ? -21.757 10.015 34.075 1.00 91.75 407 SER A CA 1
ATOM 3093 C C . SER A 1 407 ? -22.253 8.578 34.099 1.00 91.75 407 SER A C 1
ATOM 3095 O O . SER A 1 407 ? -22.591 8.025 33.057 1.00 91.75 407 SER A O 1
ATOM 3097 N N . LEU A 1 408 ? -22.325 7.973 35.281 1.00 89.00 408 LEU A N 1
ATOM 3098 C CA . LEU A 1 408 ? -22.903 6.641 35.438 1.00 89.00 408 LEU A CA 1
ATOM 3099 C C . LEU A 1 408 ? -24.420 6.741 35.630 1.00 89.00 408 LEU A C 1
ATOM 3101 O O . LEU A 1 408 ? -24.892 7.575 36.405 1.00 89.00 408 LEU A O 1
ATOM 3105 N N . ASN A 1 409 ? -25.175 5.889 34.939 1.00 84.88 409 ASN A N 1
ATOM 3106 C CA . ASN A 1 409 ? -26.599 5.695 35.201 1.00 84.88 409 ASN A CA 1
ATOM 3107 C C . ASN A 1 409 ? -26.819 4.793 36.434 1.00 84.88 409 ASN A C 1
ATOM 3109 O O . ASN A 1 409 ? -25.872 4.330 37.074 1.00 84.88 409 ASN A O 1
ATOM 3113 N N . SER A 1 410 ? -28.081 4.502 36.758 1.00 81.88 410 SER A N 1
ATOM 3114 C CA . SER A 1 410 ? -28.460 3.610 37.866 1.00 81.88 410 SER A CA 1
ATOM 3115 C C . SER A 1 410 ? -27.965 2.164 37.717 1.00 81.88 410 SER A C 1
ATOM 3117 O O . SER A 1 410 ? -27.947 1.429 38.700 1.00 81.88 410 SER A O 1
ATOM 3119 N N . GLU A 1 411 ? -27.553 1.758 36.516 1.00 81.44 411 GLU A N 1
ATOM 3120 C CA . GLU A 1 411 ? -26.989 0.438 36.208 1.00 81.44 411 GLU A CA 1
ATOM 3121 C C . GLU A 1 411 ? -25.451 0.441 36.176 1.00 81.44 411 GLU A C 1
ATOM 3123 O O . GLU A 1 411 ? -24.840 -0.559 35.810 1.00 81.44 411 GLU A O 1
ATOM 3128 N N . ASN A 1 412 ? -24.802 1.548 36.558 1.00 81.88 412 ASN A N 1
ATOM 3129 C CA . ASN A 1 412 ? -23.354 1.758 36.446 1.00 81.88 412 ASN A CA 1
ATOM 3130 C C . ASN A 1 412 ? -22.799 1.715 35.006 1.00 81.88 412 ASN A C 1
ATOM 3132 O O . ASN A 1 412 ? -21.605 1.465 34.817 1.00 81.88 412 ASN A O 1
ATOM 3136 N N . LYS A 1 413 ? -23.630 2.000 33.997 1.00 84.38 413 LYS A N 1
ATOM 3137 C CA . LYS A 1 413 ? -23.207 2.207 32.603 1.00 84.38 413 LYS A CA 1
ATOM 3138 C C . LYS A 1 413 ? -22.969 3.689 32.325 1.00 84.38 413 LYS A C 1
ATOM 3140 O O . LYS A 1 413 ? -23.628 4.551 32.907 1.00 84.38 413 LYS A O 1
ATOM 3145 N N . LEU A 1 414 ? -22.041 3.992 31.425 1.00 85.06 414 LEU A N 1
ATOM 3146 C CA . LEU A 1 414 ? -21.719 5.357 31.023 1.00 85.06 414 LEU A CA 1
ATOM 3147 C C . LEU A 1 414 ? -22.809 5.954 30.141 1.00 85.06 414 LEU A C 1
ATOM 3149 O O . LEU A 1 414 ? -23.162 5.403 29.103 1.00 85.06 414 LEU A O 1
ATOM 3153 N N . GLN A 1 415 ? -23.258 7.142 30.514 1.00 86.94 415 GLN A N 1
ATOM 3154 C CA . GLN A 1 415 ? -24.052 8.040 29.693 1.00 86.94 415 GLN A CA 1
ATOM 3155 C C . GLN A 1 415 ? -23.169 9.203 29.242 1.00 86.94 415 GLN A C 1
ATOM 3157 O O . GLN A 1 415 ? -22.550 9.886 30.061 1.00 86.94 415 GLN A O 1
ATOM 3162 N N . THR A 1 416 ? -23.110 9.435 27.934 1.00 85.06 416 THR A N 1
ATOM 3163 C CA . THR A 1 416 ? -22.375 10.547 27.326 1.00 85.06 416 THR A CA 1
ATOM 3164 C C . THR A 1 416 ? -23.021 10.942 26.002 1.00 85.06 416 THR A C 1
ATOM 3166 O O . THR A 1 416 ? -23.670 10.126 25.354 1.00 85.06 416 THR A O 1
ATOM 3169 N N . SER A 1 417 ? -22.854 12.201 25.597 1.00 82.88 417 SER A N 1
ATOM 3170 C CA . SER A 1 417 ? -23.254 12.679 24.269 1.00 82.88 417 SER A CA 1
ATOM 3171 C C . SER A 1 417 ? -22.182 12.442 23.201 1.00 82.88 417 SER A C 1
ATOM 3173 O O . SER A 1 417 ? -22.425 12.718 22.026 1.00 82.88 417 SER A O 1
ATOM 3175 N N . ALA A 1 418 ? -20.991 11.973 23.585 1.00 75.38 418 ALA A N 1
ATOM 3176 C CA . ALA A 1 418 ? -19.910 11.717 22.647 1.00 75.38 418 ALA A CA 1
ATOM 3177 C C . ALA A 1 418 ? -20.193 10.476 21.796 1.00 75.38 418 ALA A C 1
ATOM 3179 O O . ALA A 1 418 ? -20.408 9.383 22.313 1.00 75.38 418 ALA A O 1
ATOM 3180 N N . THR A 1 419 ? -20.132 10.636 20.476 1.00 79.88 419 THR A N 1
ATOM 3181 C CA . THR A 1 419 ? -20.312 9.544 19.507 1.00 79.88 419 THR A CA 1
ATOM 3182 C C . THR A 1 419 ? -19.012 8.798 19.205 1.00 79.88 419 THR A C 1
ATOM 3184 O O . THR A 1 419 ? -19.013 7.845 18.435 1.00 79.88 419 THR A O 1
ATOM 3187 N N . ASN A 1 420 ? -17.891 9.249 19.770 1.00 82.06 420 ASN A N 1
ATOM 3188 C CA . ASN A 1 420 ? -16.544 8.758 19.493 1.00 82.06 420 ASN A CA 1
ATOM 3189 C C . ASN A 1 420 ? -15.846 8.205 20.748 1.00 82.06 420 ASN A C 1
ATOM 3191 O O . ASN A 1 420 ? -14.627 8.312 20.868 1.00 82.06 420 ASN A O 1
ATOM 3195 N N . VAL A 1 421 ? -16.597 7.642 21.699 1.00 82.44 421 VAL A N 1
ATOM 3196 C CA . VAL A 1 421 ? -16.023 6.960 22.873 1.00 82.44 421 VAL A CA 1
ATOM 3197 C C . VAL A 1 421 ? -15.115 5.816 22.418 1.00 82.44 421 VAL A C 1
ATOM 3199 O O . VAL A 1 421 ? -15.496 5.021 21.561 1.00 82.44 421 VAL A O 1
ATOM 3202 N N . ALA A 1 422 ? -13.918 5.723 22.995 1.00 84.88 422 ALA A N 1
ATOM 3203 C CA . ALA A 1 422 ? -13.025 4.602 22.748 1.00 84.88 422 ALA A CA 1
ATOM 3204 C C . ALA A 1 422 ? -13.526 3.371 23.518 1.00 84.88 422 ALA A C 1
ATOM 3206 O O . ALA A 1 422 ? -13.573 3.373 24.750 1.00 84.88 422 ALA A O 1
ATOM 3207 N N . LEU A 1 423 ? -13.916 2.336 22.776 1.00 86.00 423 LEU A N 1
ATOM 3208 C CA . LEU A 1 423 ? -14.409 1.065 23.301 1.00 86.00 423 LEU A CA 1
ATOM 3209 C C . LEU A 1 423 ? -13.342 -0.010 23.146 1.00 86.00 423 LEU A C 1
ATOM 3211 O O . LEU A 1 423 ? -12.629 -0.029 22.147 1.00 86.00 423 LEU A O 1
ATOM 3215 N N . PHE A 1 424 ? -13.254 -0.919 24.114 1.00 87.44 424 PHE A N 1
ATOM 3216 C CA . PHE A 1 424 ? -12.216 -1.936 24.157 1.00 87.44 424 PHE A CA 1
ATOM 3217 C C . PHE A 1 424 ? -12.763 -3.294 24.572 1.00 87.44 424 PHE A C 1
ATOM 3219 O O . PHE A 1 424 ? -13.378 -3.440 25.626 1.00 87.44 424 PHE A O 1
ATOM 3226 N N . LYS A 1 425 ? -12.437 -4.312 23.783 1.00 83.88 425 LYS A N 1
ATOM 3227 C CA . LYS A 1 425 ? -12.303 -5.670 24.276 1.00 83.88 425 LYS A CA 1
ATOM 3228 C C . LYS A 1 425 ? -11.050 -5.705 25.147 1.00 83.88 425 LYS A C 1
ATOM 3230 O O . LYS A 1 425 ? -9.965 -5.318 24.704 1.00 83.88 425 LYS A O 1
ATOM 3235 N N . ILE A 1 426 ? -11.213 -6.136 26.392 1.00 85.31 426 ILE A N 1
ATOM 3236 C CA . ILE A 1 426 ? -10.122 -6.240 27.360 1.00 85.31 426 ILE A CA 1
ATOM 3237 C C . ILE A 1 426 ? -9.703 -7.704 27.421 1.00 85.31 426 ILE A C 1
ATOM 3239 O O . ILE A 1 426 ? -10.452 -8.555 27.894 1.00 85.31 426 ILE A O 1
ATOM 3243 N N . GLU A 1 427 ? -8.509 -8.006 26.921 1.00 82.56 427 GLU A N 1
ATOM 3244 C CA . GLU A 1 427 ? -7.959 -9.360 26.935 1.00 82.56 427 GLU A CA 1
ATOM 3245 C C . GLU A 1 427 ? -6.783 -9.428 27.904 1.00 82.56 427 GLU A C 1
ATOM 3247 O O . GLU A 1 427 ? -5.755 -8.795 27.672 1.00 82.56 427 GLU A O 1
ATOM 3252 N N . THR A 1 428 ? -6.904 -10.224 28.968 1.00 78.62 428 THR A N 1
ATOM 3253 C CA . THR A 1 428 ? -5.808 -10.465 29.915 1.00 78.62 428 THR A CA 1
ATOM 3254 C C . THR A 1 428 ? -5.300 -11.897 29.791 1.00 78.62 428 THR A C 1
ATOM 3256 O O . THR A 1 428 ? -6.043 -12.859 29.987 1.00 78.62 428 THR A O 1
ATOM 3259 N N . LYS A 1 429 ? -4.004 -12.058 29.515 1.00 69.94 429 LYS A N 1
ATOM 3260 C CA . LYS A 1 429 ? -3.320 -13.352 29.458 1.00 69.94 429 LYS A CA 1
ATOM 3261 C C . LYS A 1 429 ? -2.040 -13.288 30.278 1.00 69.94 429 LYS A C 1
ATOM 3263 O O . LYS A 1 429 ? -1.190 -12.437 30.052 1.00 69.94 429 LYS A O 1
ATOM 3268 N N . ASN A 1 430 ? -1.888 -14.215 31.225 1.00 77.81 430 ASN A N 1
ATOM 3269 C CA . ASN A 1 430 ? -0.717 -14.295 32.108 1.00 77.81 430 ASN A CA 1
ATOM 3270 C C . ASN A 1 430 ? -0.398 -12.972 32.842 1.00 77.81 430 ASN A C 1
ATOM 3272 O O . ASN A 1 430 ? 0.766 -12.628 33.016 1.00 77.81 430 ASN A O 1
ATOM 3276 N N . GLY A 1 431 ? -1.428 -12.220 33.250 1.00 75.81 431 GLY A N 1
ATOM 3277 C CA . GLY A 1 431 ? -1.275 -10.934 33.946 1.00 75.81 431 GLY A CA 1
ATOM 3278 C C . GLY A 1 431 ? -0.959 -9.736 33.043 1.00 75.81 431 GLY A C 1
ATOM 3279 O O . GLY A 1 431 ? -0.906 -8.614 33.538 1.00 75.81 431 GLY A O 1
ATOM 3280 N N . VAL A 1 432 ? -0.800 -9.949 31.735 1.00 81.69 432 VAL A N 1
ATOM 3281 C CA . VAL A 1 432 ? -0.645 -8.888 30.734 1.00 81.69 432 VAL A CA 1
ATOM 3282 C C . VAL A 1 432 ? -1.985 -8.651 30.050 1.00 81.69 432 VAL A C 1
ATOM 3284 O O . VAL A 1 432 ? -2.642 -9.596 29.621 1.00 81.69 432 VAL A O 1
ATOM 3287 N N . THR A 1 433 ? -2.389 -7.392 29.966 1.00 87.25 433 THR A N 1
ATOM 3288 C CA . THR A 1 433 ? -3.674 -6.933 29.442 1.00 87.25 433 THR A CA 1
ATOM 3289 C C . THR A 1 433 ? -3.478 -6.150 28.153 1.00 87.25 433 THR A C 1
ATOM 3291 O O . THR A 1 433 ? -2.601 -5.293 28.057 1.00 87.25 433 THR A O 1
ATOM 3294 N N . SER A 1 434 ? -4.319 -6.426 27.164 1.00 86.31 434 SER A N 1
ATOM 3295 C CA . SER A 1 434 ? -4.445 -5.655 25.932 1.00 86.31 434 SER A CA 1
ATOM 3296 C C . SER A 1 434 ? -5.828 -5.023 25.846 1.00 86.31 434 SER A C 1
ATOM 3298 O O . SER A 1 434 ? -6.834 -5.681 26.109 1.00 86.31 434 SER A O 1
ATOM 3300 N N . PHE A 1 435 ? -5.868 -3.767 25.411 1.00 93.75 435 PHE A N 1
ATOM 3301 C CA . PHE A 1 435 ? -7.097 -3.045 25.095 1.00 93.75 435 PHE A CA 1
ATOM 3302 C C . PHE A 1 435 ? -7.250 -2.980 23.579 1.00 93.75 435 PHE A C 1
ATOM 3304 O O . PHE A 1 435 ? -6.439 -2.338 22.908 1.00 93.75 435 PHE A O 1
ATOM 3311 N N . ILE A 1 436 ? -8.253 -3.675 23.047 1.00 79.44 436 ILE A N 1
ATOM 3312 C CA . ILE A 1 436 ? -8.436 -3.883 21.609 1.00 79.44 436 ILE A CA 1
ATOM 3313 C C . ILE A 1 436 ? -9.761 -3.253 21.186 1.00 79.44 436 ILE A C 1
ATOM 3315 O O . ILE A 1 436 ? -10.811 -3.637 21.689 1.00 79.44 436 ILE A O 1
ATOM 3319 N N . THR A 1 437 ? -9.732 -2.282 20.283 1.00 76.31 437 THR A N 1
ATOM 3320 C CA . THR A 1 437 ? -10.939 -1.628 19.774 1.00 76.31 437 THR A CA 1
ATOM 3321 C C . THR A 1 437 ? -11.775 -2.580 18.909 1.00 76.31 437 THR A C 1
ATOM 3323 O O . THR A 1 437 ? -11.250 -3.603 18.457 1.00 76.31 437 THR A O 1
ATOM 3326 N N . PRO A 1 438 ? -13.066 -2.289 18.654 1.00 68.38 438 PRO A N 1
ATOM 3327 C CA . PRO A 1 438 ? -13.900 -3.114 17.777 1.00 68.38 438 PRO A CA 1
ATOM 3328 C C . PRO A 1 438 ? -13.283 -3.357 16.394 1.00 68.38 438 PRO A C 1
ATOM 3330 O O . PRO A 1 438 ? -13.369 -4.459 15.865 1.00 68.38 438 PRO A O 1
ATOM 3333 N N . GLU A 1 439 ? -12.586 -2.366 15.837 1.00 58.16 439 GLU A N 1
ATOM 3334 C CA . GLU A 1 439 ? -11.872 -2.469 14.561 1.00 58.16 439 GLU A CA 1
ATOM 3335 C C . GLU A 1 439 ? -10.493 -3.159 14.656 1.00 58.16 439 GLU A C 1
ATOM 3337 O O . GLU A 1 439 ? -9.726 -3.161 13.692 1.00 58.16 439 GLU A O 1
ATOM 3342 N N . GLY A 1 440 ? -10.148 -3.727 15.816 1.00 58.62 440 GLY A N 1
ATOM 3343 C CA . GLY A 1 440 ? -8.931 -4.513 16.034 1.00 58.62 440 GLY A CA 1
ATOM 3344 C C . GLY A 1 440 ? -7.668 -3.701 16.332 1.00 58.62 440 GLY A C 1
ATOM 3345 O O . GLY A 1 440 ? -6.581 -4.279 16.416 1.00 58.62 440 GLY A O 1
ATOM 3346 N N . LYS A 1 441 ? -7.774 -2.379 16.516 1.00 71.38 441 LYS A N 1
ATOM 3347 C CA . LYS A 1 441 ? -6.631 -1.548 16.918 1.00 71.38 441 LYS A CA 1
ATOM 3348 C C . LYS A 1 441 ? -6.337 -1.724 18.396 1.00 71.38 441 LYS A C 1
ATOM 3350 O O . LYS A 1 441 ? -7.220 -1.999 19.194 1.00 71.38 441 LYS A O 1
ATOM 3355 N N . ARG A 1 442 ? -5.087 -1.532 18.784 1.00 90.06 442 ARG A N 1
ATOM 3356 C CA . ARG A 1 442 ? -4.623 -1.654 20.164 1.00 90.06 442 ARG A CA 1
ATOM 3357 C C . ARG A 1 442 ? -4.306 -0.282 20.727 1.00 90.06 442 ARG A C 1
ATOM 3359 O O . ARG A 1 442 ? -3.676 0.523 20.039 1.00 90.06 442 ARG A O 1
ATOM 3366 N N . LEU A 1 443 ? -4.716 -0.029 21.969 1.00 96.19 443 LEU A N 1
ATOM 3367 C CA . LEU A 1 443 ? -4.218 1.119 22.728 1.00 96.19 443 LEU A CA 1
ATOM 3368 C C . LEU A 1 443 ? -2.697 0.983 22.871 1.00 96.19 443 LEU A C 1
ATOM 3370 O O . LEU A 1 443 ? -2.213 -0.082 23.249 1.00 96.19 443 LEU A O 1
ATOM 3374 N N . SER A 1 444 ? -1.956 2.042 22.559 1.00 94.19 444 SER A N 1
ATOM 3375 C CA . SER A 1 444 ? -0.494 2.058 22.575 1.00 94.19 444 SER A CA 1
ATOM 3376 C C . SER A 1 444 ? 0.018 3.262 23.352 1.00 94.19 444 SER A C 1
ATOM 3378 O O . SER A 1 444 ? -0.405 4.380 23.063 1.00 94.19 444 SER A O 1
ATOM 3380 N N . CYS A 1 445 ? 0.957 3.051 24.277 1.00 90.50 445 CYS A N 1
ATOM 3381 C CA . CYS A 1 445 ? 1.785 4.112 24.853 1.00 90.50 445 CYS A CA 1
ATOM 3382 C C . CYS A 1 445 ? 3.273 3.795 24.656 1.00 90.50 445 CYS A C 1
ATOM 3384 O O . CYS A 1 445 ? 3.764 2.795 25.174 1.00 90.50 445 CYS A O 1
ATOM 3386 N N . ASP A 1 446 ? 4.008 4.660 23.953 1.00 81.38 446 ASP A N 1
ATOM 3387 C CA . ASP A 1 446 ? 5.456 4.489 23.716 1.00 81.38 446 ASP A CA 1
ATOM 3388 C C . ASP A 1 446 ? 6.351 5.157 24.780 1.00 81.38 446 ASP A C 1
ATOM 3390 O O . ASP A 1 446 ? 7.568 5.289 24.627 1.00 81.38 446 ASP A O 1
ATOM 3394 N N . GLY A 1 447 ? 5.727 5.592 25.875 1.00 72.38 447 GLY A N 1
ATOM 3395 C CA . GLY A 1 447 ? 6.328 6.399 26.930 1.00 72.38 447 GLY A CA 1
ATOM 3396 C C . GLY A 1 447 ? 6.219 7.906 26.715 1.00 72.38 447 GLY A C 1
ATOM 3397 O O . GLY A 1 447 ? 6.547 8.656 27.631 1.00 72.38 447 GLY A O 1
ATOM 3398 N N . THR A 1 448 ? 5.766 8.356 25.543 1.00 80.31 448 THR A N 1
ATOM 3399 C CA . THR A 1 448 ? 5.498 9.770 25.241 1.00 80.31 448 THR A CA 1
ATOM 3400 C C . THR A 1 448 ? 4.118 9.952 24.615 1.00 80.31 448 THR A C 1
ATOM 3402 O O . THR A 1 448 ? 3.330 10.771 25.095 1.00 80.31 448 THR A O 1
ATOM 3405 N N . ASP A 1 449 ? 3.824 9.173 23.579 1.00 90.50 449 ASP A N 1
ATOM 3406 C CA . ASP A 1 449 ? 2.600 9.223 22.795 1.00 90.50 449 ASP A CA 1
ATOM 3407 C C . ASP A 1 449 ? 1.604 8.175 23.278 1.00 90.50 449 ASP A C 1
ATOM 3409 O O . ASP A 1 449 ? 1.961 7.014 23.455 1.00 90.50 449 ASP A O 1
ATOM 3413 N N . LEU A 1 450 ? 0.337 8.570 23.419 1.00 95.12 450 LEU A N 1
ATOM 3414 C CA . LEU A 1 450 ? -0.801 7.676 23.607 1.00 95.12 450 LEU A CA 1
ATOM 3415 C C . LEU A 1 450 ? -1.657 7.687 22.334 1.00 95.12 450 LEU A C 1
ATOM 3417 O O . LEU A 1 450 ? -2.222 8.719 21.969 1.00 95.12 450 LEU A O 1
ATOM 3421 N N . THR A 1 451 ? -1.732 6.552 21.637 1.00 93.75 451 THR A N 1
ATOM 3422 C CA . THR A 1 451 ? -2.394 6.425 20.325 1.00 93.75 451 THR A CA 1
ATOM 3423 C C . THR A 1 451 ? -3.017 5.037 20.128 1.00 93.75 451 THR A C 1
ATOM 3425 O O . THR A 1 451 ? -3.002 4.201 21.032 1.00 93.75 451 THR A O 1
ATOM 3428 N N . PHE A 1 452 ? -3.564 4.781 18.934 1.00 87.94 452 PHE A N 1
ATOM 3429 C CA . PHE A 1 452 ? -3.997 3.454 18.496 1.00 87.94 452 PHE A CA 1
ATOM 3430 C C . PHE A 1 452 ? -3.105 2.931 17.373 1.00 87.94 452 PHE A C 1
ATOM 3432 O O . PHE A 1 452 ? -2.832 3.652 16.411 1.00 87.94 452 PHE A O 1
ATOM 3439 N N . VAL A 1 453 ? -2.711 1.663 17.457 1.00 65.38 453 VAL A N 1
ATOM 3440 C CA . VAL A 1 453 ? -1.890 0.978 16.444 1.00 65.38 453 VAL A CA 1
ATOM 3441 C C . VAL A 1 453 ? -2.551 -0.325 16.002 1.00 65.38 453 VAL A C 1
ATOM 3443 O O . VAL A 1 453 ? -3.359 -0.894 16.726 1.00 65.38 453 VAL A O 1
ATOM 3446 N N . ASN A 1 454 ? -2.219 -0.827 14.813 1.00 68.50 454 ASN A N 1
ATOM 3447 C CA . ASN A 1 454 ? -2.892 -2.004 14.242 1.00 68.50 454 ASN A CA 1
ATOM 3448 C C . ASN A 1 454 ? -2.279 -3.351 14.681 1.00 68.50 454 ASN A C 1
ATOM 3450 O O . ASN A 1 454 ? -2.767 -4.403 14.280 1.00 68.50 454 ASN A O 1
ATOM 3454 N N . TYR A 1 455 ? -1.189 -3.345 15.453 1.00 60.84 455 TYR A N 1
ATOM 3455 C CA . TYR A 1 455 ? -0.422 -4.549 15.784 1.00 60.84 455 TYR A CA 1
ATOM 3456 C C . TYR A 1 455 ? 0.093 -4.517 17.224 1.00 60.84 455 TYR A C 1
ATOM 3458 O O . TYR A 1 455 ? 0.297 -3.454 17.804 1.00 60.84 455 TYR A O 1
ATOM 3466 N N . ALA A 1 456 ? 0.277 -5.700 17.813 1.00 66.62 456 ALA A N 1
ATOM 3467 C CA . ALA A 1 456 ? 0.819 -5.826 19.160 1.00 66.62 456 ALA A CA 1
ATOM 3468 C C . ALA A 1 456 ? 2.314 -5.474 19.177 1.00 66.62 456 ALA A C 1
ATOM 3470 O O . ALA A 1 456 ? 3.078 -5.921 18.322 1.00 66.62 456 ALA A O 1
ATOM 3471 N N . THR A 1 457 ? 2.715 -4.680 20.162 1.00 78.50 457 THR A N 1
ATOM 3472 C CA . THR A 1 457 ? 4.101 -4.325 20.494 1.00 78.50 457 THR A CA 1
ATOM 3473 C C . THR A 1 457 ? 4.249 -4.234 22.015 1.00 78.50 457 THR A C 1
ATOM 3475 O O . THR A 1 457 ? 3.240 -4.214 22.728 1.00 78.50 457 THR A O 1
ATOM 3478 N N . ASP A 1 458 ? 5.477 -4.059 22.510 1.00 83.88 458 ASP A N 1
ATOM 3479 C CA . ASP A 1 458 ? 5.755 -3.798 23.934 1.00 83.88 458 ASP A CA 1
ATOM 3480 C C . ASP A 1 458 ? 5.018 -2.552 24.478 1.00 83.88 458 ASP A C 1
ATOM 3482 O O . ASP A 1 458 ? 4.812 -2.420 25.684 1.00 83.88 458 ASP A O 1
ATOM 3486 N N . TYR A 1 459 ? 4.584 -1.650 23.590 1.00 88.31 459 TYR A N 1
ATOM 3487 C CA . TYR A 1 459 ? 3.832 -0.429 23.897 1.00 88.31 459 TYR A CA 1
ATOM 3488 C C . TYR A 1 459 ? 2.318 -0.641 24.011 1.00 88.31 459 TYR A C 1
ATOM 3490 O O . TYR A 1 459 ? 1.597 0.266 24.422 1.00 88.31 459 TYR A O 1
ATOM 3498 N N . THR A 1 460 ? 1.820 -1.822 23.634 1.00 89.56 460 THR A N 1
ATOM 3499 C CA . THR A 1 460 ? 0.380 -2.162 23.621 1.00 89.56 460 THR A CA 1
ATOM 3500 C C . THR A 1 460 ? -0.040 -3.116 24.736 1.00 89.56 460 THR A C 1
ATOM 3502 O O . THR A 1 460 ? -1.172 -3.606 24.767 1.00 89.56 460 THR A O 1
ATOM 3505 N N . GLU A 1 461 ? 0.893 -3.422 25.630 1.00 89.94 461 GLU A N 1
ATOM 3506 C CA . GLU A 1 461 ? 0.748 -4.416 26.680 1.00 89.94 461 GLU A CA 1
ATOM 3507 C C . GLU A 1 461 ? 0.812 -3.735 28.045 1.00 89.94 461 GLU A C 1
ATOM 3509 O O . GLU A 1 461 ? 1.752 -2.996 28.347 1.00 89.94 461 GLU A O 1
ATOM 3514 N N . PHE A 1 462 ? -0.198 -3.987 28.876 1.00 96.69 462 PHE A N 1
ATOM 3515 C CA . PHE A 1 462 ? -0.401 -3.298 30.145 1.00 96.69 462 PHE A CA 1
ATOM 3516 C C . PHE A 1 462 ? -0.522 -4.275 31.312 1.00 96.69 462 PHE A C 1
ATOM 3518 O O . PHE A 1 462 ? -0.938 -5.418 31.152 1.00 96.69 462 PHE A O 1
ATOM 3525 N N . VAL A 1 463 ? -0.201 -3.814 32.512 1.00 93.62 463 VAL A N 1
ATOM 3526 C CA . VAL A 1 463 ? -0.527 -4.477 33.773 1.00 93.62 463 VAL A CA 1
ATOM 3527 C C . VAL A 1 463 ? -1.596 -3.641 34.464 1.00 93.62 463 VAL A C 1
ATOM 3529 O O . VAL A 1 463 ? -1.466 -2.421 34.566 1.00 93.62 463 VAL A O 1
ATOM 3532 N N . LEU A 1 464 ? -2.661 -4.308 34.908 1.00 93.75 464 LEU A N 1
ATOM 3533 C CA . LEU A 1 464 ? -3.701 -3.697 35.727 1.00 93.75 464 LEU A CA 1
ATOM 3534 C C . LEU A 1 464 ? -3.339 -3.879 37.195 1.00 93.75 464 LEU A C 1
ATOM 3536 O O . LEU A 1 464 ? -3.221 -5.009 37.668 1.00 93.75 464 LEU A O 1
ATOM 3540 N N . GLU A 1 465 ? -3.167 -2.771 37.902 1.00 93.00 465 GLU A N 1
ATOM 3541 C CA . GLU A 1 465 ? -2.865 -2.761 39.330 1.00 93.00 465 GLU A CA 1
ATOM 3542 C C . GLU A 1 465 ? -4.084 -2.224 40.074 1.00 93.00 465 GLU A C 1
ATOM 3544 O O . GLU A 1 465 ? -4.571 -1.138 39.764 1.00 93.00 465 GLU A O 1
ATOM 3549 N N . GLU A 1 466 ? -4.621 -3.002 41.013 1.00 90.69 466 GLU A N 1
ATOM 3550 C CA . GLU A 1 466 ? -5.816 -2.610 41.766 1.00 90.69 466 GLU A CA 1
ATOM 3551 C C . GLU A 1 466 ? -5.584 -1.304 42.539 1.00 90.69 466 GLU A C 1
ATOM 3553 O O . GLU A 1 466 ? -4.577 -1.134 43.230 1.00 90.69 466 GLU A O 1
ATOM 3558 N N . ALA A 1 467 ? -6.550 -0.393 42.441 1.00 87.88 467 ALA A N 1
ATOM 3559 C CA . ALA A 1 467 ? -6.581 0.880 43.146 1.00 87.88 467 ALA A CA 1
ATOM 3560 C C . ALA A 1 467 ? -7.984 1.128 43.723 1.00 87.88 467 ALA A C 1
ATOM 3562 O O . ALA A 1 467 ? -8.969 0.514 43.309 1.00 87.88 467 ALA A O 1
ATOM 3563 N N . ASP A 1 468 ? -8.101 2.046 44.682 1.00 86.25 468 ASP A N 1
ATOM 3564 C CA . ASP A 1 468 ? -9.416 2.415 45.212 1.00 86.25 468 ASP A CA 1
ATOM 3565 C C . ASP A 1 468 ? -10.268 3.059 44.106 1.00 86.25 468 ASP A C 1
ATOM 3567 O O . ASP A 1 468 ? -9.880 4.071 43.522 1.00 86.25 468 ASP A O 1
ATOM 3571 N N . GLY A 1 469 ? -11.405 2.439 43.786 1.00 78.94 469 GLY A N 1
ATOM 3572 C CA . GLY A 1 469 ? -12.306 2.879 42.718 1.00 78.94 469 GLY A CA 1
ATOM 3573 C C . GLY A 1 469 ? -11.942 2.435 41.293 1.00 78.94 469 GLY A C 1
ATOM 3574 O O . GLY A 1 469 ? -12.664 2.805 40.369 1.00 78.94 469 GLY A O 1
ATOM 3575 N N . GLY A 1 470 ? -10.888 1.636 41.081 1.00 92.25 470 GLY A N 1
ATOM 3576 C CA . GLY A 1 470 ? -10.532 1.154 39.742 1.00 92.25 470 GLY A CA 1
ATOM 3577 C C . GLY A 1 470 ? -9.148 0.514 39.652 1.00 92.25 470 GLY A C 1
ATOM 3578 O O . GLY A 1 470 ? -8.748 -0.261 40.516 1.00 92.25 470 GLY A O 1
ATOM 3579 N N . TYR A 1 471 ? -8.416 0.836 38.589 1.00 95.94 471 TYR A N 1
ATOM 3580 C CA . TYR A 1 471 ? -7.087 0.302 38.309 1.00 95.94 471 TYR A CA 1
ATOM 3581 C C . TYR A 1 471 ? -6.114 1.411 37.917 1.00 95.94 471 TYR A C 1
ATOM 3583 O O . TYR A 1 471 ? -6.482 2.329 37.179 1.00 95.94 471 TYR A O 1
ATOM 3591 N N . TYR A 1 472 ? -4.855 1.277 38.331 1.00 96.50 472 TYR A N 1
ATOM 3592 C CA . TYR A 1 472 ? -3.745 1.887 37.607 1.00 96.50 472 TYR A CA 1
ATOM 3593 C C . TYR A 1 472 ? -3.426 1.023 36.384 1.00 96.50 472 TYR A C 1
ATOM 3595 O O . TYR A 1 472 ? -3.335 -0.203 36.475 1.00 96.50 472 TYR A O 1
ATOM 3603 N N . ILE A 1 473 ? -3.257 1.661 35.227 1.00 97.69 473 ILE A N 1
ATOM 3604 C CA . ILE A 1 473 ? -2.969 0.981 33.958 1.00 97.69 473 ILE A CA 1
ATOM 3605 C C . ILE A 1 473 ? -1.513 1.272 33.590 1.00 97.69 473 ILE A C 1
ATOM 3607 O O . ILE A 1 473 ? -1.219 2.321 33.014 1.00 97.69 473 ILE A O 1
ATOM 3611 N N . ARG A 1 474 ? -0.594 0.373 33.956 1.00 96.06 474 ARG A N 1
ATOM 3612 C CA . ARG A 1 474 ? 0.854 0.529 33.733 1.00 96.06 474 ARG A CA 1
ATOM 3613 C C . ARG A 1 474 ? 1.299 -0.183 32.460 1.00 96.06 474 ARG A C 1
ATOM 3615 O O . ARG A 1 474 ? 0.813 -1.272 32.185 1.00 96.06 474 ARG A O 1
ATOM 3622 N N . LEU A 1 475 ? 2.271 0.349 31.717 1.00 93.81 475 LEU A N 1
ATOM 3623 C CA . LEU A 1 475 ? 2.953 -0.415 30.663 1.00 93.81 475 LEU A CA 1
ATOM 3624 C C . LEU A 1 475 ? 3.660 -1.654 31.234 1.00 93.81 475 LEU A C 1
ATOM 3626 O O . LEU A 1 475 ? 4.379 -1.577 32.234 1.00 93.81 475 LEU A O 1
ATOM 3630 N N . ALA A 1 476 ? 3.471 -2.800 30.581 1.00 87.50 476 ALA A N 1
ATOM 3631 C CA . ALA A 1 476 ? 4.009 -4.080 31.029 1.00 87.50 476 ALA A CA 1
ATOM 3632 C C . ALA A 1 476 ? 5.507 -4.217 30.734 1.00 87.50 476 ALA A C 1
ATOM 3634 O O . ALA A 1 476 ? 6.266 -4.630 31.610 1.00 87.50 476 ALA A O 1
ATOM 3635 N N . ASN A 1 477 ? 5.919 -3.848 29.517 1.00 81.06 477 ASN A N 1
ATOM 3636 C CA . ASN A 1 477 ? 7.217 -4.230 28.953 1.00 81.06 477 ASN A CA 1
ATOM 3637 C C . ASN A 1 477 ? 8.125 -3.041 28.601 1.00 81.06 477 ASN A C 1
ATOM 3639 O O . ASN A 1 477 ? 9.176 -3.225 27.991 1.00 81.06 477 ASN A O 1
ATOM 3643 N N . TYR A 1 478 ? 7.767 -1.821 29.018 1.00 81.94 478 TYR A N 1
ATOM 3644 C CA . TYR A 1 478 ? 8.531 -0.612 28.710 1.00 81.94 478 TYR A CA 1
ATOM 3645 C C . TYR A 1 478 ? 8.783 0.275 29.936 1.00 81.94 478 TYR A C 1
ATOM 3647 O O . TYR A 1 478 ? 7.900 0.501 30.763 1.00 81.94 478 TYR A O 1
ATOM 3655 N N . LEU A 1 479 ? 9.996 0.835 30.002 1.00 82.69 479 LEU A N 1
ATOM 3656 C CA . LEU A 1 479 ? 10.403 1.851 30.970 1.00 82.69 479 LEU A CA 1
ATOM 3657 C C . LEU A 1 479 ? 10.884 3.105 30.232 1.00 82.69 479 LEU A C 1
ATOM 3659 O O . LEU A 1 479 ? 11.837 3.050 29.452 1.00 82.69 479 LEU A O 1
ATOM 3663 N N . TYR A 1 480 ? 10.301 4.261 30.546 1.00 80.75 480 TYR A N 1
ATOM 3664 C CA . TYR A 1 480 ? 10.766 5.546 30.036 1.00 80.75 480 TYR A CA 1
ATOM 3665 C C . TYR A 1 480 ? 12.193 5.821 30.519 1.00 80.75 480 TYR A C 1
ATOM 3667 O O . TYR A 1 480 ? 12.507 5.660 31.705 1.00 80.75 480 TYR A O 1
ATOM 3675 N N . ASN A 1 481 ? 13.076 6.206 29.592 1.00 82.56 481 ASN A N 1
ATOM 3676 C CA . ASN A 1 481 ? 14.519 6.353 29.825 1.00 82.56 481 ASN A CA 1
ATOM 3677 C C . ASN A 1 481 ? 15.169 5.135 30.519 1.00 82.56 481 ASN A C 1
ATOM 3679 O O . ASN A 1 481 ? 16.148 5.287 31.253 1.00 82.56 481 ASN A O 1
ATOM 3683 N N . ASN A 1 482 ? 14.634 3.930 30.289 1.00 78.38 482 ASN A N 1
ATOM 3684 C CA . ASN A 1 482 ? 15.091 2.661 30.865 1.00 78.38 482 ASN A CA 1
ATOM 3685 C C . ASN A 1 482 ? 15.053 2.585 32.404 1.00 78.38 482 ASN A C 1
ATOM 3687 O O . ASN A 1 482 ? 15.714 1.724 32.983 1.00 78.38 482 ASN A O 1
ATOM 3691 N N . ASN A 1 483 ? 14.332 3.479 33.090 1.00 88.00 483 ASN A N 1
ATOM 3692 C CA . ASN A 1 483 ? 14.302 3.482 34.558 1.00 88.00 483 ASN A CA 1
ATOM 3693 C C . ASN A 1 483 ? 12.991 3.937 35.208 1.00 88.00 483 ASN A C 1
ATOM 3695 O O . ASN A 1 483 ? 12.905 3.914 36.435 1.00 88.00 483 ASN A O 1
ATOM 3699 N N . LYS A 1 484 ? 11.992 4.369 34.433 1.00 88.94 484 LYS A N 1
ATOM 3700 C CA . LYS A 1 484 ? 10.718 4.856 34.969 1.00 88.94 484 LYS A CA 1
ATOM 3701 C C . LYS A 1 484 ? 9.543 4.134 34.344 1.00 88.94 484 LYS A C 1
ATOM 3703 O O . LYS A 1 484 ? 9.365 4.166 33.132 1.00 88.94 484 LYS A O 1
ATOM 3708 N N . GLU A 1 485 ? 8.710 3.550 35.187 1.00 94.12 485 GLU A N 1
ATOM 3709 C CA . GLU A 1 485 ? 7.414 3.027 34.773 1.00 94.12 485 GLU A CA 1
ATOM 3710 C C . GLU A 1 485 ? 6.525 4.153 34.237 1.00 94.12 485 GLU A C 1
ATOM 3712 O O . GLU A 1 485 ? 6.642 5.316 34.644 1.00 94.12 485 GLU A O 1
ATOM 3717 N N . GLN A 1 486 ? 5.656 3.806 33.295 1.00 93.69 486 GLN A N 1
ATOM 3718 C CA . GLN A 1 486 ? 4.680 4.716 32.709 1.00 93.69 486 GLN A CA 1
ATOM 3719 C C . GLN A 1 486 ? 3.285 4.136 32.878 1.00 93.69 486 GLN A C 1
ATOM 3721 O O . GLN A 1 486 ? 3.071 2.937 32.694 1.00 93.69 486 GLN A O 1
ATOM 3726 N N . TYR A 1 487 ? 2.357 5.015 33.219 1.00 96.19 487 TYR A N 1
ATOM 3727 C CA . TYR A 1 487 ? 0.970 4.723 33.527 1.00 96.19 487 TYR A CA 1
ATOM 3728 C C . TYR A 1 487 ? 0.080 5.592 32.650 1.00 96.19 487 TYR A C 1
ATOM 3730 O O . TYR A 1 487 ? 0.478 6.697 32.272 1.00 96.19 487 TYR A O 1
ATOM 3738 N N . LEU A 1 488 ? -1.126 5.116 32.351 1.00 97.06 488 LEU A N 1
ATOM 3739 C CA . LEU A 1 488 ? -2.173 5.975 31.812 1.00 97.06 488 LEU A CA 1
ATOM 3740 C C . LEU A 1 488 ? -2.478 7.097 32.821 1.00 97.06 488 LEU A C 1
ATOM 3742 O O . LEU A 1 488 ? -2.527 6.863 34.025 1.00 97.06 488 LEU A O 1
ATOM 3746 N N . GLU A 1 489 ? -2.666 8.314 32.329 1.00 96.44 489 GLU A N 1
ATOM 3747 C CA . GLU A 1 489 ? -2.913 9.525 33.110 1.00 96.44 489 GLU A CA 1
ATOM 3748 C C . GLU A 1 489 ? -4.019 10.345 32.439 1.00 96.44 489 GLU A C 1
ATOM 3750 O O . GLU A 1 489 ? -4.051 10.487 31.215 1.00 96.44 489 GLU A O 1
ATOM 3755 N N . PHE A 1 490 ? -4.899 10.938 33.242 1.00 96.62 490 PHE A N 1
ATOM 3756 C CA . PHE A 1 490 ? -5.838 11.962 32.806 1.00 96.62 490 PHE A CA 1
ATOM 3757 C C . PHE A 1 490 ? -5.385 13.351 33.277 1.00 96.62 490 PHE A C 1
ATOM 3759 O O . PHE A 1 490 ? -5.431 13.675 34.461 1.00 96.62 490 PHE A O 1
ATOM 3766 N N . TYR A 1 491 ? -4.961 14.220 32.363 1.00 93.12 491 TYR A N 1
ATOM 3767 C CA . TYR A 1 491 ? -4.428 15.534 32.729 1.00 93.12 491 TYR A CA 1
ATOM 3768 C C . TYR A 1 491 ? -4.818 16.598 31.708 1.00 93.12 491 TYR A C 1
ATOM 3770 O O . TYR A 1 491 ? -4.654 16.401 30.515 1.00 93.12 491 TYR A O 1
ATOM 3778 N N . ARG A 1 492 ? -5.299 17.766 32.159 1.00 89.75 492 ARG A N 1
ATOM 3779 C CA . ARG A 1 492 ? -5.741 18.870 31.272 1.00 89.75 492 ARG A CA 1
ATOM 3780 C C . ARG A 1 492 ? -6.780 18.446 30.223 1.00 89.75 492 ARG A C 1
ATOM 3782 O O . ARG A 1 492 ? -6.695 18.852 29.071 1.00 89.75 492 ARG A O 1
ATOM 3789 N N . ASP A 1 493 ? -7.771 17.671 30.650 1.00 93.38 493 ASP A N 1
ATOM 3790 C CA . ASP A 1 493 ? -8.881 17.215 29.801 1.00 93.38 493 ASP A CA 1
ATOM 3791 C C . ASP A 1 493 ? -8.478 16.270 28.654 1.00 93.38 493 ASP A C 1
ATOM 3793 O O . ASP A 1 493 ? -9.210 16.113 27.677 1.00 93.38 493 ASP A O 1
ATOM 3797 N N . ILE A 1 494 ? -7.323 15.609 28.787 1.00 93.94 494 ILE A N 1
ATOM 3798 C CA . ILE A 1 494 ? -6.790 14.643 27.824 1.00 93.94 494 ILE A CA 1
ATOM 3799 C C . ILE A 1 494 ? -6.322 13.374 28.539 1.00 93.94 494 ILE A C 1
ATOM 3801 O O . ILE A 1 494 ? -5.900 13.423 29.697 1.00 93.94 494 ILE A O 1
ATOM 3805 N N . PHE A 1 495 ? -6.355 12.247 27.833 1.00 96.88 495 PHE A N 1
ATOM 3806 C CA . PHE A 1 495 ? -5.696 11.011 28.239 1.00 96.88 495 PHE A CA 1
ATOM 3807 C C . PHE A 1 495 ? -4.286 10.957 27.649 1.00 96.88 495 PHE A C 1
ATOM 3809 O O . PHE A 1 495 ? -4.059 11.218 26.467 1.00 96.88 495 PHE A O 1
ATOM 3816 N N . THR A 1 496 ? -3.316 10.618 28.485 1.00 94.69 496 THR A N 1
ATOM 3817 C CA . THR A 1 496 ? -1.888 10.575 28.161 1.00 94.69 496 THR A CA 1
ATOM 3818 C C . THR A 1 496 ? -1.220 9.451 28.936 1.00 94.69 496 THR A C 1
ATOM 3820 O O . THR A 1 496 ? -1.882 8.750 29.692 1.00 94.69 496 THR A O 1
ATOM 3823 N N . CYS A 1 497 ? 0.089 9.280 28.785 1.00 91.75 497 CYS A N 1
ATOM 3824 C CA . CYS A 1 497 ? 0.871 8.512 29.741 1.00 91.75 497 CYS A CA 1
ATOM 3825 C C . CYS A 1 497 ? 1.936 9.358 30.448 1.00 91.75 497 CYS A C 1
ATOM 3827 O O . CYS A 1 497 ? 2.443 10.337 29.889 1.00 91.75 497 CYS A O 1
ATOM 3829 N N . TYR A 1 498 ? 2.203 9.013 31.710 1.00 92.69 498 TYR A N 1
ATOM 3830 C CA . TYR A 1 498 ? 3.216 9.643 32.556 1.00 92.69 498 TYR A CA 1
ATOM 3831 C C . TYR A 1 498 ? 3.650 8.710 33.701 1.00 92.69 498 TYR A C 1
ATOM 3833 O O . TYR A 1 498 ? 3.071 7.646 33.912 1.00 92.69 498 TYR A O 1
ATOM 3841 N N . GLY A 1 499 ? 4.685 9.085 34.458 1.00 93.12 499 GLY A N 1
ATOM 3842 C CA . GLY A 1 499 ? 5.075 8.342 35.663 1.00 93.12 499 GLY A CA 1
ATOM 3843 C C . GLY A 1 499 ? 4.121 8.625 36.824 1.00 93.12 499 GLY A C 1
ATOM 3844 O O . GLY A 1 499 ? 3.844 9.792 37.090 1.00 93.12 499 GLY A O 1
ATOM 3845 N N . LEU A 1 500 ? 3.661 7.581 37.523 1.00 93.25 500 LEU A N 1
ATOM 3846 C CA . LEU A 1 500 ? 2.693 7.694 38.618 1.00 93.25 500 LEU A CA 1
ATOM 3847 C C . LEU A 1 500 ? 3.151 8.693 39.692 1.00 93.25 500 LEU A C 1
ATOM 3849 O O . LEU A 1 500 ? 4.271 8.624 40.204 1.00 93.25 500 LEU A O 1
ATOM 3853 N N . VAL A 1 501 ? 2.248 9.600 40.065 1.00 93.94 501 VAL A N 1
ATOM 3854 C CA . VAL A 1 501 ? 2.423 10.530 41.184 1.00 93.94 501 VAL A CA 1
ATOM 3855 C C . VAL A 1 501 ? 1.394 10.183 42.256 1.00 93.94 501 VAL A C 1
ATOM 3857 O O . VAL A 1 501 ? 0.248 10.616 42.179 1.00 93.94 501 VAL A O 1
ATOM 3860 N N . GLU A 1 502 ? 1.801 9.415 43.271 1.00 88.88 502 GLU A N 1
ATOM 3861 C CA . GLU A 1 502 ? 0.892 8.862 44.294 1.00 88.88 502 GLU A CA 1
ATOM 3862 C C . GLU A 1 502 ? 0.047 9.924 45.018 1.00 88.88 502 GLU A C 1
ATOM 3864 O O . GLU A 1 502 ? -1.115 9.686 45.342 1.00 88.88 502 GLU A O 1
ATOM 3869 N N . SER A 1 503 ? 0.587 11.131 45.227 1.00 91.06 503 SER A N 1
ATOM 3870 C CA . SER A 1 503 ? -0.155 12.240 45.847 1.00 91.06 503 SER A CA 1
ATOM 3871 C C . SER A 1 503 ? -1.323 12.758 44.999 1.00 91.06 503 SER A C 1
ATOM 3873 O O . SER A 1 503 ? -2.125 13.550 45.493 1.00 91.06 503 SER A O 1
ATOM 3875 N N . ASN A 1 504 ? -1.427 12.320 43.744 1.00 91.56 504 ASN A N 1
ATOM 3876 C CA . ASN A 1 504 ? -2.523 12.609 42.831 1.00 91.56 504 ASN A CA 1
ATOM 3877 C C . ASN A 1 504 ? -3.042 11.324 42.161 1.00 91.56 504 ASN A C 1
ATOM 3879 O O . ASN A 1 504 ? -3.309 11.300 40.965 1.00 91.56 504 ASN A O 1
ATOM 3883 N N . ALA A 1 505 ? -3.182 10.242 42.931 1.00 91.38 505 ALA A N 1
ATOM 3884 C CA . ALA A 1 505 ? -3.627 8.939 42.430 1.00 91.38 505 ALA A CA 1
ATOM 3885 C C . ALA A 1 505 ? -4.927 8.991 41.600 1.00 91.38 505 ALA A C 1
ATOM 3887 O O . ALA A 1 505 ? -5.055 8.270 40.617 1.00 91.38 505 ALA A O 1
ATOM 3888 N N . ALA A 1 506 ? -5.858 9.892 41.933 1.00 93.38 506 ALA A N 1
ATOM 3889 C CA . ALA A 1 506 ? -7.168 9.995 41.284 1.00 93.38 506 ALA A CA 1
ATOM 3890 C C . ALA A 1 506 ? -7.111 10.225 39.761 1.00 93.38 506 ALA A C 1
ATOM 3892 O O . ALA A 1 506 ? -8.011 9.792 39.044 1.00 93.38 506 ALA A O 1
ATOM 3893 N N . ILE A 1 507 ? -6.066 10.884 39.249 1.00 96.62 507 ILE A N 1
ATOM 3894 C CA . ILE A 1 507 ? -5.902 11.089 37.801 1.00 96.62 507 ILE A CA 1
ATOM 3895 C C . ILE A 1 507 ? -5.251 9.899 37.075 1.00 96.62 507 ILE A C 1
ATOM 3897 O O . ILE A 1 507 ? -5.180 9.904 35.849 1.00 96.62 507 ILE A O 1
ATOM 3901 N N . TYR A 1 508 ? -4.789 8.888 37.812 1.00 97.69 508 TYR A N 1
ATOM 3902 C CA . TYR A 1 508 ? -4.218 7.642 37.285 1.00 97.69 508 TYR A CA 1
ATOM 3903 C C . TYR A 1 508 ? -5.145 6.435 37.489 1.00 97.69 508 TYR A C 1
ATOM 3905 O O . TYR A 1 508 ? -4.863 5.356 36.971 1.00 97.69 508 TYR A O 1
ATOM 3913 N N . THR A 1 509 ? -6.231 6.595 38.247 1.00 96.25 509 THR A N 1
ATOM 3914 C CA . THR A 1 509 ? -7.212 5.536 38.494 1.00 96.25 509 THR A CA 1
ATOM 3915 C C . THR A 1 509 ? -8.294 5.542 37.420 1.00 96.25 509 THR A C 1
ATOM 3917 O O . THR A 1 509 ? -8.919 6.576 37.168 1.00 96.25 509 THR A O 1
ATOM 3920 N N . PHE A 1 510 ? -8.552 4.378 36.823 1.00 97.75 510 PHE A N 1
ATOM 3921 C CA . PHE A 1 510 ? -9.591 4.206 35.809 1.00 97.75 510 PHE A CA 1
ATOM 3922 C C . PHE A 1 510 ? -10.471 2.992 36.085 1.00 97.75 510 PHE A C 1
ATOM 3924 O O . PHE A 1 510 ? -9.988 1.952 36.532 1.00 97.75 510 PHE A O 1
ATOM 3931 N N . SER A 1 511 ? -11.755 3.105 35.763 1.00 92.62 511 SER A N 1
ATOM 3932 C CA . SER A 1 511 ? -12.688 1.983 35.722 1.00 92.62 511 SER A CA 1
ATOM 3933 C C . SER A 1 511 ? -13.041 1.610 34.281 1.00 92.62 511 SER A C 1
ATOM 3935 O O . SER A 1 511 ? -12.890 2.406 33.349 1.00 92.62 511 SER A O 1
ATOM 3937 N N . PHE A 1 512 ? -13.511 0.376 34.096 1.00 93.44 512 PHE A N 1
ATOM 3938 C CA . PHE A 1 512 ? -13.996 -0.132 32.814 1.00 93.44 512 PHE A CA 1
ATOM 3939 C C . PHE A 1 512 ? -15.515 -0.207 32.858 1.00 93.44 512 PHE A C 1
ATOM 3941 O O . PHE A 1 512 ? -16.078 -0.856 33.742 1.00 93.44 512 PHE A O 1
ATOM 3948 N N . ARG A 1 513 ? -16.186 0.494 31.943 1.00 87.88 513 ARG A N 1
ATOM 3949 C CA . ARG A 1 513 ? -17.646 0.651 31.971 1.00 87.88 513 ARG A CA 1
ATOM 3950 C C . ARG A 1 513 ? -18.247 0.409 30.598 1.00 87.88 513 ARG A C 1
ATOM 3952 O O . ARG A 1 513 ? -17.709 0.870 29.596 1.00 87.88 513 ARG A O 1
ATOM 3959 N N . GLU A 1 514 ? -19.382 -0.270 30.557 1.00 84.62 514 GLU A N 1
ATOM 3960 C CA . GLU A 1 514 ? -20.216 -0.326 29.355 1.00 84.62 514 GLU A CA 1
ATOM 3961 C C . GLU A 1 514 ? -20.840 1.049 29.080 1.00 84.62 514 GLU A C 1
ATOM 3963 O O . GLU A 1 514 ? -21.031 1.843 30.004 1.00 84.62 514 GLU A O 1
ATOM 3968 N N . VAL A 1 515 ? -21.173 1.335 27.821 1.00 74.69 515 VAL A N 1
ATOM 3969 C CA . VAL A 1 515 ? -21.865 2.571 27.421 1.00 74.69 515 VAL A CA 1
ATOM 3970 C C . VAL A 1 515 ? -23.354 2.271 27.251 1.00 74.69 515 VAL A C 1
ATOM 3972 O O . VAL A 1 515 ? -23.716 1.302 26.590 1.00 74.69 515 VAL A O 1
ATOM 3975 N N . ALA A 1 516 ? -24.214 3.082 27.867 1.00 72.12 516 ALA A N 1
ATOM 3976 C CA . ALA A 1 516 ? -25.665 2.951 27.769 1.00 72.12 516 ALA A CA 1
ATOM 3977 C C . ALA A 1 516 ? -26.150 3.229 26.335 1.00 72.12 516 ALA A C 1
ATOM 3979 O O . ALA A 1 516 ? -25.597 4.088 25.640 1.00 72.12 516 ALA A O 1
ATOM 3980 N N . ALA A 1 517 ? -27.194 2.526 25.890 1.00 54.56 517 ALA A N 1
ATOM 3981 C CA . ALA A 1 517 ? -27.741 2.707 24.549 1.00 54.56 517 ALA A CA 1
ATOM 3982 C C . ALA A 1 517 ? -28.359 4.117 24.380 1.00 54.56 517 ALA A C 1
ATOM 3984 O O . ALA A 1 517 ? -28.928 4.661 25.336 1.00 54.56 517 ALA A O 1
ATOM 3985 N N . PRO A 1 518 ? -28.288 4.736 23.182 1.00 42.19 518 PRO A N 1
ATOM 3986 C CA . PRO A 1 518 ? -28.919 6.030 22.936 1.00 42.19 518 PRO A CA 1
ATOM 3987 C C . PRO A 1 518 ? -30.431 5.949 23.195 1.00 42.19 518 PRO A C 1
ATOM 3989 O O . PRO A 1 518 ? -31.133 5.210 22.513 1.00 42.19 518 PRO A O 1
ATOM 3992 N N . GLY A 1 519 ? -30.935 6.712 24.170 1.00 42.69 519 GLY A N 1
ATOM 3993 C CA . GLY A 1 519 ? -32.364 6.757 24.516 1.00 42.69 519 GLY A CA 1
ATOM 3994 C C . GLY A 1 519 ? -32.745 6.125 25.858 1.00 42.69 519 GLY A C 1
ATOM 3995 O O . GLY A 1 519 ? -33.896 6.254 26.268 1.00 42.69 519 GLY A O 1
ATOM 3996 N N . GLU A 1 520 ? -31.810 5.522 26.596 1.00 33.75 520 GLU A N 1
ATOM 3997 C CA . GLU A 1 520 ? -32.074 5.076 27.970 1.00 33.75 520 GLU A CA 1
ATOM 3998 C C . GLU A 1 520 ? -32.098 6.277 28.935 1.00 33.75 520 GLU A C 1
ATOM 4000 O O . GLU A 1 520 ? -31.110 6.622 29.591 1.00 33.75 520 GLU A O 1
ATOM 4005 N N . THR A 1 521 ? -33.241 6.963 29.014 1.00 31.98 521 THR A N 1
ATOM 4006 C CA . THR A 1 521 ? -33.533 7.870 30.133 1.00 31.98 521 THR A CA 1
ATOM 4007 C C . THR A 1 521 ? -33.740 7.074 31.425 1.00 31.98 521 THR A C 1
ATOM 4009 O O . THR A 1 521 ? -34.336 5.998 31.376 1.00 31.98 521 THR A O 1
ATOM 4012 N N . PRO A 1 522 ? -33.315 7.591 32.595 1.00 31.38 522 PRO A N 1
ATOM 4013 C CA . PRO A 1 522 ? -33.484 6.889 33.861 1.00 31.38 522 PRO A CA 1
ATOM 4014 C C . PRO A 1 522 ? -34.972 6.684 34.159 1.00 31.38 522 PRO A C 1
ATOM 4016 O O . PRO A 1 522 ? -35.722 7.651 34.303 1.00 31.38 522 PRO A O 1
ATOM 4019 N N . SER A 1 523 ? -35.388 5.424 34.271 1.00 30.48 523 SER A N 1
ATOM 4020 C CA . SER A 1 523 ? -36.700 5.049 34.795 1.00 30.48 523 SER A CA 1
ATOM 4021 C C . SER A 1 523 ? -36.779 5.452 36.269 1.00 30.48 523 SER A C 1
ATOM 4023 O O . SER A 1 523 ? -36.312 4.734 37.153 1.00 30.48 523 SER A O 1
ATOM 4025 N N . VAL A 1 524 ? -37.378 6.607 36.546 1.00 33.53 524 VAL A N 1
ATOM 4026 C CA . VAL A 1 524 ? -38.002 6.860 37.846 1.00 33.53 524 VAL A CA 1
ATOM 4027 C C . VAL A 1 524 ? -39.366 6.186 37.778 1.00 33.53 524 VAL A C 1
ATOM 4029 O O . VAL A 1 524 ? -40.185 6.578 36.952 1.00 33.53 524 VAL A O 1
ATOM 4032 N N . GLU A 1 525 ? -39.607 5.165 38.602 1.00 39.19 525 GLU A N 1
ATOM 4033 C CA . GLU A 1 525 ? -40.947 4.581 38.729 1.00 39.19 525 GLU A CA 1
ATOM 4034 C C . GLU A 1 525 ? -41.950 5.669 39.150 1.00 39.19 525 GLU A C 1
ATOM 4036 O O . GLU A 1 525 ? -41.700 6.405 40.112 1.00 39.19 525 GLU A O 1
ATOM 4041 N N . PRO A 1 526 ? -43.114 5.751 38.481 1.00 33.38 526 PRO A N 1
ATOM 4042 C CA . PRO A 1 526 ? -44.323 5.703 39.288 1.00 33.38 526 PRO A CA 1
ATOM 4043 C C . PRO A 1 526 ? -45.498 4.943 38.654 1.00 33.38 526 PRO A C 1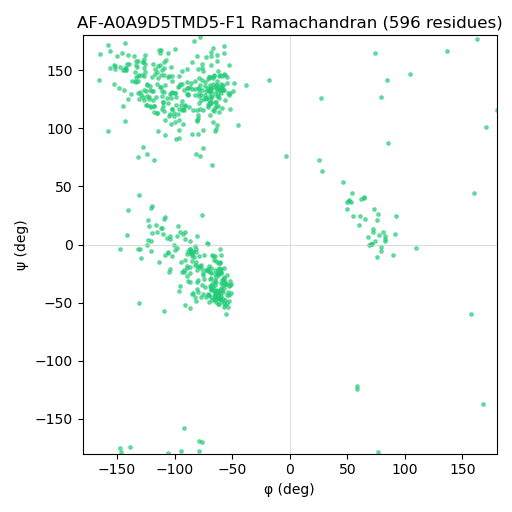
ATOM 4045 O O . PRO A 1 526 ? -45.730 4.900 37.451 1.00 33.38 526 PRO A O 1
ATOM 4048 N N . THR A 1 527 ? -46.268 4.394 39.582 1.00 35.38 527 THR A N 1
ATOM 4049 C CA . THR A 1 527 ? -47.655 3.927 39.561 1.00 35.38 527 THR A CA 1
ATOM 4050 C C . THR A 1 527 ? -48.607 4.396 38.447 1.00 35.38 527 THR A C 1
ATOM 4052 O O . THR A 1 527 ? -48.765 5.588 38.191 1.00 35.38 527 THR A O 1
ATOM 4055 N N . THR A 1 528 ? -49.430 3.416 38.048 1.00 31.95 528 THR A N 1
ATOM 4056 C CA . THR A 1 528 ? -50.835 3.450 37.576 1.00 31.95 528 THR A CA 1
ATOM 4057 C C . THR A 1 528 ? -51.160 3.854 36.133 1.00 31.95 528 THR A C 1
ATOM 4059 O O . THR A 1 528 ? -50.808 4.920 35.648 1.00 31.95 528 THR A O 1
ATOM 4062 N N . GLU A 1 529 ? -51.926 2.946 35.515 1.00 40.25 529 GLU A N 1
ATOM 4063 C CA . GLU A 1 529 ? -52.590 2.957 34.207 1.00 40.25 529 GLU A CA 1
ATOM 4064 C C . GLU A 1 529 ? -53.187 4.307 33.767 1.00 40.25 529 GLU A C 1
ATOM 4066 O O . GLU A 1 529 ? -53.951 4.922 34.507 1.00 40.25 529 GLU A O 1
ATOM 4071 N N . SER A 1 530 ? -52.991 4.672 32.492 1.00 30.12 530 SER A N 1
ATOM 4072 C CA . SER A 1 530 ? -54.107 5.012 31.588 1.00 30.12 530 SER A CA 1
ATOM 4073 C C . SER A 1 530 ? -53.657 5.049 30.118 1.00 30.12 530 SER A C 1
ATOM 4075 O O . SER A 1 530 ? -52.557 5.489 29.799 1.00 30.12 530 SER A O 1
ATOM 4077 N N . ASN A 1 531 ? -54.532 4.555 29.240 1.00 45.28 531 ASN A N 1
ATOM 4078 C CA . ASN A 1 531 ? -54.377 4.459 27.785 1.00 45.28 531 ASN A CA 1
ATOM 4079 C C . ASN A 1 531 ? -54.248 5.830 27.086 1.00 45.28 531 ASN A C 1
ATOM 4081 O O . ASN A 1 531 ? -55.107 6.689 27.289 1.00 45.28 531 ASN A O 1
ATOM 4085 N N . ALA A 1 532 ? -53.283 5.976 26.168 1.00 30.33 532 ALA A N 1
ATOM 4086 C CA . ALA A 1 532 ? -53.266 6.972 25.082 1.00 30.33 532 ALA A CA 1
ATOM 4087 C C . ALA A 1 532 ? -52.363 6.481 23.916 1.00 30.33 532 ALA A C 1
ATOM 4089 O O . ALA A 1 532 ? -51.478 5.666 24.170 1.00 30.33 532 ALA A O 1
ATOM 4090 N N . PRO A 1 533 ? -52.620 6.889 22.653 1.00 37.72 533 PRO A N 1
ATOM 4091 C CA . PRO A 1 533 ? -52.285 6.106 21.458 1.00 37.72 533 PRO A CA 1
ATOM 4092 C C . PRO A 1 533 ? -50.846 6.297 20.951 1.00 37.72 533 PRO A C 1
ATOM 4094 O O . PRO A 1 533 ? -50.219 7.322 21.209 1.00 37.72 533 PRO A O 1
ATOM 4097 N N . GLU A 1 534 ? -50.365 5.297 20.203 1.00 34.28 534 GLU A N 1
ATOM 4098 C CA . GLU A 1 534 ? -49.077 5.278 19.495 1.00 34.28 534 GLU A CA 1
ATOM 4099 C C . GLU A 1 534 ? -48.881 6.522 18.614 1.00 34.28 534 GLU A C 1
ATOM 4101 O O . GLU A 1 534 ? -49.746 6.890 17.819 1.00 34.28 534 GLU A O 1
ATOM 4106 N N . THR A 1 535 ? -47.722 7.165 18.756 1.00 36.38 535 THR A N 1
ATOM 4107 C CA . THR A 1 535 ? -47.252 8.241 17.880 1.00 36.38 535 THR A CA 1
ATOM 4108 C C . THR A 1 535 ? -46.584 7.639 16.646 1.00 36.38 535 THR A C 1
ATOM 4110 O O . THR A 1 535 ? -45.557 6.976 16.780 1.00 36.38 535 THR A O 1
ATOM 4113 N N . GLU A 1 536 ? -47.160 7.876 15.465 1.00 42.22 536 GLU A N 1
ATOM 4114 C CA . GLU A 1 536 ? -46.574 7.517 14.166 1.00 42.22 536 GLU A CA 1
ATOM 4115 C C . GLU A 1 536 ? -45.203 8.181 13.948 1.00 42.22 536 GLU A C 1
ATOM 4117 O O . GLU A 1 536 ? -44.965 9.321 14.360 1.00 42.22 536 GLU A O 1
ATOM 4122 N N . GLU A 1 537 ? -44.304 7.458 13.274 1.00 41.78 537 GLU A N 1
ATOM 4123 C CA . GLU A 1 537 ? -43.006 7.968 12.830 1.00 41.78 537 GLU A CA 1
ATOM 4124 C C . GLU A 1 537 ? -43.165 9.143 11.841 1.00 41.78 537 GLU A C 1
ATOM 4126 O O . GLU A 1 537 ? -44.085 9.149 11.019 1.00 41.78 537 GLU A O 1
ATOM 4131 N N . PRO A 1 538 ? -42.273 10.150 11.868 1.00 39.84 538 PRO A N 1
ATOM 4132 C CA . PRO A 1 538 ? -42.388 11.314 10.998 1.00 39.84 538 PRO A CA 1
ATOM 4133 C C . PRO A 1 538 ? -42.121 10.954 9.526 1.00 39.84 538 PRO A C 1
ATOM 4135 O O . PRO A 1 538 ? -40.988 10.682 9.133 1.00 39.84 538 PRO A O 1
ATOM 4138 N N . THR A 1 539 ? -43.157 11.018 8.687 1.00 51.66 539 THR A N 1
ATOM 4139 C CA . THR A 1 539 ? -43.059 10.862 7.225 1.00 51.66 539 THR A CA 1
ATOM 4140 C C . THR A 1 539 ? -42.722 12.183 6.522 1.00 51.66 539 THR A C 1
ATOM 4142 O O . THR A 1 539 ? -43.297 13.225 6.841 1.00 51.66 539 THR A O 1
ATOM 4145 N N . ILE A 1 540 ? -41.846 12.142 5.510 1.00 51.50 540 ILE A N 1
ATOM 4146 C CA . ILE A 1 540 ? -41.586 13.269 4.595 1.00 51.50 540 ILE A CA 1
ATOM 4147 C C . ILE A 1 540 ? -42.781 13.389 3.622 1.00 51.50 540 ILE A C 1
ATOM 4149 O O . ILE A 1 540 ? -43.111 12.390 2.985 1.00 51.50 540 ILE A O 1
ATOM 4153 N N . PRO A 1 541 ? -43.449 14.552 3.484 1.00 55.69 541 PRO A N 1
ATOM 4154 C CA . PRO A 1 541 ? -44.629 14.681 2.622 1.00 55.69 541 PRO A CA 1
ATOM 4155 C C . PRO A 1 541 ? -44.301 14.459 1.136 1.00 55.69 541 PRO A C 1
ATOM 4157 O O . PRO A 1 541 ? -43.340 15.036 0.632 1.00 55.69 541 PRO A O 1
ATOM 4160 N N . GLU A 1 542 ? -45.122 13.673 0.426 1.00 50.31 542 GLU A N 1
ATOM 4161 C CA . GLU A 1 542 ? -44.877 13.296 -0.980 1.00 50.31 542 GLU A CA 1
ATOM 4162 C C . GLU A 1 542 ? -45.075 14.447 -1.992 1.00 50.31 542 GLU A C 1
ATOM 4164 O O . GLU A 1 542 ? -44.466 14.408 -3.058 1.00 50.31 542 GLU A O 1
ATOM 4169 N N . GLU A 1 543 ? -45.840 15.505 -1.672 1.00 55.84 543 GLU A N 1
ATOM 4170 C CA . GLU A 1 543 ? -45.959 16.713 -2.512 1.00 55.84 543 GLU A CA 1
ATOM 4171 C C . GLU A 1 543 ? -46.192 18.002 -1.692 1.00 55.84 543 GLU A C 1
ATOM 4173 O O . GLU A 1 543 ? -47.045 18.050 -0.803 1.00 55.84 543 GLU A O 1
ATOM 4178 N N . GLY A 1 544 ? -45.463 19.079 -2.026 1.00 62.94 544 GLY A N 1
ATOM 4179 C CA . GLY A 1 544 ? -45.615 20.422 -1.444 1.00 62.94 544 GLY A CA 1
ATOM 4180 C C . GLY A 1 544 ? -44.286 21.117 -1.116 1.00 62.94 544 GLY A C 1
ATOM 4181 O O . GLY A 1 544 ? -43.232 20.488 -1.099 1.00 62.94 544 GLY A O 1
ATOM 4182 N N . TYR A 1 545 ? -44.332 22.426 -0.850 1.00 70.75 545 TYR A N 1
ATOM 4183 C CA . TYR A 1 545 ? -43.190 23.178 -0.313 1.00 70.75 545 TYR A CA 1
ATOM 4184 C C . TYR A 1 545 ? -43.153 23.046 1.219 1.00 70.75 545 TYR A C 1
ATOM 4186 O O . TYR A 1 545 ? -44.193 23.178 1.870 1.00 70.75 545 TYR A O 1
ATOM 4194 N N . SER A 1 546 ? -41.979 22.771 1.790 1.00 77.38 546 SER A N 1
ATOM 4195 C CA . SER A 1 546 ? -41.784 22.458 3.212 1.00 77.38 546 SER A CA 1
ATOM 4196 C C . SER A 1 546 ? -40.635 23.276 3.794 1.00 77.38 546 SER A C 1
ATOM 4198 O O . SER A 1 546 ? -39.521 23.274 3.281 1.00 77.38 546 SER A O 1
ATOM 4200 N N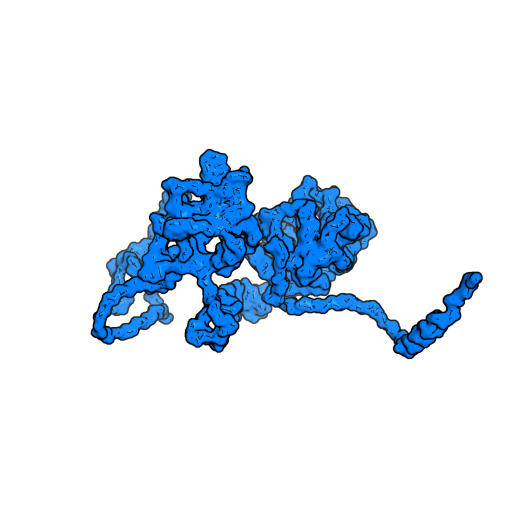 . ALA A 1 547 ? -40.882 23.928 4.929 1.00 82.25 547 ALA A N 1
ATOM 4201 C CA . ALA A 1 547 ? -39.871 24.738 5.597 1.00 82.25 547 ALA A CA 1
ATOM 4202 C C . ALA A 1 547 ? -38.921 23.891 6.459 1.00 82.25 547 ALA A C 1
ATOM 4204 O O . ALA A 1 547 ? -39.351 23.009 7.204 1.00 82.25 547 ALA A O 1
ATOM 4205 N N . ILE A 1 548 ? -37.630 24.230 6.446 1.00 87.56 548 ILE A N 1
ATOM 4206 C CA . ILE A 1 548 ? -36.632 23.621 7.337 1.00 87.56 548 ILE A CA 1
ATOM 4207 C C . ILE A 1 548 ? -36.723 24.279 8.722 1.00 87.56 548 ILE A C 1
ATOM 4209 O O . ILE A 1 548 ? -36.368 25.452 8.889 1.00 87.56 548 ILE A O 1
ATOM 4213 N N . PHE A 1 549 ? -37.180 23.514 9.718 1.00 87.81 549 PHE A N 1
ATOM 4214 C CA . PHE A 1 549 ? -37.383 23.948 11.104 1.00 87.81 549 PHE A CA 1
ATOM 4215 C C . PHE A 1 549 ? -36.568 23.105 12.091 1.00 87.81 549 PHE A C 1
ATOM 4217 O O . PHE A 1 549 ? -36.598 21.878 12.056 1.00 87.81 549 PHE A O 1
ATOM 4224 N N . ASN A 1 550 ? -35.871 23.767 13.013 1.00 85.44 550 ASN A N 1
ATOM 4225 C CA . ASN A 1 550 ? -35.188 23.127 14.128 1.00 85.44 550 ASN A CA 1
ATOM 4226 C C . ASN A 1 550 ? -36.042 23.253 15.398 1.00 85.44 550 ASN A C 1
ATOM 4228 O O . ASN A 1 550 ? -36.112 24.317 16.020 1.00 85.44 550 ASN A O 1
ATOM 4232 N N . ALA A 1 551 ? -36.670 22.144 15.792 1.00 80.50 551 ALA A N 1
ATOM 4233 C CA . ALA A 1 551 ? -37.540 22.084 16.963 1.00 80.50 551 ALA A CA 1
ATOM 4234 C C . ALA A 1 551 ? -36.801 22.328 18.287 1.00 80.50 551 ALA A C 1
ATOM 4236 O O . ALA A 1 551 ? -37.382 22.901 19.205 1.00 80.50 551 ALA A O 1
ATOM 4237 N N . ALA A 1 552 ? -35.517 21.965 18.380 1.00 80.69 552 ALA A N 1
ATOM 4238 C CA . ALA A 1 552 ? -34.744 22.091 19.614 1.00 80.69 552 ALA A CA 1
ATOM 4239 C C . ALA A 1 552 ? -34.470 23.553 20.000 1.00 80.69 552 ALA A C 1
ATOM 4241 O O . ALA A 1 552 ? -34.333 23.862 21.181 1.00 80.69 552 ALA A O 1
ATOM 4242 N N . ASN A 1 553 ? -34.391 24.461 19.022 1.00 85.50 553 ASN A N 1
ATOM 4243 C CA . ASN A 1 553 ? -34.147 25.885 19.274 1.00 85.50 553 ASN A CA 1
ATOM 4244 C C . ASN A 1 553 ? -35.253 26.821 18.754 1.00 85.50 553 ASN A C 1
ATOM 4246 O O . ASN A 1 553 ? -35.126 28.041 18.887 1.00 85.50 553 ASN A O 1
ATOM 4250 N N . GLY A 1 554 ? -36.336 26.271 18.194 1.00 90.81 554 GLY A N 1
ATOM 4251 C CA . GLY A 1 554 ? -37.501 27.033 17.746 1.00 90.81 554 GLY A CA 1
ATOM 4252 C C . GLY A 1 554 ? -37.188 27.984 16.590 1.00 90.81 554 GLY A C 1
ATOM 4253 O O . GLY A 1 554 ? -37.630 29.137 16.604 1.00 90.81 554 GLY A O 1
ATOM 4254 N N . LYS A 1 555 ? -36.376 27.550 15.616 1.00 93.25 555 LYS A N 1
ATOM 4255 C CA . LYS A 1 555 ? -35.948 28.390 14.484 1.00 93.25 555 LYS A CA 1
ATOM 4256 C C . LYS A 1 555 ? -36.275 27.780 13.128 1.00 93.25 555 LYS A C 1
ATOM 4258 O O . LYS A 1 555 ? -36.034 26.598 12.905 1.00 93.25 555 LYS A O 1
ATOM 4263 N N . VAL A 1 556 ? -36.755 28.615 12.208 1.00 93.31 556 VAL A N 1
ATOM 4264 C CA . VAL A 1 556 ? -36.971 28.278 10.792 1.00 93.31 556 VAL A CA 1
ATOM 4265 C C . VAL A 1 556 ? -35.991 29.038 9.898 1.00 93.31 556 VAL A C 1
ATOM 4267 O O . VAL A 1 556 ? -35.621 30.176 10.202 1.00 93.31 556 VAL A O 1
ATOM 4270 N N . MET A 1 557 ? -35.561 28.417 8.800 1.00 94.12 557 MET A N 1
ATOM 4271 C CA . MET A 1 557 ? -34.748 29.070 7.771 1.00 94.12 557 MET A CA 1
ATOM 4272 C C . MET A 1 557 ? -35.557 30.122 6.990 1.00 94.12 557 MET A C 1
ATOM 4274 O O . MET A 1 557 ? -36.699 29.883 6.599 1.00 94.12 557 MET A O 1
ATOM 4278 N N . THR A 1 558 ? -34.957 31.287 6.736 1.00 93.88 558 THR A N 1
ATOM 4279 C CA . THR A 1 558 ? -35.538 32.346 5.892 1.00 93.88 558 THR A CA 1
ATOM 4280 C C . THR A 1 558 ? -34.751 32.509 4.593 1.00 93.88 558 THR A C 1
ATOM 4282 O O . THR A 1 558 ? -33.635 32.008 4.468 1.00 93.88 558 THR A O 1
ATOM 4285 N N . THR A 1 559 ? -35.301 33.239 3.624 1.00 92.06 559 THR A N 1
ATOM 4286 C CA . THR A 1 559 ? -34.619 33.565 2.362 1.00 92.06 559 THR A CA 1
ATOM 4287 C C . THR A 1 559 ? -33.660 34.757 2.478 1.00 92.06 559 THR A C 1
ATOM 4289 O O . THR A 1 559 ? -33.035 35.137 1.488 1.00 92.06 559 THR A O 1
ATOM 4292 N N . GLU A 1 560 ? -33.550 35.392 3.649 1.00 92.06 560 GLU A N 1
ATOM 4293 C CA . GLU A 1 560 ? -32.625 36.506 3.878 1.00 92.06 560 GLU A CA 1
ATOM 4294 C C . GLU A 1 560 ? -31.194 35.995 4.069 1.00 92.06 560 GLU A C 1
ATOM 4296 O O . GLU A 1 560 ? -30.962 35.018 4.778 1.00 92.06 560 GLU A O 1
ATOM 4301 N N . VAL A 1 561 ? -30.219 36.666 3.450 1.00 89.81 561 VAL A N 1
ATOM 4302 C CA . VAL A 1 561 ? -28.801 36.294 3.519 1.00 89.81 561 VAL A CA 1
ATOM 4303 C C . VAL A 1 561 ? -28.034 37.337 4.323 1.00 89.81 561 VAL A C 1
ATOM 4305 O O . VAL A 1 561 ? -28.081 38.525 4.016 1.00 89.81 561 VAL A O 1
ATOM 4308 N N . SER A 1 562 ? -27.279 36.875 5.317 1.00 88.00 562 SER A N 1
ATOM 4309 C CA . SER A 1 562 ? -26.311 37.671 6.072 1.00 88.00 562 SER A CA 1
ATOM 4310 C C . SER A 1 562 ? -24.882 37.258 5.727 1.00 88.00 562 SER A C 1
ATOM 4312 O O . SER A 1 562 ? -24.633 36.140 5.269 1.00 88.00 562 SER A O 1
ATOM 4314 N N . GLU A 1 563 ? -23.932 38.162 5.952 1.00 89.56 563 GLU A N 1
ATOM 4315 C CA . GLU A 1 563 ? -22.507 37.859 5.872 1.00 89.56 563 GLU A CA 1
ATOM 4316 C C . GLU A 1 563 ? -21.928 37.732 7.279 1.00 89.56 563 GLU A C 1
ATOM 4318 O O . GLU A 1 563 ? -22.125 38.595 8.133 1.00 89.56 563 GLU A O 1
ATOM 4323 N N . TYR A 1 564 ? -21.208 36.641 7.517 1.00 83.38 564 TYR A N 1
ATOM 4324 C CA . TYR A 1 564 ? -20.465 36.414 8.744 1.00 83.38 564 TYR A CA 1
ATOM 4325 C C . TYR A 1 564 ? -18.981 36.295 8.421 1.00 83.38 564 TYR A C 1
ATOM 4327 O O . TYR A 1 564 ? -18.557 35.390 7.697 1.00 83.38 564 TYR A O 1
ATOM 4335 N N . THR A 1 565 ? -18.185 37.201 8.983 1.00 86.69 565 THR A N 1
ATOM 4336 C CA . THR A 1 565 ? -16.726 37.113 8.954 1.00 86.69 565 THR A CA 1
ATOM 4337 C C . THR A 1 565 ? -16.250 36.415 10.217 1.00 86.69 565 THR A C 1
ATOM 4339 O O . THR A 1 565 ? -16.416 36.918 11.328 1.00 86.69 565 THR A O 1
ATOM 4342 N N . SER A 1 566 ? -15.642 35.244 10.043 1.00 72.19 566 SER A N 1
ATOM 4343 C CA . SER A 1 566 ? -15.030 34.507 11.145 1.00 72.19 566 SER A CA 1
ATOM 4344 C C . SER A 1 566 ? -13.866 35.314 11.720 1.00 72.19 566 SER A C 1
ATOM 4346 O O . SER A 1 566 ? -12.909 35.629 11.012 1.00 72.19 566 SER A O 1
ATOM 4348 N N . SER A 1 567 ? -13.920 35.610 13.018 1.00 74.69 567 SER A N 1
ATOM 4349 C CA . SER A 1 567 ? -12.858 36.339 13.721 1.00 74.69 567 SER A CA 1
ATOM 4350 C C . SER A 1 567 ? -11.534 35.570 13.789 1.00 74.69 567 SER A C 1
ATOM 4352 O O . SER A 1 567 ? -10.487 36.189 13.946 1.00 74.69 567 SER A O 1
ATOM 4354 N N . SER A 1 568 ? -11.564 34.240 13.645 1.00 64.19 568 SER A N 1
ATOM 4355 C CA . SER A 1 568 ? -10.381 33.371 13.688 1.00 64.19 568 SER A CA 1
ATOM 4356 C C . SER A 1 568 ? -9.706 33.173 12.330 1.00 64.19 568 SER A C 1
ATOM 4358 O O . SER A 1 568 ? -8.494 32.999 12.279 1.00 64.19 568 SER A O 1
ATOM 4360 N N . THR A 1 569 ? -10.465 33.199 11.230 1.00 77.19 569 THR A N 1
ATOM 4361 C CA . THR A 1 569 ? -9.932 32.912 9.882 1.00 77.19 569 THR A CA 1
ATOM 4362 C C . THR A 1 569 ? -9.941 34.118 8.947 1.00 77.19 569 THR A C 1
ATOM 4364 O O . THR A 1 569 ? -9.312 34.077 7.894 1.00 77.19 569 THR A O 1
ATOM 4367 N N . GLY A 1 570 ? -10.673 35.184 9.286 1.00 80.50 570 GLY A N 1
ATOM 4368 C CA . GLY A 1 570 ? -10.884 36.347 8.418 1.00 80.50 570 GLY A CA 1
ATOM 4369 C C . GLY A 1 570 ? -11.752 36.062 7.185 1.00 80.50 570 GLY A C 1
ATOM 4370 O O . GLY A 1 570 ? -12.016 36.968 6.396 1.00 80.50 570 GLY A O 1
ATOM 4371 N N . ILE A 1 571 ? -12.218 34.821 7.006 1.00 80.56 571 ILE A N 1
ATOM 4372 C CA . ILE A 1 571 ? -13.045 34.420 5.868 1.00 80.56 571 ILE A CA 1
ATOM 4373 C C . ILE A 1 571 ? -14.475 34.911 6.094 1.00 80.56 571 ILE A C 1
ATOM 4375 O O . ILE A 1 571 ? -15.085 34.631 7.129 1.00 80.56 571 ILE A O 1
ATOM 4379 N N . THR A 1 572 ? -15.014 35.608 5.093 1.00 87.25 572 THR A N 1
ATOM 4380 C CA . THR A 1 572 ? -16.413 36.050 5.065 1.00 87.25 572 THR A CA 1
ATOM 4381 C C . THR A 1 572 ? -17.261 35.028 4.321 1.00 87.25 572 THR A C 1
ATOM 4383 O O . THR A 1 572 ? -16.970 34.693 3.173 1.00 87.25 572 THR A O 1
ATOM 4386 N N . LYS A 1 573 ? -18.302 34.518 4.983 1.00 83.56 573 LYS A N 1
ATOM 4387 C CA . LYS A 1 573 ? -19.265 33.563 4.425 1.00 83.56 573 LYS A CA 1
ATOM 4388 C C . LYS A 1 573 ? -20.645 34.201 4.339 1.00 83.56 573 LYS A C 1
ATOM 4390 O O . LYS A 1 573 ? -21.038 34.939 5.236 1.00 83.56 573 LYS A O 1
ATOM 4395 N N . LYS A 1 574 ? -21.386 33.867 3.285 1.00 88.62 574 LYS A N 1
ATOM 4396 C CA . LYS A 1 574 ? -22.818 34.165 3.168 1.00 88.62 574 LYS A CA 1
ATOM 4397 C C . LYS A 1 574 ? -23.620 33.026 3.786 1.00 88.62 574 LYS A C 1
ATOM 4399 O O . LYS A 1 574 ? -23.308 31.865 3.533 1.00 88.62 574 LYS A O 1
ATOM 4404 N N . GLN A 1 575 ? -24.627 33.354 4.583 1.00 85.38 575 GLN A N 1
ATOM 4405 C CA . GLN A 1 575 ? -25.464 32.387 5.295 1.00 85.38 575 GLN A CA 1
ATOM 4406 C C . GLN A 1 575 ? -26.913 32.871 5.376 1.00 85.38 575 GLN A C 1
ATOM 4408 O O . GLN A 1 575 ? -27.157 34.076 5.441 1.00 85.38 575 GLN A O 1
ATOM 4413 N N . PHE A 1 576 ? -27.871 31.945 5.407 1.00 90.56 576 PHE A N 1
ATOM 4414 C CA . PHE A 1 576 ? -29.277 32.292 5.601 1.00 90.56 576 PHE A CA 1
ATOM 4415 C C . PHE A 1 576 ? -29.556 32.702 7.047 1.00 90.56 576 PHE A C 1
ATOM 4417 O O . PHE A 1 576 ? -29.031 32.111 7.993 1.00 90.56 576 PHE A O 1
ATOM 4424 N N . VAL A 1 577 ? -30.385 33.725 7.217 1.00 90.44 577 VAL A N 1
ATOM 4425 C CA . VAL A 1 577 ? -30.871 34.171 8.522 1.00 90.44 577 VAL A CA 1
ATOM 4426 C C . VAL A 1 577 ? -31.989 33.234 8.980 1.00 90.44 577 VAL A C 1
ATOM 4428 O O . VAL A 1 577 ? -32.796 32.760 8.179 1.00 90.44 577 VAL A O 1
ATOM 4431 N N . SER A 1 578 ? -32.049 32.953 10.280 1.00 92.94 578 SER A N 1
ATOM 4432 C CA . SER A 1 578 ? -33.130 32.171 10.887 1.00 92.94 578 SER A CA 1
ATOM 4433 C C . SER A 1 578 ? -34.133 33.067 11.613 1.00 92.94 578 SER A C 1
ATOM 4435 O O . SER A 1 578 ? -33.716 34.014 12.285 1.00 92.94 578 SER A O 1
ATOM 4437 N N . ALA A 1 579 ? -35.416 32.714 11.597 1.00 92.50 579 ALA A N 1
ATOM 4438 C CA . ALA A 1 579 ? -36.465 33.402 12.351 1.00 92.50 579 ALA A CA 1
ATOM 4439 C C . ALA A 1 579 ? -37.072 32.512 13.453 1.00 92.50 579 ALA A C 1
ATOM 4441 O O . ALA A 1 579 ? -37.035 31.287 13.330 1.00 92.50 579 ALA A O 1
ATOM 4442 N N . PRO A 1 580 ? -37.623 33.087 14.543 1.00 94.44 580 PRO A N 1
ATOM 4443 C CA . PRO A 1 580 ? -38.399 32.332 15.528 1.00 94.44 580 PRO A CA 1
ATOM 4444 C C . PRO A 1 580 ? -39.611 31.641 14.891 1.00 94.44 580 PRO A C 1
ATOM 4446 O O . PRO A 1 580 ? -40.357 32.264 14.137 1.00 94.44 580 PRO A O 1
ATOM 4449 N N . ALA A 1 581 ? -39.822 30.371 15.217 1.00 93.12 581 ALA A N 1
ATOM 4450 C CA . ALA A 1 581 ? -40.979 29.598 14.790 1.00 93.12 581 ALA A CA 1
ATOM 4451 C C . ALA A 1 581 ? -41.334 28.527 15.832 1.00 93.12 581 ALA A C 1
ATOM 4453 O O . ALA A 1 581 ? -40.522 28.179 16.688 1.00 93.12 581 ALA A O 1
ATOM 4454 N N . SER A 1 582 ? -42.551 28.000 15.758 1.00 89.56 582 SER A N 1
ATOM 4455 C CA . SER A 1 582 ? -43.041 26.918 16.620 1.00 89.56 582 SER A CA 1
ATOM 4456 C C . SER A 1 582 ? -43.994 26.013 15.847 1.00 89.56 582 SER A C 1
ATOM 4458 O O . SER A 1 582 ? -44.459 26.398 14.777 1.00 89.56 582 SER A O 1
ATOM 4460 N N . LEU A 1 583 ? -44.291 24.825 16.370 1.00 84.81 583 LEU A N 1
ATOM 4461 C CA . LEU A 1 583 ? -45.348 23.971 15.830 1.00 84.81 583 LEU A CA 1
ATOM 4462 C C . LEU A 1 583 ? -46.640 24.202 16.617 1.00 84.81 583 LEU A C 1
ATOM 4464 O O . LEU A 1 583 ? -46.609 24.319 17.843 1.00 84.81 583 LEU A O 1
ATOM 4468 N N . ASN A 1 584 ? -47.773 24.277 15.922 1.00 81.00 584 ASN A N 1
ATOM 4469 C CA . ASN A 1 584 ? -49.081 24.247 16.570 1.00 81.00 584 ASN A CA 1
ATOM 4470 C C . ASN A 1 584 ? -49.470 22.807 16.970 1.00 81.00 584 ASN A C 1
ATOM 4472 O O . ASN A 1 584 ? -48.736 21.856 16.706 1.00 81.00 584 ASN A O 1
ATOM 4476 N N . ALA A 1 585 ? -50.640 22.648 17.596 1.00 71.19 585 ALA A N 1
ATOM 4477 C CA . ALA A 1 585 ? -51.141 21.348 18.056 1.00 71.19 585 ALA A CA 1
ATOM 4478 C C . ALA A 1 585 ? -51.327 20.308 16.932 1.00 71.19 585 ALA A C 1
ATOM 4480 O O . ALA A 1 585 ? -51.312 19.115 17.210 1.00 71.19 585 ALA A O 1
ATOM 4481 N N . ASP A 1 586 ? -51.447 20.757 15.679 1.00 70.75 586 ASP A N 1
ATOM 4482 C CA . ASP A 1 586 ? -51.578 19.903 14.494 1.00 70.75 586 ASP A CA 1
ATOM 4483 C C . ASP A 1 586 ? -50.222 19.646 13.804 1.00 70.75 586 ASP A C 1
ATOM 4485 O O . ASP A 1 586 ? -50.181 19.201 12.658 1.00 70.75 586 ASP A O 1
ATOM 4489 N N . GLY A 1 587 ? -49.101 20.004 14.444 1.00 70.44 587 GLY A N 1
ATOM 4490 C CA . GLY A 1 587 ? -47.757 19.829 13.889 1.00 70.44 587 GLY A CA 1
ATOM 4491 C C . GLY A 1 587 ? -47.405 20.790 12.746 1.00 70.44 587 GLY A C 1
ATOM 4492 O O . GLY A 1 587 ? -46.402 20.586 12.065 1.00 70.44 587 GLY A O 1
ATOM 4493 N N . LYS A 1 588 ? -48.191 21.852 12.516 1.00 79.12 588 LYS A N 1
ATOM 4494 C CA . LYS A 1 588 ? -47.914 22.858 11.476 1.00 79.12 588 LYS A CA 1
ATOM 4495 C C . LYS A 1 588 ? -47.043 23.989 12.003 1.00 79.12 588 LYS A C 1
ATOM 4497 O O . LYS A 1 588 ? -47.258 24.490 13.106 1.00 79.12 588 LYS A O 1
ATOM 4502 N N . LEU A 1 589 ? -46.102 24.436 11.175 1.00 83.31 589 LEU A N 1
ATOM 4503 C CA . LEU A 1 589 ? -45.200 25.534 11.500 1.00 83.31 589 LEU A CA 1
ATOM 4504 C C . LEU A 1 589 ? -45.934 26.884 11.565 1.00 83.31 589 LEU A C 1
ATOM 4506 O O . LEU A 1 589 ? -46.654 27.263 10.642 1.00 83.31 589 LEU A O 1
ATOM 4510 N N . VAL A 1 590 ? -45.698 27.631 12.641 1.00 89.25 590 VAL A N 1
ATOM 4511 C CA . VAL A 1 590 ? -46.210 28.981 12.895 1.00 89.25 590 VAL A CA 1
ATOM 4512 C C . VAL A 1 590 ? -45.034 29.920 13.151 1.00 89.25 590 VAL A C 1
ATOM 4514 O O . VAL A 1 590 ? -44.181 29.650 13.999 1.00 89.25 590 VAL A O 1
ATOM 4517 N N . THR A 1 591 ? -44.987 31.037 12.427 1.00 91.06 591 THR A N 1
ATOM 4518 C CA . THR A 1 591 ? -43.958 32.077 12.554 1.00 91.06 591 THR A CA 1
ATOM 4519 C C . THR A 1 591 ? -44.511 33.438 12.133 1.00 91.06 591 THR A C 1
ATOM 4521 O O . THR A 1 591 ? -45.450 33.513 11.344 1.00 91.06 591 THR A O 1
ATOM 4524 N N . GLU A 1 592 ? -43.924 34.514 12.656 1.00 89.56 592 GLU A N 1
ATOM 4525 C CA . GLU A 1 592 ? -44.217 35.894 12.240 1.00 89.56 592 GLU A CA 1
ATOM 4526 C C . GLU A 1 592 ? -43.360 36.342 11.039 1.00 89.56 592 GLU A C 1
ATOM 4528 O O . GLU A 1 592 ? -43.581 37.420 10.486 1.00 89.56 592 GLU A O 1
ATOM 4533 N N . ALA A 1 593 ? -42.378 35.533 10.621 1.00 87.88 593 ALA A N 1
ATOM 4534 C CA . ALA A 1 593 ? -41.513 35.851 9.492 1.00 87.88 593 ALA A CA 1
ATOM 4535 C C . ALA A 1 593 ? -42.257 35.709 8.158 1.00 87.88 593 ALA A C 1
ATOM 4537 O O . ALA A 1 593 ? -42.790 34.651 7.832 1.00 87.88 593 ALA A O 1
ATOM 4538 N N . SER A 1 594 ? -42.244 36.767 7.349 1.00 88.69 594 SER A N 1
ATOM 4539 C CA . SER A 1 594 ? -42.869 36.783 6.020 1.00 88.69 594 SER A CA 1
ATOM 4540 C C . SER A 1 594 ? -41.983 36.202 4.910 1.00 88.69 594 SER A C 1
ATOM 4542 O O . SER A 1 594 ? -42.433 36.075 3.774 1.00 88.69 594 SER A O 1
ATOM 4544 N N . ASN A 1 595 ? -40.732 35.856 5.223 1.00 89.94 595 ASN A N 1
ATOM 4545 C CA . ASN A 1 595 ? -39.689 35.436 4.285 1.00 89.94 595 ASN A CA 1
ATOM 4546 C C . ASN A 1 595 ? -39.161 34.018 4.565 1.00 89.94 595 ASN A C 1
ATOM 4548 O O . ASN A 1 595 ? -37.976 33.749 4.375 1.00 89.94 595 ASN A O 1
ATOM 4552 N N . VAL A 1 596 ? -40.010 33.110 5.049 1.00 90.75 596 VAL A N 1
ATOM 4553 C CA . VAL A 1 596 ? -39.638 31.701 5.264 1.00 90.75 596 VAL A CA 1
ATOM 4554 C C . VAL A 1 596 ? -39.206 31.058 3.944 1.00 90.75 596 VAL A C 1
ATOM 4556 O O . VAL A 1 596 ? -39.870 31.237 2.924 1.00 90.75 596 VAL A O 1
ATOM 4559 N N . ALA A 1 597 ? -38.100 30.311 3.965 1.00 88.38 597 ALA A N 1
ATOM 4560 C CA . ALA A 1 597 ? -37.691 29.482 2.835 1.00 88.38 597 ALA A CA 1
ATOM 4561 C C . ALA A 1 597 ? -38.537 28.197 2.831 1.00 88.38 597 ALA A C 1
ATOM 4563 O O . ALA A 1 597 ? -38.491 27.437 3.801 1.00 88.38 597 ALA A O 1
ATOM 4564 N N . LEU A 1 598 ? -39.336 28.012 1.775 1.00 83.81 598 LEU A N 1
ATOM 4565 C CA . LEU A 1 598 ? -40.294 26.915 1.596 1.00 83.81 598 LEU A CA 1
ATOM 4566 C C . LEU A 1 598 ? -39.823 25.902 0.549 1.00 83.81 598 LEU A C 1
ATOM 4568 O O . LEU A 1 598 ? -39.144 26.334 -0.412 1.00 83.81 598 LEU A O 1
#

Secondary structure (DSSP, 8-state):
------SSSTTTSSSSSSS---------------PPP---SSGGG----EETTEEP----TT-B--S--HHHHHH--GGGSHHHHHTS---SSTTTGGGSHHHHHHHHHHHHH---PPPTTTHHHHHHHHTEETTEEEEEE-TTT--EEESS--SSSSEEEEESS-GGGS-SSSGGG-TTTEEEEEHHHHHHHTTPPB-SSBTBB---TTSHHHHHHHHHHHHHHT---TTSBSTTSSBS-HHHHHHHHHHSPPBHHHHHHHHHHHHHHS---HHHH-TTHHHHHTT-PPPTT---TTSTTS--TT----SEEEEEEPP-SSS-EEEEEEETTT--EEEEEEE------EETTEETTT--B-SSSS-----EEEEETTTTEEEEEEEEEEE-TTS-EEEEEEEEE-EE-TTS-EE-S-TTB-EEEEEEETTEEEEE-TTS-EEEE-SS-EEEESS--TTS-EEEEEETTEEEEEESS--BTTTB--EEEEETTEEEEE---GGGGGGTEEEEEPBPPTT-------------PPPPP-PPPSSS----EETTTTEEEEEEEEEEE-TTT--EEEEEEEEEEEE-TTS-EEES-TTB--

Nearest PDB structures (foldseek):
  6f0o-assembly1_A  TM=5.300E-01  e=3.989E-03  Clostridium botulinum A3 str. Loch Maree
  7jqk-assembly1_I  TM=4.733E-01  e=1.487E-01  Bauhinia bauhinioides
  6dwu-assembly37_DH  TM=3.874E-01  e=6.903E-02  Bauhinia bauhinioides
  8jiw-assembly1_BL  TM=3.497E-01  e=3.034E+00  Triticum aestivum
  6rm3-assembly1_SL0  TM=1.846E-01  e=4.969E+00  Vairimorpha necatrix